Protein AF-A0AAU7U7L0-F1 (afdb_monomer_lite)

Organism: NCBI:txid694439

Structure (mmCIF, N/CA/C/O backbone):
data_AF-A0AAU7U7L0-F1
#
_entry.id   AF-A0AAU7U7L0-F1
#
loop_
_atom_site.group_PDB
_atom_site.id
_atom_site.type_symbol
_atom_site.label_atom_id
_atom_site.label_alt_id
_atom_site.label_comp_id
_atom_site.label_asym_id
_atom_site.label_entity_id
_atom_site.label_seq_id
_atom_site.pdbx_PDB_ins_code
_atom_site.Cartn_x
_atom_site.Cartn_y
_atom_site.Cartn_z
_atom_site.occupancy
_atom_site.B_iso_or_equiv
_atom_site.auth_seq_id
_atom_site.auth_comp_id
_atom_site.auth_asym_id
_atom_site.auth_atom_id
_atom_site.pdbx_PDB_model_num
ATOM 1 N N . MET A 1 1 ? -8.731 19.091 -18.179 1.00 43.97 1 MET A N 1
ATOM 2 C CA . MET A 1 1 ? -8.637 19.913 -16.955 1.00 43.97 1 MET A CA 1
ATOM 3 C C . MET A 1 1 ? -7.923 19.049 -15.935 1.00 43.97 1 MET A C 1
ATOM 5 O O . MET A 1 1 ? -8.407 17.954 -15.693 1.00 43.97 1 MET A O 1
ATOM 9 N N . THR A 1 2 ? -6.741 19.446 -15.465 1.00 57.50 2 THR A N 1
ATOM 10 C CA . THR A 1 2 ? -5.976 18.665 -14.477 1.00 57.50 2 THR A CA 1
ATOM 11 C C . THR A 1 2 ? -6.769 18.611 -13.175 1.00 57.50 2 THR A C 1
ATOM 13 O O . THR A 1 2 ? -7.315 19.636 -12.760 1.00 57.50 2 THR A O 1
ATOM 16 N N . ASN A 1 3 ? -6.881 17.435 -12.558 1.00 81.44 3 ASN A N 1
ATOM 17 C CA . ASN A 1 3 ? -7.587 17.289 -11.290 1.00 81.44 3 ASN A CA 1
ATOM 18 C C . ASN A 1 3 ? -6.895 18.183 -10.226 1.00 81.44 3 ASN A C 1
ATOM 20 O O . ASN A 1 3 ? -5.660 18.167 -10.134 1.00 81.44 3 ASN A O 1
ATOM 24 N N . PRO A 1 4 ? -7.635 18.990 -9.436 1.00 84.12 4 PRO A N 1
ATOM 25 C CA . PRO A 1 4 ? -7.051 19.804 -8.367 1.00 84.12 4 PRO A CA 1
ATOM 26 C C . PRO A 1 4 ? -6.166 18.997 -7.409 1.00 84.12 4 PRO A C 1
ATOM 28 O O . PRO A 1 4 ? -5.106 19.474 -7.006 1.00 84.12 4 PRO A O 1
ATOM 31 N N . LEU A 1 5 ? -6.552 17.754 -7.101 1.00 85.62 5 LEU A N 1
ATOM 32 C CA . LEU A 1 5 ? -5.758 16.846 -6.276 1.00 85.62 5 LEU A CA 1
ATOM 33 C C . LEU A 1 5 ? -4.445 16.451 -6.963 1.00 85.62 5 LEU A C 1
ATOM 35 O O . LEU A 1 5 ? -3.395 16.530 -6.339 1.00 85.62 5 LEU A O 1
ATOM 39 N N . GLU A 1 6 ? -4.467 16.097 -8.250 1.00 83.88 6 GLU A N 1
ATOM 40 C CA . GLU A 1 6 ? -3.245 15.760 -9.001 1.00 83.88 6 GLU A CA 1
ATOM 41 C C . GLU A 1 6 ? -2.253 16.926 -9.017 1.00 83.88 6 GLU A C 1
ATOM 43 O O . GLU A 1 6 ? -1.050 16.727 -8.855 1.00 83.88 6 GLU A O 1
ATOM 48 N N . THR A 1 7 ? -2.761 18.153 -9.154 1.00 85.12 7 THR A N 1
ATOM 49 C CA . THR A 1 7 ? -1.931 19.365 -9.093 1.00 85.12 7 THR A CA 1
ATOM 50 C C . THR A 1 7 ? -1.307 19.537 -7.707 1.00 85.12 7 THR A C 1
ATOM 52 O O . THR A 1 7 ? -0.114 19.826 -7.602 1.00 85.12 7 THR A O 1
ATOM 55 N N . ARG A 1 8 ? -2.086 19.313 -6.638 1.00 87.25 8 ARG A N 1
ATOM 56 C CA . ARG A 1 8 ? -1.587 19.367 -5.256 1.00 87.25 8 ARG A CA 1
ATOM 57 C C . ARG A 1 8 ? -0.533 18.297 -4.985 1.00 87.25 8 ARG A C 1
ATOM 59 O O . ARG A 1 8 ? 0.502 18.624 -4.414 1.00 87.25 8 ARG A O 1
ATOM 66 N N . LEU A 1 9 ? -0.7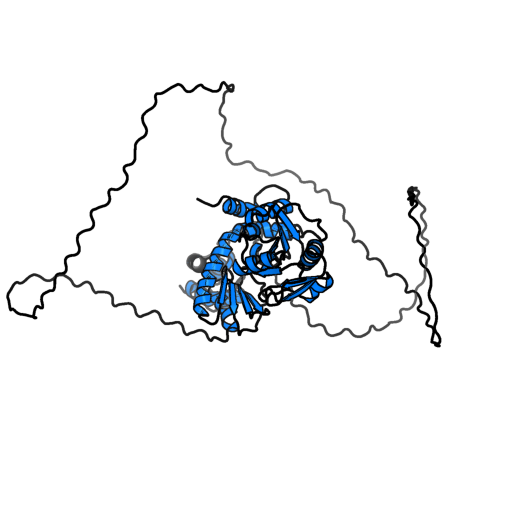64 17.058 -5.425 1.00 86.56 9 LEU A N 1
ATOM 67 C CA . LEU A 1 9 ? 0.193 15.960 -5.281 1.00 86.56 9 LEU A CA 1
ATOM 68 C C . LEU A 1 9 ? 1.495 16.284 -6.023 1.00 86.56 9 LEU A C 1
ATOM 70 O O . LEU A 1 9 ? 2.566 16.193 -5.430 1.00 86.56 9 LEU A O 1
ATOM 74 N N . ALA A 1 10 ? 1.425 16.765 -7.269 1.00 85.00 10 ALA A N 1
ATOM 75 C CA . ALA A 1 10 ? 2.604 17.136 -8.060 1.00 85.00 10 ALA A CA 1
ATOM 76 C C . ALA A 1 10 ? 3.489 18.205 -7.385 1.00 85.00 10 ALA A C 1
ATOM 78 O O . ALA A 1 10 ? 4.700 18.238 -7.603 1.00 85.00 10 ALA A O 1
ATOM 79 N N . GLN A 1 11 ? 2.900 19.058 -6.543 1.00 85.88 11 GLN A N 1
ATOM 80 C CA . GLN A 1 11 ? 3.592 20.113 -5.799 1.00 85.88 11 GLN A CA 1
ATOM 81 C C . GLN A 1 11 ? 3.860 19.756 -4.326 1.00 85.88 11 GLN A C 1
ATOM 83 O O . GLN A 1 11 ? 4.338 20.612 -3.584 1.00 85.88 11 GLN A O 1
ATOM 88 N N . ALA A 1 12 ? 3.595 18.516 -3.895 1.00 83.94 12 ALA A N 1
ATOM 89 C CA . ALA A 1 12 ? 3.642 18.096 -2.489 1.00 83.94 12 ALA A CA 1
ATOM 90 C C . ALA A 1 12 ? 4.954 18.467 -1.775 1.00 83.94 12 ALA A C 1
ATOM 92 O O . ALA A 1 12 ? 4.940 18.989 -0.663 1.00 83.94 12 ALA A O 1
ATOM 93 N N . HIS A 1 13 ? 6.097 18.261 -2.434 1.00 83.12 13 HIS A N 1
ATOM 94 C CA . HIS A 1 13 ? 7.413 18.542 -1.856 1.00 83.12 13 HIS A CA 1
ATOM 95 C C . HIS A 1 13 ? 7.745 20.042 -1.755 1.00 83.12 13 HIS A C 1
ATOM 97 O O . HIS A 1 13 ? 8.575 20.422 -0.932 1.00 83.12 13 HIS A O 1
ATOM 103 N N . ALA A 1 14 ? 7.118 20.890 -2.575 1.00 82.38 14 ALA A N 1
ATOM 104 C CA . ALA A 1 14 ? 7.436 22.315 -2.694 1.00 82.38 14 ALA A CA 1
ATOM 105 C C . ALA A 1 14 ? 6.574 23.220 -1.790 1.00 82.38 14 ALA A C 1
ATOM 107 O O . ALA A 1 14 ? 6.838 24.416 -1.683 1.00 82.38 14 ALA A O 1
ATOM 108 N N . GLN A 1 15 ? 5.535 22.676 -1.152 1.00 80.69 15 GLN A N 1
ATOM 109 C CA . GLN A 1 15 ? 4.639 23.435 -0.272 1.00 80.69 15 GLN A CA 1
ATOM 110 C C . GLN A 1 15 ? 5.330 23.794 1.052 1.00 80.69 15 GLN A C 1
ATOM 112 O O . GLN A 1 15 ? 6.045 22.973 1.611 1.00 80.69 15 GLN A O 1
ATOM 117 N N . ALA A 1 16 ? 5.111 24.992 1.595 1.00 79.88 16 ALA A N 1
ATOM 118 C CA . ALA A 1 16 ? 5.599 25.343 2.933 1.00 79.88 16 ALA A CA 1
ATOM 119 C C . ALA A 1 16 ? 4.739 24.686 4.035 1.00 79.88 16 ALA A C 1
ATOM 121 O O . ALA A 1 16 ? 3.558 24.429 3.813 1.00 79.88 16 ALA A O 1
ATOM 122 N N . GLY A 1 17 ? 5.310 24.443 5.221 1.00 86.44 17 GLY A N 1
ATOM 123 C CA . GLY A 1 17 ? 4.590 23.911 6.388 1.00 86.44 17 GLY A CA 1
ATOM 124 C C . GLY A 1 17 ? 5.272 22.713 7.053 1.00 86.44 17 GLY A C 1
ATOM 125 O O . GLY A 1 17 ? 6.314 22.238 6.600 1.00 86.44 17 GLY A O 1
ATOM 126 N N . GLU A 1 18 ? 4.670 22.225 8.138 1.00 94.00 18 GLU A N 1
ATOM 127 C CA . GLU A 1 18 ? 5.154 21.061 8.889 1.00 94.00 18 GLU A CA 1
ATOM 128 C C . GLU A 1 18 ? 5.020 19.780 8.021 1.00 94.00 18 GLU A C 1
ATOM 130 O O . GLU A 1 18 ? 3.952 19.546 7.445 1.00 94.00 18 GLU A O 1
ATOM 135 N N . PRO A 1 19 ? 6.099 18.999 7.794 1.00 93.88 19 PRO A N 1
ATOM 136 C CA . PRO A 1 19 ? 6.084 17.848 6.887 1.00 93.88 19 PRO A CA 1
ATOM 137 C C . PRO A 1 19 ? 5.055 16.759 7.200 1.00 93.88 19 PRO A C 1
ATOM 139 O O . PRO A 1 19 ? 4.426 16.269 6.260 1.00 93.88 19 PRO A O 1
ATOM 142 N N . HIS A 1 20 ? 4.871 16.381 8.466 1.00 95.94 20 HIS A N 1
ATOM 143 C CA . HIS A 1 20 ? 3.939 15.310 8.836 1.00 95.94 20 HIS A CA 1
ATOM 144 C C . HIS A 1 20 ? 2.502 15.716 8.520 1.00 95.94 20 HIS A C 1
ATOM 146 O O . HIS A 1 20 ? 1.822 15.006 7.782 1.00 95.94 20 HIS A O 1
ATOM 152 N N . ALA A 1 21 ? 2.084 16.901 8.962 1.00 95.38 21 ALA A N 1
ATOM 153 C CA . ALA A 1 21 ? 0.755 17.447 8.716 1.00 95.38 21 ALA A CA 1
ATOM 154 C C . ALA A 1 21 ? 0.455 17.589 7.217 1.00 95.38 21 ALA A C 1
ATOM 156 O O . ALA A 1 21 ? -0.647 17.265 6.777 1.00 95.38 21 ALA A O 1
ATOM 157 N N . ARG A 1 22 ? 1.436 18.020 6.408 1.00 94.81 22 ARG A N 1
ATOM 158 C CA . ARG A 1 22 ? 1.279 18.085 4.942 1.00 94.81 22 ARG A CA 1
ATOM 159 C C . ARG A 1 22 ? 1.037 16.707 4.335 1.00 94.81 22 ARG A C 1
ATOM 161 O O . ARG A 1 22 ? 0.167 16.565 3.477 1.00 94.81 22 ARG A O 1
ATOM 168 N N . LEU A 1 23 ? 1.814 15.702 4.744 1.00 96.00 23 LEU A N 1
ATOM 169 C CA . LEU A 1 23 ? 1.644 14.345 4.233 1.00 96.00 23 LEU A CA 1
ATOM 170 C C . LEU A 1 23 ? 0.287 13.773 4.660 1.00 96.00 23 LEU A C 1
ATOM 172 O O . LEU A 1 23 ? -0.426 13.238 3.817 1.00 96.00 23 LEU A O 1
ATOM 176 N N . GLU A 1 24 ? -0.103 13.945 5.924 1.00 97.00 24 GLU A N 1
ATOM 177 C CA . GLU A 1 24 ? -1.421 13.542 6.428 1.00 97.00 24 GLU A CA 1
ATOM 178 C C . GLU A 1 24 ? -2.554 14.203 5.630 1.00 97.00 24 GLU A C 1
ATOM 180 O O . GLU A 1 24 ? -3.447 13.504 5.154 1.00 97.00 24 GLU A O 1
ATOM 185 N N . GLU A 1 25 ? -2.491 15.516 5.389 1.00 96.06 25 GLU A N 1
ATOM 186 C CA . GLU A 1 25 ? -3.505 16.244 4.616 1.00 96.06 25 GLU A CA 1
ATOM 187 C C . GLU A 1 25 ? -3.619 15.731 3.172 1.00 96.06 25 GLU A C 1
ATOM 189 O O . GLU A 1 25 ? -4.724 15.534 2.658 1.00 96.06 25 GLU A O 1
ATOM 194 N N . LEU A 1 26 ? -2.486 15.490 2.506 1.00 96.25 26 LEU A N 1
ATOM 195 C CA . LEU A 1 26 ? -2.470 14.977 1.136 1.00 96.25 26 LEU A CA 1
ATOM 196 C C . LEU A 1 26 ? -3.037 13.558 1.050 1.00 96.25 26 LEU A C 1
ATOM 198 O O . LEU A 1 26 ? -3.762 13.256 0.103 1.00 96.25 26 LEU A O 1
ATOM 202 N N . LEU A 1 27 ? -2.739 12.701 2.028 1.00 96.69 27 LEU A N 1
ATOM 203 C CA . LEU A 1 27 ? -3.264 11.336 2.078 1.00 96.69 27 LEU A CA 1
ATOM 204 C C . LEU A 1 27 ? -4.756 11.315 2.440 1.00 96.69 27 LEU A C 1
ATOM 206 O O . LEU A 1 27 ? -5.506 10.541 1.846 1.00 96.69 27 LEU A O 1
ATOM 210 N N . CYS A 1 28 ? -5.212 12.214 3.319 1.00 97.19 28 CYS A N 1
ATOM 211 C CA . CYS A 1 28 ? -6.637 12.444 3.553 1.00 97.19 28 CYS A CA 1
ATOM 212 C C . CYS A 1 28 ? -7.355 12.847 2.267 1.00 97.19 28 CYS A C 1
ATOM 214 O O . CYS A 1 28 ? -8.367 12.250 1.913 1.00 97.19 28 CYS A O 1
ATOM 216 N N . ALA A 1 29 ? -6.810 13.823 1.537 1.00 95.56 29 ALA A N 1
ATOM 217 C CA . ALA A 1 29 ? -7.387 14.272 0.276 1.00 95.56 29 ALA A CA 1
ATOM 218 C C . ALA A 1 29 ? -7.379 13.169 -0.798 1.00 95.56 29 ALA A C 1
ATOM 220 O O . ALA A 1 29 ? -8.293 13.119 -1.618 1.00 95.56 29 ALA A O 1
ATOM 221 N N . LEU A 1 30 ? -6.372 12.290 -0.781 1.00 95.25 30 LEU A N 1
ATOM 222 C CA . LEU A 1 30 ? -6.264 11.153 -1.692 1.00 95.25 30 LEU A CA 1
ATOM 223 C C . LEU A 1 30 ? -7.353 10.101 -1.455 1.00 95.25 30 LEU A C 1
ATOM 225 O O . LEU A 1 30 ? -7.921 9.611 -2.422 1.00 95.25 30 LEU A O 1
ATOM 229 N N . GLU A 1 31 ? -7.655 9.767 -0.199 1.00 95.69 31 GLU A N 1
ATOM 230 C CA . GLU A 1 31 ? -8.625 8.710 0.144 1.00 95.69 31 GLU A CA 1
ATOM 231 C C . GLU A 1 31 ? -10.027 9.221 0.505 1.00 95.69 31 GLU A C 1
ATOM 233 O O . GLU A 1 31 ? -10.939 8.424 0.717 1.00 95.69 31 GLU A O 1
ATOM 238 N N . GLY A 1 32 ? -10.223 10.539 0.593 1.00 95.81 32 GLY A N 1
ATOM 239 C CA . GLY A 1 32 ? -11.449 11.120 1.150 1.00 95.81 32 GLY A CA 1
ATOM 240 C C . GLY A 1 32 ? -11.560 10.945 2.671 1.00 95.81 32 GLY A C 1
ATOM 241 O O . GLY A 1 32 ? -12.661 10.909 3.214 1.00 95.81 32 GLY A O 1
ATOM 242 N N . ALA A 1 33 ? -10.432 10.814 3.373 1.00 97.88 33 ALA A N 1
ATOM 243 C CA . ALA A 1 33 ? -10.410 10.613 4.819 1.00 97.88 33 ALA A CA 1
ATOM 244 C C . ALA A 1 33 ? -10.553 11.932 5.595 1.00 97.88 33 ALA A C 1
ATOM 246 O O . ALA A 1 33 ? -10.170 13.003 5.124 1.00 97.88 33 ALA A O 1
ATOM 247 N N . SER A 1 34 ? -11.074 11.850 6.823 1.00 97.75 34 SER A N 1
ATOM 248 C CA . SER A 1 34 ? -11.092 12.987 7.759 1.00 97.75 34 SER A CA 1
ATOM 249 C C . SER A 1 34 ? -9.764 13.129 8.501 1.00 97.75 34 SER A C 1
ATOM 251 O O . SER A 1 34 ? -9.414 14.221 8.944 1.00 97.75 34 SER A O 1
ATOM 253 N N . TRP A 1 35 ? -9.041 12.021 8.654 1.00 97.81 35 TRP A N 1
ATOM 254 C CA . TRP A 1 35 ? -7.751 11.968 9.319 1.00 97.81 35 TRP A CA 1
ATOM 255 C C . TRP A 1 35 ? -6.869 10.870 8.724 1.00 97.81 35 TRP A C 1
ATOM 257 O O . TRP A 1 35 ? -7.354 9.859 8.208 1.00 97.81 35 TRP A O 1
ATOM 267 N N . ALA A 1 36 ? -5.563 11.078 8.846 1.00 98.00 36 ALA A N 1
ATOM 268 C CA . ALA A 1 36 ? -4.523 10.118 8.529 1.00 98.00 36 ALA A CA 1
ATOM 269 C C . ALA A 1 36 ? -3.551 10.077 9.710 1.00 98.00 36 ALA A C 1
ATOM 271 O O . ALA A 1 36 ? -3.270 11.099 10.327 1.00 98.00 36 ALA A O 1
ATOM 272 N N . MET A 1 37 ? -3.066 8.887 10.042 1.00 97.88 37 MET A N 1
ATOM 273 C CA . MET A 1 37 ? -2.095 8.655 11.098 1.00 97.88 37 MET A CA 1
ATOM 274 C C . MET A 1 37 ? -0.873 7.984 10.489 1.00 97.88 37 MET A C 1
ATOM 276 O O . MET A 1 37 ? -0.938 6.826 10.070 1.00 97.88 37 MET A O 1
ATOM 280 N N . LEU A 1 38 ? 0.238 8.718 10.454 1.00 97.81 38 LEU A N 1
ATOM 281 C CA . LEU A 1 38 ? 1.522 8.183 10.007 1.00 97.81 38 LEU A CA 1
ATOM 282 C C . LEU A 1 38 ? 2.163 7.341 11.114 1.00 97.81 38 LEU A C 1
ATOM 284 O O . LEU A 1 38 ? 2.185 7.760 12.275 1.00 97.81 38 LEU A O 1
ATOM 288 N N . LEU A 1 39 ? 2.695 6.179 10.755 1.00 97.38 39 LEU A N 1
ATOM 289 C CA . LEU A 1 39 ? 3.265 5.179 11.654 1.00 97.38 39 LEU A CA 1
ATOM 290 C C . LEU A 1 39 ? 4.626 4.736 11.106 1.00 97.38 39 LEU A C 1
ATOM 292 O O . LEU A 1 39 ? 4.800 4.627 9.894 1.00 97.38 39 LEU A O 1
ATOM 296 N N . ASP A 1 40 ? 5.594 4.496 11.982 1.00 95.62 40 ASP A N 1
ATOM 297 C CA . ASP A 1 40 ? 6.981 4.218 11.581 1.00 95.62 40 ASP A CA 1
ATOM 298 C C . ASP A 1 40 ? 7.215 2.816 10.989 1.00 95.62 40 ASP A C 1
ATOM 300 O O . ASP A 1 40 ? 8.215 2.594 10.311 1.00 95.62 40 ASP A O 1
ATOM 304 N N . SER A 1 41 ? 6.316 1.864 11.240 1.00 94.00 41 SER A N 1
ATOM 305 C CA . SER A 1 41 ? 6.558 0.440 10.994 1.00 94.00 41 SER A CA 1
ATOM 306 C C . SER A 1 41 ? 5.263 -0.379 10.931 1.00 94.00 41 SER A C 1
ATOM 308 O O . SER A 1 41 ? 4.170 0.118 11.232 1.00 94.00 41 SER A O 1
ATOM 310 N N . GLU A 1 42 ? 5.371 -1.650 10.533 1.00 93.94 42 GLU A N 1
ATOM 311 C CA . GLU A 1 42 ? 4.257 -2.605 10.614 1.00 93.94 42 GLU A CA 1
ATOM 312 C C . GLU A 1 42 ? 3.953 -2.991 12.077 1.00 93.94 42 GLU A C 1
ATOM 314 O O . GLU A 1 42 ? 2.792 -3.194 12.434 1.00 93.94 42 GLU A O 1
ATOM 319 N N . GLU A 1 43 ? 4.950 -2.987 12.964 1.00 96.06 43 GLU A N 1
ATOM 320 C CA . GLU A 1 43 ? 4.779 -3.152 14.411 1.00 96.06 43 GLU A CA 1
ATOM 321 C C . GLU A 1 43 ? 3.939 -2.018 15.017 1.00 96.06 43 GLU A C 1
ATOM 323 O O . GLU A 1 43 ? 2.993 -2.273 15.768 1.00 96.06 43 GLU A O 1
ATOM 328 N N . ALA A 1 44 ? 4.228 -0.764 14.652 1.00 97.12 44 ALA A N 1
ATOM 329 C CA . ALA A 1 44 ? 3.428 0.390 15.059 1.00 97.12 44 ALA A CA 1
ATOM 330 C C . ALA A 1 44 ? 1.989 0.312 14.537 1.00 97.12 44 ALA A C 1
ATOM 332 O O . ALA A 1 44 ? 1.047 0.645 15.263 1.00 97.12 44 ALA A O 1
ATOM 333 N N . LEU A 1 45 ? 1.804 -0.174 13.308 1.00 97.31 45 LEU A N 1
ATOM 334 C CA . LEU A 1 45 ? 0.482 -0.447 12.752 1.00 97.31 45 LEU A CA 1
ATOM 335 C C . LEU A 1 45 ? -0.259 -1.528 13.538 1.00 97.31 45 LEU A C 1
ATOM 337 O O . LEU A 1 45 ? -1.421 -1.322 13.884 1.00 97.31 45 LEU A O 1
ATOM 341 N N . ALA A 1 46 ? 0.390 -2.637 13.884 1.00 97.31 46 ALA A N 1
ATOM 342 C CA . ALA A 1 46 ? -0.226 -3.691 14.684 1.00 97.31 46 ALA A CA 1
ATOM 343 C C . ALA A 1 46 ? -0.636 -3.198 16.082 1.00 97.31 46 ALA A C 1
ATOM 345 O O . ALA A 1 46 ? -1.758 -3.468 16.525 1.00 97.31 46 ALA A O 1
ATOM 346 N N . ALA A 1 47 ? 0.221 -2.416 16.746 1.00 97.62 47 ALA A N 1
ATOM 347 C CA . ALA A 1 47 ? -0.093 -1.784 18.025 1.00 97.62 47 ALA A CA 1
ATOM 348 C C . ALA A 1 47 ? -1.296 -0.832 17.914 1.00 97.62 47 ALA A C 1
ATOM 350 O O . ALA A 1 47 ? -2.221 -0.889 18.730 1.00 97.62 47 ALA A O 1
ATOM 351 N N . GLN A 1 48 ? -1.312 0.017 16.882 1.00 98.00 48 GLN A N 1
ATOM 352 C CA . GLN A 1 48 ? -2.380 0.989 16.666 1.00 98.00 48 GLN A CA 1
ATOM 353 C C . GLN A 1 48 ? -3.710 0.321 16.291 1.00 98.00 48 GLN A C 1
ATOM 355 O O . GLN A 1 48 ? -4.757 0.727 16.796 1.00 98.00 48 GLN A O 1
ATOM 360 N N . LEU A 1 49 ? -3.683 -0.726 15.462 1.00 97.75 49 LEU A N 1
ATOM 361 C CA . LEU A 1 49 ? -4.868 -1.515 15.125 1.00 97.75 49 LEU A CA 1
ATOM 362 C C . LEU A 1 49 ? -5.416 -2.249 16.348 1.00 97.75 49 LEU A C 1
ATOM 364 O O . LEU A 1 49 ? -6.625 -2.242 16.555 1.00 97.75 49 LEU A O 1
ATOM 368 N N . SER A 1 50 ? -4.553 -2.804 17.202 1.00 97.69 50 SER A N 1
ATOM 369 C CA . SER A 1 50 ? -4.988 -3.438 18.451 1.00 97.69 50 SER A CA 1
ATOM 370 C C . SER A 1 50 ? -5.669 -2.444 19.392 1.00 97.69 50 SER A C 1
ATOM 372 O O . SER A 1 50 ? -6.711 -2.753 19.972 1.00 97.69 50 SER A O 1
ATOM 374 N N . ALA A 1 51 ? -5.156 -1.213 19.485 1.00 97.38 51 ALA A N 1
ATOM 375 C CA . ALA A 1 51 ? -5.810 -0.147 20.242 1.00 97.38 51 ALA A CA 1
ATOM 376 C C . ALA A 1 51 ? -7.147 0.304 19.627 1.00 97.38 51 ALA A C 1
ATOM 378 O O . ALA A 1 51 ? -8.048 0.693 20.369 1.00 97.38 51 ALA A O 1
ATOM 379 N N . LEU A 1 52 ? -7.285 0.243 18.297 1.00 96.06 52 LEU A N 1
ATOM 380 C CA . LEU A 1 52 ? -8.504 0.630 17.584 1.00 96.06 52 LEU A CA 1
ATOM 381 C C . LEU A 1 52 ? -9.604 -0.438 17.683 1.00 96.06 52 LEU A C 1
ATOM 383 O O . LEU A 1 52 ? -10.744 -0.123 18.012 1.00 96.06 52 LEU A O 1
ATOM 387 N N . THR A 1 53 ? -9.278 -1.700 17.400 1.00 96.56 53 THR A N 1
ATOM 388 C CA . THR A 1 53 ? -10.261 -2.794 17.316 1.00 96.56 53 THR A CA 1
ATOM 389 C C . THR A 1 53 ? -10.443 -3.546 18.634 1.00 96.56 53 THR A C 1
ATOM 391 O O . THR A 1 53 ? -11.391 -4.320 18.795 1.00 96.56 53 THR A O 1
ATOM 394 N N . GLY A 1 54 ? -9.505 -3.368 19.566 1.00 96.69 54 GLY A N 1
ATOM 395 C CA . GLY A 1 54 ? -9.298 -4.260 20.700 1.00 96.69 54 GLY A CA 1
ATOM 396 C C . GLY A 1 54 ? -8.661 -5.595 20.283 1.00 96.69 54 GLY A C 1
ATOM 397 O O . GLY A 1 54 ? -8.698 -5.971 19.104 1.00 96.69 54 GLY A O 1
ATOM 398 N N . PRO A 1 55 ? -8.117 -6.359 21.249 1.00 96.81 55 PRO A N 1
ATOM 399 C CA . PRO A 1 55 ? -7.591 -7.689 20.984 1.00 96.81 55 PRO A CA 1
ATOM 400 C C . PRO A 1 55 ? -8.713 -8.649 20.562 1.00 96.81 55 PRO A C 1
ATOM 402 O O . PRO A 1 55 ? -9.871 -8.558 21.007 1.00 96.81 55 PRO A O 1
ATOM 405 N N . GLY A 1 56 ? -8.366 -9.607 19.708 1.00 97.19 56 GLY A N 1
ATOM 406 C CA . GLY A 1 56 ? -9.295 -10.607 19.202 1.00 97.19 56 GLY A CA 1
ATOM 407 C C . GLY A 1 56 ? -8.980 -11.068 17.786 1.00 97.19 56 GLY A C 1
ATOM 408 O O . GLY A 1 56 ? -7.871 -10.918 17.283 1.00 97.19 56 GLY A O 1
ATOM 409 N N . LEU A 1 57 ? -9.981 -11.677 17.157 1.00 97.44 57 LEU A N 1
ATOM 410 C CA . LEU A 1 57 ? -9.874 -12.257 15.825 1.00 97.44 57 LEU A CA 1
ATOM 411 C C . LEU A 1 57 ? -10.088 -11.197 14.736 1.00 97.44 57 LEU A C 1
ATOM 413 O O . LEU A 1 57 ? -11.133 -10.549 14.718 1.00 97.44 57 LEU A O 1
ATOM 417 N N . ILE A 1 58 ? -9.160 -11.091 13.787 1.00 97.94 58 ILE A N 1
ATOM 418 C CA . ILE A 1 58 ? -9.297 -10.304 12.556 1.00 97.94 58 ILE A CA 1
ATOM 419 C C . ILE A 1 58 ? -9.418 -11.255 11.365 1.00 97.94 58 ILE A C 1
ATOM 421 O O . ILE A 1 58 ? -8.625 -12.189 11.205 1.00 97.94 58 ILE A O 1
ATOM 425 N N . ARG A 1 59 ? -10.428 -11.024 10.521 1.00 97.44 59 ARG A N 1
ATOM 426 C CA . ARG A 1 59 ? -10.658 -11.791 9.292 1.00 97.44 59 ARG A CA 1
ATOM 427 C C . ARG A 1 59 ? -9.851 -11.198 8.148 1.00 97.44 59 ARG A C 1
ATOM 429 O O . ARG A 1 59 ? -10.210 -10.148 7.643 1.00 97.44 59 ARG A O 1
ATOM 436 N N . THR A 1 60 ? -8.783 -11.858 7.734 1.00 97.44 60 THR A N 1
ATOM 437 C CA . THR A 1 60 ? -7.839 -11.334 6.746 1.00 97.44 60 THR A CA 1
ATOM 438 C C . THR A 1 60 ? -8.068 -11.941 5.372 1.00 97.44 60 THR A C 1
ATOM 440 O O . THR A 1 60 ? -8.267 -13.151 5.249 1.00 97.44 60 THR A O 1
ATOM 443 N N . ASP A 1 61 ? -7.987 -11.123 4.332 1.00 96.31 61 ASP A N 1
ATOM 444 C CA . ASP A 1 61 ? -7.981 -11.595 2.952 1.00 96.31 61 ASP A CA 1
ATOM 445 C C . ASP A 1 61 ? -6.772 -12.511 2.685 1.00 96.31 61 ASP A C 1
ATOM 447 O O . ASP A 1 61 ? -5.650 -12.173 3.074 1.00 96.31 61 ASP A O 1
ATOM 451 N N . PRO A 1 62 ? -6.965 -13.678 2.044 1.00 94.44 62 PRO A N 1
ATOM 452 C CA . PRO A 1 62 ? -5.885 -14.633 1.796 1.00 94.44 62 PRO A CA 1
ATOM 453 C C . PRO A 1 62 ? -4.805 -14.112 0.835 1.00 94.44 62 PRO A C 1
ATOM 455 O O . PRO A 1 62 ? -3.730 -14.713 0.754 1.00 94.44 62 PRO A O 1
ATOM 458 N N . ARG A 1 63 ? -5.064 -13.008 0.121 1.00 94.06 63 ARG A N 1
ATOM 459 C CA . ARG A 1 63 ? -4.095 -12.325 -0.746 1.00 94.06 63 ARG A CA 1
ATOM 460 C C . ARG A 1 63 ? -3.144 -11.408 0.024 1.00 94.06 63 ARG A C 1
ATOM 462 O O . ARG A 1 63 ? -2.161 -10.961 -0.553 1.00 94.06 63 ARG A O 1
ATOM 469 N N . LEU A 1 64 ? -3.406 -11.109 1.298 1.00 94.25 64 LEU A N 1
ATOM 470 C CA . LEU A 1 64 ? -2.558 -10.214 2.083 1.00 94.25 64 LEU A CA 1
ATOM 471 C C . LEU A 1 64 ? -1.357 -10.963 2.690 1.00 94.25 64 LEU A C 1
ATOM 473 O O . LEU A 1 64 ? -1.553 -11.896 3.474 1.00 94.25 64 LEU A O 1
ATOM 477 N N . PRO A 1 65 ? -0.106 -10.544 2.405 1.00 91.75 65 PRO A N 1
ATOM 478 C CA . PRO A 1 65 ? 1.080 -11.082 3.069 1.00 91.75 65 PRO A CA 1
ATOM 479 C C . PRO A 1 65 ? 1.232 -10.452 4.463 1.00 91.75 65 PRO A C 1
ATOM 481 O O . PRO A 1 65 ? 2.008 -9.517 4.641 1.00 91.75 65 PRO A O 1
ATOM 484 N N . LEU A 1 66 ? 0.433 -10.898 5.436 1.00 93.69 66 LEU A N 1
ATOM 485 C CA . LEU A 1 66 ? 0.466 -10.389 6.815 1.00 93.69 66 LEU A CA 1
ATOM 486 C C . LEU A 1 66 ? 1.325 -11.297 7.719 1.00 93.69 66 LEU A C 1
ATOM 488 O O . LEU A 1 66 ? 1.027 -12.495 7.816 1.00 93.69 66 LEU A O 1
ATOM 492 N N . PRO A 1 67 ? 2.349 -10.766 8.419 1.00 93.12 67 PRO A N 1
ATOM 493 C CA . PRO A 1 67 ? 3.153 -11.527 9.377 1.00 93.12 67 PRO A CA 1
ATOM 494 C C . PRO A 1 67 ? 2.340 -11.872 10.636 1.00 93.12 67 PRO A C 1
ATOM 496 O O . PRO A 1 67 ? 2.285 -11.108 11.596 1.00 93.12 67 PRO A O 1
ATOM 499 N N . ARG A 1 68 ? 1.689 -13.043 10.652 1.00 95.44 68 ARG A N 1
ATOM 500 C CA . ARG A 1 68 ? 0.763 -13.449 11.734 1.00 95.44 68 ARG A CA 1
ATOM 501 C C . ARG A 1 68 ? 1.385 -13.387 13.131 1.00 95.44 68 ARG A C 1
ATOM 503 O O . ARG A 1 68 ? 0.708 -12.965 14.064 1.00 95.44 68 ARG A O 1
ATOM 510 N N . ASP A 1 69 ? 2.655 -13.765 13.255 1.00 97.12 69 ASP A N 1
ATOM 511 C CA . ASP A 1 69 ? 3.370 -13.780 14.534 1.00 97.12 69 ASP A CA 1
ATOM 512 C C . ASP A 1 69 ? 3.578 -12.372 15.104 1.00 97.12 69 ASP A C 1
ATOM 514 O O . ASP A 1 69 ? 3.534 -12.196 16.318 1.00 97.12 69 ASP A O 1
ATOM 518 N N . LEU A 1 70 ? 3.744 -11.362 14.244 1.00 96.94 70 LEU A N 1
ATOM 519 C CA . LEU A 1 70 ? 3.860 -9.961 14.650 1.00 96.94 70 LEU A CA 1
ATOM 520 C C . LEU A 1 70 ? 2.532 -9.471 15.235 1.00 96.94 70 LEU A C 1
ATOM 522 O O . LEU A 1 70 ? 2.490 -8.996 16.365 1.00 96.94 70 LEU A O 1
ATOM 526 N N . TYR A 1 71 ? 1.418 -9.656 14.521 1.00 97.69 71 TYR A N 1
ATOM 527 C CA . TYR A 1 71 ? 0.101 -9.211 15.000 1.00 97.69 71 TYR A CA 1
ATOM 528 C C . TYR A 1 71 ? -0.355 -9.959 16.264 1.00 97.69 71 TYR A C 1
ATOM 530 O O . TYR A 1 71 ? -0.987 -9.368 17.145 1.00 97.69 71 TYR A O 1
ATOM 538 N N . ALA A 1 72 ? 0.024 -11.233 16.408 1.00 97.88 72 ALA A N 1
ATOM 539 C CA . ALA A 1 72 ? -0.273 -12.021 17.600 1.00 97.88 72 ALA A CA 1
ATOM 540 C C . ALA A 1 72 ? 0.355 -11.432 18.878 1.00 97.88 72 ALA A C 1
ATOM 542 O O . ALA A 1 72 ? -0.274 -11.492 19.936 1.00 97.88 72 ALA A O 1
ATOM 543 N N . GLN A 1 73 ? 1.535 -10.802 18.787 1.00 97.88 73 GLN A N 1
ATOM 544 C CA . GLN A 1 73 ? 2.187 -10.128 19.924 1.00 97.88 73 GLN A CA 1
ATOM 545 C C . GLN A 1 73 ? 1.350 -8.966 20.476 1.00 97.88 73 GLN A C 1
ATOM 547 O O . GLN A 1 73 ? 1.410 -8.671 21.667 1.00 97.88 73 GLN A O 1
ATOM 552 N N . PHE A 1 74 ? 0.507 -8.361 19.636 1.00 97.69 74 PHE A N 1
ATOM 553 C CA . PHE A 1 74 ? -0.416 -7.288 20.011 1.00 97.69 74 PHE A CA 1
ATOM 554 C C . PHE A 1 74 ? -1.838 -7.796 20.301 1.00 97.69 74 PHE A C 1
ATOM 556 O O . PHE A 1 74 ? -2.776 -7.006 20.395 1.00 97.69 74 PHE A O 1
ATOM 563 N N . GLY A 1 75 ? -2.026 -9.111 20.455 1.00 97.81 75 GLY A N 1
ATOM 564 C CA . GLY A 1 75 ? -3.322 -9.715 20.772 1.00 97.81 75 GLY A CA 1
ATOM 565 C C . GLY A 1 75 ? -4.291 -9.796 19.588 1.00 97.81 75 GLY A C 1
ATOM 566 O O . GLY A 1 75 ? -5.492 -9.984 19.798 1.00 97.81 75 GLY A O 1
ATOM 567 N N . LEU A 1 76 ? -3.792 -9.663 18.355 1.00 98.25 76 LEU A N 1
ATOM 568 C CA . LEU A 1 76 ? -4.578 -9.771 17.129 1.00 98.25 76 LEU A CA 1
ATOM 569 C C . LEU A 1 76 ? -4.350 -11.136 16.471 1.00 98.25 76 LEU A C 1
ATOM 571 O O . LEU A 1 76 ? -3.310 -11.404 15.874 1.00 98.25 76 LEU A O 1
ATOM 575 N N . ALA A 1 77 ? -5.346 -12.014 16.563 1.00 97.56 77 ALA A N 1
ATOM 576 C CA . ALA A 1 77 ? -5.327 -13.310 15.899 1.00 97.56 77 ALA A CA 1
ATOM 577 C C . ALA A 1 77 ? -5.815 -13.161 14.453 1.00 97.56 77 ALA A C 1
ATOM 579 O O . ALA A 1 77 ? -6.965 -12.792 14.225 1.00 97.56 77 ALA A O 1
ATOM 580 N N . LEU A 1 78 ? -4.967 -13.471 13.472 1.00 97.06 78 LEU A N 1
ATOM 581 C CA . LEU A 1 78 ? -5.316 -13.362 12.053 1.00 97.06 78 LEU A CA 1
ATOM 582 C C . LEU A 1 78 ? -5.809 -14.703 11.495 1.00 97.06 78 LEU A C 1
ATOM 584 O O . LEU A 1 78 ? -5.157 -15.738 11.655 1.00 97.06 78 LEU A O 1
ATOM 588 N N . SER A 1 79 ? -6.951 -14.698 10.807 1.00 95.62 79 SER A N 1
ATOM 589 C CA . SER A 1 79 ? -7.518 -15.890 10.162 1.00 95.62 79 SER A CA 1
ATOM 590 C C . SER A 1 79 ? -8.216 -15.534 8.855 1.00 95.62 79 SER A C 1
ATOM 592 O O . SER A 1 79 ? -8.768 -14.447 8.740 1.00 95.62 79 SER A O 1
ATOM 594 N N . SER A 1 80 ? -8.257 -16.465 7.898 1.00 95.19 80 SER A N 1
ATOM 595 C CA . SER A 1 80 ? -8.858 -16.237 6.576 1.00 95.19 80 SER A CA 1
ATOM 596 C C . SER A 1 80 ? -10.290 -15.683 6.656 1.00 95.19 80 SER A C 1
ATOM 598 O O . SER A 1 80 ? -11.107 -16.114 7.487 1.00 95.19 80 SER A O 1
ATOM 600 N N . SER A 1 81 ? -10.593 -14.741 5.761 1.00 93.38 81 SER A N 1
ATOM 601 C CA . SER A 1 81 ? -11.913 -14.146 5.543 1.00 93.38 81 SER A CA 1
ATOM 602 C C . SER A 1 81 ? -12.908 -15.098 4.866 1.00 93.38 81 SER A C 1
ATOM 604 O O . SER A 1 81 ? -14.108 -14.829 4.860 1.00 93.38 81 SER A O 1
ATOM 606 N N . GLU A 1 82 ? -12.472 -16.253 4.366 1.00 89.75 82 GLU A N 1
ATOM 607 C CA . GLU A 1 82 ? -13.371 -17.262 3.785 1.00 89.75 82 GLU A CA 1
ATOM 608 C C . GLU A 1 82 ? -14.249 -17.954 4.843 1.00 89.75 82 GLU A C 1
ATOM 610 O O . GLU A 1 82 ? -15.340 -18.435 4.535 1.00 89.75 82 GLU A O 1
ATOM 615 N N . GLY A 1 83 ? -13.816 -17.949 6.109 1.00 85.38 83 GLY A N 1
ATOM 616 C CA . GLY A 1 83 ? -14.538 -18.552 7.232 1.00 85.38 83 GLY A CA 1
ATOM 617 C C . GLY A 1 83 ? -15.786 -17.780 7.691 1.00 85.38 83 GLY A C 1
ATOM 618 O O . GLY A 1 83 ? -16.289 -16.873 7.029 1.00 85.38 83 GLY A O 1
ATOM 619 N N . GLN A 1 84 ? -16.303 -18.132 8.872 1.00 88.12 84 GLN A N 1
ATOM 620 C CA . GLN A 1 84 ? -17.441 -17.442 9.500 1.00 88.12 84 GLN A CA 1
ATOM 621 C C . GLN A 1 84 ? -17.012 -16.122 10.153 1.00 88.12 84 GLN A C 1
ATOM 623 O O . GLN A 1 84 ? -15.995 -16.063 10.838 1.00 88.12 84 GLN A O 1
ATOM 628 N N . TRP A 1 85 ? -17.792 -15.056 9.974 1.00 91.44 85 TRP A N 1
ATOM 629 C CA . TRP A 1 85 ? -17.401 -13.701 10.405 1.00 91.44 85 TRP A CA 1
ATOM 630 C C . TRP A 1 85 ? -17.858 -13.349 11.826 1.00 91.44 85 TRP A C 1
ATOM 632 O O . TRP A 1 85 ? -17.403 -12.363 12.390 1.00 91.44 85 TRP A O 1
ATOM 642 N N . HIS A 1 86 ? -18.717 -14.175 12.426 1.00 86.81 86 HIS A N 1
ATOM 643 C CA . HIS A 1 86 ? -19.188 -13.977 13.795 1.00 86.81 86 HIS A CA 1
ATOM 644 C C . HIS A 1 86 ? -18.036 -14.006 14.809 1.00 86.81 86 HIS A C 1
ATOM 646 O O . HIS A 1 86 ? -17.164 -14.873 14.744 1.00 86.81 86 HIS A O 1
ATOM 652 N N . GLY A 1 87 ? -18.060 -13.068 15.759 1.00 88.50 87 GLY A N 1
ATOM 653 C CA . GLY A 1 87 ? -17.069 -12.968 16.836 1.00 88.50 87 GLY A CA 1
ATOM 654 C C . GLY A 1 87 ? -15.709 -12.394 16.421 1.00 88.50 87 GLY A C 1
ATOM 655 O O . GLY A 1 87 ? -14.829 -12.274 17.272 1.00 88.50 87 GLY A O 1
ATOM 656 N N . ALA A 1 88 ? -15.521 -12.031 15.148 1.00 96.12 88 ALA A N 1
ATOM 657 C CA . ALA A 1 88 ? -14.370 -11.242 14.724 1.00 96.12 88 ALA A CA 1
ATOM 658 C C . ALA A 1 88 ? -14.527 -9.772 15.155 1.00 96.12 88 ALA A C 1
ATOM 660 O O . ALA A 1 88 ? -15.641 -9.287 15.340 1.00 96.12 88 ALA A O 1
ATOM 661 N N . ARG A 1 89 ? -13.404 -9.069 15.322 1.00 97.38 89 ARG A N 1
ATOM 662 C CA . ARG A 1 89 ? -13.356 -7.633 15.634 1.00 97.38 89 ARG A CA 1
ATOM 663 C C . ARG A 1 89 ? -13.418 -6.765 14.382 1.00 97.38 89 ARG A C 1
ATOM 665 O O . ARG A 1 89 ? -14.019 -5.702 14.420 1.00 97.38 89 ARG A O 1
ATOM 672 N N . ALA A 1 90 ? -12.806 -7.227 13.295 1.00 97.81 90 ALA A N 1
ATOM 673 C CA . ALA A 1 90 ? -12.848 -6.578 11.991 1.00 97.81 90 ALA A CA 1
ATOM 674 C C . ALA A 1 90 ? -12.547 -7.586 10.870 1.00 97.81 90 ALA A C 1
ATOM 676 O O . ALA A 1 90 ? -12.047 -8.692 11.122 1.00 97.81 90 ALA A O 1
ATOM 677 N N . ALA A 1 91 ? -12.820 -7.189 9.629 1.00 97.94 91 ALA A N 1
ATOM 678 C CA . ALA A 1 91 ? -12.291 -7.822 8.428 1.00 97.94 91 ALA A CA 1
ATOM 679 C C . ALA A 1 91 ? -11.247 -6.911 7.775 1.00 97.94 91 ALA A C 1
ATOM 681 O O . ALA A 1 91 ? -11.548 -5.767 7.461 1.00 97.94 91 ALA A O 1
ATOM 682 N N . TRP A 1 92 ? -10.041 -7.424 7.551 1.00 98.19 92 TRP A N 1
ATOM 683 C CA . TRP A 1 92 ? -8.970 -6.741 6.838 1.00 98.19 92 TRP A CA 1
ATOM 684 C C . TRP A 1 92 ? -8.856 -7.290 5.420 1.00 98.19 92 TRP A C 1
ATOM 686 O O . TRP A 1 92 ? -8.467 -8.444 5.221 1.00 98.19 92 TRP A O 1
ATOM 696 N N . LEU A 1 93 ? -9.237 -6.480 4.438 1.00 97.19 93 LEU A N 1
ATOM 697 C CA . LEU A 1 93 ? -9.465 -6.923 3.071 1.00 97.19 93 LEU A CA 1
ATOM 698 C C . LEU A 1 93 ? -8.595 -6.173 2.067 1.00 97.19 93 LEU A C 1
ATOM 700 O O . LEU A 1 93 ? -8.429 -4.966 2.189 1.00 97.19 93 LEU A O 1
ATOM 704 N N . LEU A 1 94 ? -8.077 -6.881 1.064 1.00 95.06 94 LEU A N 1
ATOM 705 C CA . LEU A 1 94 ? -7.395 -6.261 -0.071 1.00 95.06 94 LEU A CA 1
ATOM 706 C C . LEU A 1 94 ? -8.448 -5.879 -1.109 1.00 95.06 94 LEU A C 1
ATOM 708 O O . LEU A 1 94 ? -9.035 -6.776 -1.710 1.00 95.06 94 LEU A O 1
ATOM 712 N N . GLU A 1 95 ? -8.692 -4.587 -1.312 1.00 91.00 95 GLU A N 1
ATOM 713 C CA . GLU A 1 95 ? -9.546 -4.072 -2.400 1.00 91.00 95 GLU A CA 1
ATOM 714 C C . GLU A 1 95 ? -10.855 -4.876 -2.601 1.00 91.00 95 GLU A C 1
ATOM 716 O O . GLU A 1 95 ? -11.036 -5.552 -3.621 1.00 91.00 95 GLU A O 1
ATOM 721 N N . PRO A 1 96 ? -11.737 -4.920 -1.584 1.00 93.12 96 PRO A N 1
ATOM 722 C CA . PRO A 1 96 ? -12.922 -5.768 -1.611 1.00 93.12 96 PRO A CA 1
ATOM 723 C C . PRO A 1 96 ? -13.948 -5.287 -2.639 1.00 93.12 96 PRO A C 1
ATOM 725 O O . PRO A 1 96 ? -14.186 -4.092 -2.788 1.00 93.12 96 PRO A O 1
ATOM 728 N N . ASP A 1 97 ? -14.632 -6.230 -3.287 1.00 90.81 97 ASP A N 1
ATOM 729 C CA . ASP A 1 97 ? -15.790 -5.895 -4.111 1.00 90.81 97 ASP A CA 1
ATOM 730 C C . ASP A 1 97 ? -17.022 -5.539 -3.254 1.00 90.81 97 ASP A C 1
ATOM 732 O O . ASP A 1 97 ? -17.090 -5.769 -2.037 1.00 90.81 97 ASP A O 1
ATOM 736 N N . GLU A 1 98 ? -18.055 -5.016 -3.914 1.00 90.81 98 GLU A N 1
ATOM 737 C CA . GLU A 1 98 ? -19.304 -4.626 -3.259 1.00 90.81 98 GLU A CA 1
ATOM 738 C C . GLU A 1 98 ? -19.979 -5.801 -2.524 1.00 90.81 98 GLU A C 1
ATOM 740 O O . GLU A 1 98 ? -20.631 -5.623 -1.492 1.00 90.81 98 GLU A O 1
ATOM 745 N N . ARG A 1 99 ? -19.820 -7.037 -3.016 1.00 92.25 99 ARG A N 1
ATOM 746 C CA . ARG A 1 99 ? -20.437 -8.225 -2.405 1.00 92.25 99 ARG A CA 1
ATOM 747 C C . ARG A 1 99 ? -19.805 -8.525 -1.054 1.00 92.25 99 ARG A C 1
ATOM 749 O O . ARG A 1 99 ? -20.533 -8.851 -0.108 1.00 92.25 99 ARG A O 1
ATOM 756 N N . VAL A 1 100 ? -18.482 -8.415 -0.956 1.00 93.38 100 VAL A N 1
ATOM 757 C CA . VAL A 1 100 ? -17.741 -8.620 0.290 1.00 93.38 100 VAL A CA 1
ATOM 758 C C . VAL A 1 100 ? -18.047 -7.498 1.287 1.00 93.38 100 VAL A C 1
ATOM 760 O O . VAL A 1 100 ? -18.344 -7.800 2.445 1.00 93.38 100 VAL A O 1
ATOM 763 N N . LEU A 1 101 ? -18.111 -6.237 0.848 1.00 93.00 101 LEU A N 1
ATOM 764 C CA . LEU A 1 101 ? -18.539 -5.117 1.703 1.00 93.00 101 LEU A CA 1
ATOM 765 C C . LEU A 1 101 ? -19.980 -5.303 2.217 1.00 93.00 101 LEU A C 1
ATOM 767 O O . LEU A 1 101 ? -20.259 -5.166 3.410 1.00 93.00 101 LEU A O 1
ATOM 771 N N . ASN A 1 102 ? -20.902 -5.732 1.351 1.00 92.81 102 ASN A N 1
ATOM 772 C CA . ASN A 1 102 ? -22.287 -6.031 1.726 1.00 92.81 102 ASN A CA 1
ATOM 773 C C . ASN A 1 102 ? -22.402 -7.242 2.671 1.00 92.81 102 ASN A C 1
ATOM 775 O O . ASN A 1 102 ? -23.359 -7.344 3.446 1.00 92.81 102 ASN A O 1
ATOM 779 N N . ARG A 1 103 ? -21.468 -8.199 2.614 1.00 93.56 103 ARG A N 1
ATOM 780 C CA . ARG A 1 103 ? -21.369 -9.298 3.590 1.00 93.56 103 ARG A CA 1
ATOM 781 C C . ARG A 1 103 ? -20.916 -8.776 4.953 1.00 93.56 103 ARG A C 1
ATOM 783 O O . ARG A 1 103 ? -21.524 -9.162 5.948 1.00 93.56 103 ARG A O 1
ATOM 790 N N . ALA A 1 104 ? -19.915 -7.897 4.986 1.00 93.94 104 ALA A N 1
ATOM 791 C CA . ALA A 1 104 ? -19.424 -7.266 6.209 1.00 93.94 104 ALA A CA 1
ATOM 792 C C . ALA A 1 104 ? -20.531 -6.516 6.948 1.00 93.94 104 ALA A C 1
ATOM 794 O O . ALA A 1 104 ? -20.789 -6.784 8.119 1.00 93.94 104 ALA A O 1
ATOM 795 N N . ARG A 1 105 ? -21.270 -5.674 6.213 1.00 93.06 105 ARG A N 1
ATOM 796 C CA . ARG A 1 105 ? -22.378 -4.879 6.752 1.00 93.06 105 ARG A CA 1
ATOM 797 C C . ARG A 1 105 ? -23.488 -5.747 7.345 1.00 93.06 105 ARG A C 1
ATOM 799 O O . ARG A 1 105 ? -24.018 -5.437 8.402 1.00 93.06 105 ARG A O 1
ATOM 806 N N . ARG A 1 106 ? -23.820 -6.872 6.700 1.00 93.00 106 ARG A N 1
ATOM 807 C CA . ARG A 1 106 ? -24.803 -7.841 7.225 1.00 93.00 106 ARG A CA 1
ATOM 808 C C . ARG A 1 106 ? -24.321 -8.575 8.476 1.00 93.00 106 ARG A C 1
ATOM 810 O O . ARG A 1 106 ? -25.150 -9.052 9.243 1.00 93.00 106 ARG A O 1
ATOM 817 N N . ALA A 1 107 ? -23.009 -8.710 8.642 1.00 92.75 107 ALA A N 1
ATOM 818 C CA . ALA A 1 107 ? -22.393 -9.321 9.811 1.00 92.75 107 ALA A CA 1
ATOM 819 C C . ALA A 1 107 ? -22.086 -8.307 10.927 1.00 92.75 107 ALA A C 1
ATOM 821 O O . ALA A 1 107 ? -21.543 -8.730 11.943 1.00 92.75 107 ALA A O 1
ATOM 822 N N . ASP A 1 108 ? -22.413 -7.021 10.730 1.00 93.94 108 ASP A N 1
ATOM 823 C CA . ASP A 1 108 ? -22.047 -5.911 11.620 1.00 93.94 108 ASP A CA 1
ATOM 824 C C . ASP A 1 108 ? -20.543 -5.896 11.952 1.00 93.94 108 ASP A C 1
ATOM 826 O O . ASP A 1 108 ? -20.124 -5.707 13.092 1.00 93.94 108 ASP A O 1
ATOM 830 N N . LEU A 1 109 ? -19.715 -6.194 10.942 1.00 96.19 109 LEU A N 1
ATOM 831 C CA . LEU A 1 109 ? -18.269 -6.306 11.094 1.00 96.19 109 LEU A CA 1
ATOM 832 C C . LEU A 1 109 ? -17.570 -5.114 10.423 1.00 96.19 109 LEU A C 1
ATOM 834 O O . LEU A 1 109 ? -17.692 -4.977 9.200 1.00 96.19 109 LEU A O 1
ATOM 838 N N . PRO A 1 110 ? -16.797 -4.302 11.170 1.00 96.94 110 PRO A N 1
ATOM 839 C CA . PRO A 1 110 ? -15.993 -3.226 10.600 1.00 96.94 110 PRO A CA 1
ATOM 840 C C . PRO A 1 110 ? -15.012 -3.748 9.548 1.00 96.94 110 PRO A C 1
ATOM 842 O O . PRO A 1 110 ? -14.390 -4.801 9.733 1.00 96.94 110 PRO A O 1
ATOM 845 N N . VAL A 1 111 ? -14.856 -3.007 8.451 1.00 98.12 111 VAL A N 1
ATOM 846 C CA . VAL A 1 111 ? -13.923 -3.351 7.371 1.00 98.12 111 VAL A CA 1
ATOM 847 C C . VAL A 1 111 ? -12.738 -2.400 7.382 1.00 98.12 111 VAL A C 1
ATOM 849 O O . VAL A 1 111 ? -12.905 -1.189 7.283 1.00 98.12 111 VAL A O 1
ATOM 852 N N . ILE A 1 112 ? -11.543 -2.974 7.442 1.00 98.44 112 ILE A N 1
ATOM 853 C CA . ILE A 1 112 ? -10.274 -2.300 7.194 1.00 98.44 112 ILE A CA 1
ATOM 854 C C . ILE A 1 112 ? -9.853 -2.675 5.773 1.00 98.44 112 ILE A C 1
ATOM 856 O O . ILE A 1 112 ? -9.676 -3.858 5.474 1.00 98.44 112 ILE A O 1
ATOM 860 N N . VAL A 1 113 ? -9.707 -1.698 4.884 1.00 98.00 113 VAL A N 1
ATOM 861 C CA . VAL A 1 113 ? -9.231 -1.951 3.520 1.00 98.00 113 VAL A CA 1
ATOM 862 C C . VAL A 1 113 ? -7.731 -1.707 3.448 1.00 98.00 113 VAL A C 1
ATOM 864 O O . VAL A 1 113 ? -7.255 -0.614 3.736 1.00 98.00 113 VAL A O 1
ATOM 867 N N . ASP A 1 114 ? -6.980 -2.728 3.047 1.00 96.81 114 ASP A N 1
ATOM 868 C CA . ASP A 1 114 ? -5.606 -2.558 2.596 1.00 96.81 114 ASP A CA 1
ATOM 869 C C . ASP A 1 114 ? -5.642 -1.959 1.185 1.00 96.81 114 ASP A C 1
ATOM 871 O O . ASP A 1 114 ? -6.025 -2.629 0.223 1.00 96.81 114 ASP A O 1
ATOM 875 N N . ALA A 1 115 ? -5.279 -0.685 1.078 1.00 94.88 115 ALA A N 1
ATOM 876 C CA . ALA A 1 115 ? -5.178 0.034 -0.186 1.00 94.88 115 ALA A CA 1
ATOM 877 C C . ALA A 1 115 ? -3.713 0.219 -0.602 1.00 94.88 115 ALA A C 1
ATOM 879 O O . ALA A 1 115 ? -3.412 1.027 -1.479 1.00 94.88 115 ALA A O 1
ATOM 880 N N . THR A 1 116 ? -2.780 -0.532 0.006 1.00 93.44 116 THR A N 1
ATOM 881 C CA . THR A 1 116 ? -1.339 -0.394 -0.251 1.00 93.44 116 THR A CA 1
ATOM 882 C C . THR A 1 116 ? -1.030 -0.468 -1.736 1.00 93.44 116 THR A C 1
ATOM 884 O O . THR A 1 116 ? -0.180 0.276 -2.204 1.00 93.44 116 THR A O 1
ATOM 887 N N . LEU A 1 117 ? -1.707 -1.334 -2.494 1.00 92.81 117 LEU A N 1
ATOM 888 C CA . LEU A 1 117 ? -1.448 -1.524 -3.926 1.00 92.81 117 LEU A CA 1
ATOM 889 C C . LEU A 1 117 ? -2.312 -0.644 -4.844 1.00 92.81 117 LEU A C 1
ATOM 891 O O . LEU A 1 117 ? -1.943 -0.445 -6.003 1.00 92.81 117 LEU A O 1
ATOM 895 N N . ALA A 1 118 ? -3.393 -0.066 -4.322 1.00 91.00 118 ALA A N 1
ATOM 896 C CA . ALA A 1 118 ? -4.330 0.777 -5.062 1.00 91.00 118 ALA A CA 1
ATOM 897 C C . ALA A 1 118 ? -4.749 2.012 -4.238 1.00 91.00 118 ALA A C 1
ATOM 899 O O . ALA A 1 118 ? -5.905 2.119 -3.816 1.00 91.00 118 ALA A O 1
ATOM 900 N N . PRO A 1 119 ? -3.810 2.944 -3.988 1.00 93.19 119 PRO A N 1
ATOM 901 C CA . PRO A 1 119 ? -4.097 4.170 -3.256 1.00 93.19 119 PRO A CA 1
ATOM 902 C C . PRO A 1 119 ? -5.033 5.091 -4.046 1.00 93.19 119 PRO A C 1
ATOM 904 O O . PRO A 1 119 ? -4.918 5.207 -5.270 1.00 93.19 119 PRO A O 1
ATOM 907 N N . GLY A 1 120 ? -5.920 5.784 -3.334 1.00 91.75 120 GLY A N 1
ATOM 908 C CA . GLY A 1 120 ? -6.949 6.655 -3.908 1.00 91.75 120 GLY A CA 1
ATOM 909 C C . GLY A 1 120 ? -8.193 5.904 -4.385 1.00 91.75 120 GLY A C 1
ATOM 910 O O . GLY A 1 120 ? -8.870 6.350 -5.309 1.00 91.75 120 GLY A O 1
ATOM 911 N N . GLY A 1 121 ? -8.479 4.743 -3.791 1.00 90.56 121 GLY A N 1
ATOM 912 C CA . GLY A 1 121 ? -9.655 3.934 -4.128 1.00 90.56 121 GLY A CA 1
ATOM 913 C C . GLY A 1 121 ? -10.967 4.458 -3.534 1.00 90.56 121 GLY A C 1
ATOM 914 O O . GLY A 1 121 ? -12.031 3.934 -3.871 1.00 90.56 121 GLY A O 1
ATOM 915 N N . HIS A 1 122 ? -10.909 5.475 -2.663 1.00 92.31 122 HIS A N 1
ATOM 916 C CA . HIS A 1 122 ? -12.071 6.065 -1.987 1.00 92.31 122 HIS A CA 1
ATOM 917 C C . HIS A 1 122 ? -12.900 5.008 -1.241 1.00 92.31 122 HIS A C 1
ATOM 919 O O . HIS A 1 122 ? -14.131 4.977 -1.283 1.00 92.31 122 HIS A O 1
ATOM 925 N N . TRP A 1 123 ? -12.213 4.085 -0.568 1.00 95.19 123 TRP A N 1
ATOM 926 C CA . TRP A 1 123 ? -12.848 2.949 0.102 1.00 95.19 123 TRP A CA 1
ATOM 927 C C . TRP A 1 123 ? -13.710 3.369 1.297 1.00 95.19 123 TRP A C 1
ATOM 929 O O . TRP A 1 123 ? -14.683 2.687 1.626 1.00 95.19 123 TRP A O 1
ATOM 939 N N . LEU A 1 124 ? -13.390 4.507 1.917 1.00 95.75 124 LEU A N 1
ATOM 940 C CA . LEU A 1 124 ? -14.171 5.088 3.010 1.00 95.75 124 LEU A CA 1
ATOM 941 C C . LEU A 1 124 ? -15.587 5.467 2.544 1.00 95.75 124 LEU A C 1
ATOM 943 O O . LEU A 1 124 ? -16.561 5.129 3.215 1.00 95.75 124 LEU A O 1
ATOM 947 N N . ASP A 1 125 ? -15.725 6.041 1.343 1.00 94.00 125 ASP A N 1
ATOM 948 C CA . ASP A 1 125 ? -17.029 6.386 0.750 1.00 94.00 125 ASP A CA 1
ATOM 949 C C . ASP A 1 125 ? -17.883 5.143 0.442 1.00 94.00 125 ASP A C 1
ATOM 951 O O . ASP A 1 125 ? -19.114 5.197 0.416 1.00 94.00 125 ASP A O 1
ATOM 955 N N . GLN A 1 126 ? -17.233 3.994 0.241 1.00 92.88 126 GLN A N 1
ATOM 956 C CA . GLN A 1 126 ? -17.879 2.703 -0.017 1.00 92.88 126 GLN A CA 1
ATOM 957 C C . GLN A 1 126 ? -18.273 1.961 1.276 1.00 92.88 126 GLN A C 1
ATOM 959 O O . GLN A 1 126 ? -18.896 0.892 1.230 1.00 92.88 126 GLN A O 1
ATOM 964 N N . GLY A 1 127 ? -17.961 2.540 2.439 1.00 92.12 127 GLY A N 1
ATOM 965 C CA . GLY A 1 127 ? -18.310 2.012 3.754 1.00 92.12 127 GLY A CA 1
ATOM 966 C C . GLY A 1 127 ? -17.212 1.188 4.425 1.00 92.12 127 GLY A C 1
ATOM 967 O O . GLY A 1 127 ? -17.534 0.370 5.287 1.00 92.12 127 GLY A O 1
ATOM 968 N N . ALA A 1 128 ? -15.945 1.365 4.038 1.00 96.25 128 ALA A N 1
ATOM 969 C CA . ALA A 1 128 ? -14.827 0.929 4.871 1.00 96.25 128 ALA A CA 1
ATOM 970 C C . ALA A 1 128 ? -14.740 1.796 6.139 1.00 96.25 128 ALA A C 1
ATOM 972 O O . ALA A 1 128 ? -14.911 3.010 6.078 1.00 96.25 128 ALA A O 1
ATOM 973 N N . GLU A 1 129 ? -14.440 1.172 7.277 1.00 96.56 129 GLU A N 1
ATOM 974 C CA . GLU A 1 129 ? -14.221 1.869 8.553 1.00 96.56 129 GLU A CA 1
ATOM 975 C C . GLU A 1 129 ? -12.845 2.546 8.574 1.00 96.56 129 GLU A C 1
ATOM 977 O O . GLU A 1 129 ? -12.671 3.638 9.112 1.00 96.56 129 GLU A O 1
ATOM 982 N N . ALA A 1 130 ? -11.856 1.883 7.972 1.00 97.69 130 ALA A N 1
ATOM 983 C CA . ALA A 1 130 ? -10.497 2.382 7.880 1.00 97.69 130 ALA A CA 1
ATOM 984 C C . ALA A 1 130 ? -9.820 1.936 6.583 1.00 97.69 130 ALA A C 1
ATOM 986 O O . ALA A 1 130 ? -10.142 0.886 6.019 1.00 97.69 130 ALA A O 1
ATOM 987 N N . VAL A 1 131 ? -8.835 2.718 6.153 1.00 98.25 131 VAL A N 1
ATOM 988 C CA . VAL A 1 131 ? -7.930 2.390 5.049 1.00 98.25 131 VAL A CA 1
ATOM 989 C C . VAL A 1 131 ? -6.510 2.304 5.583 1.00 98.25 131 VAL A C 1
ATOM 991 O O . VAL A 1 131 ? -6.110 3.091 6.439 1.00 98.25 131 VAL A O 1
ATOM 994 N N . VAL A 1 132 ? -5.749 1.334 5.090 1.00 97.69 132 VAL A N 1
ATOM 995 C CA . VAL A 1 132 ? -4.362 1.109 5.481 1.00 97.69 132 VAL A CA 1
ATOM 996 C C . VAL A 1 132 ? -3.451 1.111 4.262 1.00 97.69 132 VAL A C 1
ATOM 998 O O . VAL A 1 132 ? -3.732 0.451 3.260 1.00 97.69 132 VAL A O 1
ATOM 1001 N N . TYR A 1 133 ? -2.315 1.791 4.402 1.00 95.81 133 TYR A N 1
ATOM 1002 C CA . TYR A 1 133 ? -1.129 1.583 3.580 1.00 95.81 133 TYR A CA 1
ATOM 1003 C C . TYR A 1 133 ? -0.042 0.934 4.435 1.00 95.81 133 TYR A C 1
ATOM 1005 O O . TYR A 1 133 ? 0.383 1.512 5.434 1.00 95.81 133 TYR A O 1
ATOM 1013 N N . ARG A 1 134 ? 0.414 -0.256 4.048 1.00 92.81 134 ARG A N 1
ATOM 1014 C CA . ARG A 1 134 ? 1.490 -1.000 4.712 1.00 92.81 134 ARG A CA 1
ATOM 1015 C C . ARG A 1 134 ? 2.811 -0.753 4.012 1.00 92.81 134 ARG A C 1
ATOM 1017 O O . ARG A 1 134 ? 2.878 -0.823 2.785 1.00 92.81 134 ARG A O 1
ATOM 1024 N N . ASP A 1 135 ? 3.840 -0.430 4.788 1.00 87.56 135 ASP A N 1
ATOM 1025 C CA . ASP A 1 135 ? 5.186 -0.078 4.311 1.00 87.56 135 ASP A CA 1
ATOM 1026 C C . ASP A 1 135 ? 5.238 1.048 3.252 1.00 87.56 135 ASP A C 1
ATOM 1028 O O . ASP A 1 135 ? 6.305 1.340 2.716 1.00 87.56 135 ASP A O 1
ATOM 1032 N N . ALA A 1 136 ? 4.091 1.663 2.919 1.00 82.25 136 ALA A N 1
ATOM 1033 C CA . ALA A 1 136 ? 3.870 2.746 1.964 1.00 82.25 136 ALA A CA 1
ATOM 1034 C C . ALA A 1 136 ? 4.675 2.625 0.660 1.00 82.25 136 ALA A C 1
ATOM 1036 O O . ALA A 1 136 ? 4.950 3.629 -0.001 1.00 82.25 136 ALA A O 1
ATOM 1037 N N . VAL A 1 137 ? 5.018 1.400 0.246 1.00 88.88 137 VAL A N 1
ATOM 1038 C CA . VAL A 1 137 ? 5.934 1.144 -0.875 1.00 88.88 137 VAL A CA 1
ATOM 1039 C C . VAL A 1 137 ? 5.361 1.705 -2.168 1.00 88.88 137 VAL A C 1
ATOM 1041 O O . VAL A 1 137 ? 6.092 2.226 -2.999 1.00 88.88 137 VAL A O 1
ATOM 1044 N N . THR A 1 138 ? 4.041 1.683 -2.329 1.00 91.56 138 THR A N 1
ATOM 1045 C CA . THR A 1 138 ? 3.374 2.290 -3.485 1.00 91.56 138 THR A CA 1
ATOM 1046 C C . THR A 1 138 ? 3.427 3.808 -3.462 1.00 91.56 138 THR A C 1
ATOM 1048 O O . THR A 1 138 ? 3.576 4.414 -4.530 1.00 91.56 138 THR A O 1
ATOM 1051 N N . LEU A 1 139 ? 3.383 4.423 -2.277 1.00 90.94 139 LEU A N 1
ATOM 1052 C CA . LEU A 1 139 ? 3.502 5.870 -2.118 1.00 90.94 139 LEU A CA 1
ATOM 1053 C C . LEU A 1 139 ? 4.930 6.334 -2.415 1.00 90.94 139 LEU A C 1
ATOM 1055 O O . LEU A 1 139 ? 5.096 7.278 -3.183 1.00 90.94 139 LEU A O 1
ATOM 1059 N N . THR A 1 140 ? 5.946 5.635 -1.906 1.00 89.00 140 THR A N 1
ATOM 1060 C CA . THR A 1 140 ? 7.368 5.994 -2.082 1.00 89.00 140 THR A CA 1
ATOM 1061 C C . THR A 1 140 ? 7.961 5.482 -3.401 1.00 89.00 140 THR A C 1
ATOM 1063 O O . THR A 1 140 ? 8.792 6.115 -4.036 1.00 89.00 140 THR A O 1
ATOM 1066 N N . GLY A 1 141 ? 7.517 4.325 -3.875 1.00 87.12 141 GLY A N 1
ATOM 1067 C CA . GLY A 1 141 ? 8.037 3.635 -5.055 1.00 87.12 141 GLY A CA 1
ATOM 1068 C C . GLY A 1 141 ? 9.326 2.842 -4.816 1.00 87.12 141 GLY A C 1
ATOM 1069 O O . GLY A 1 141 ? 9.605 1.922 -5.579 1.00 87.12 141 GLY A O 1
ATOM 1070 N N . PHE A 1 142 ? 10.108 3.134 -3.779 1.00 82.12 142 PHE A N 1
ATOM 1071 C CA . PHE A 1 142 ? 11.400 2.471 -3.555 1.00 82.12 142 PHE A CA 1
ATOM 1072 C C . PHE A 1 142 ? 11.352 1.428 -2.440 1.00 82.12 142 PHE A C 1
ATOM 1074 O O . PHE A 1 142 ? 12.101 0.453 -2.488 1.00 82.12 142 PHE A O 1
ATOM 1081 N N . GLY A 1 143 ? 10.434 1.587 -1.481 1.00 79.25 143 GLY A N 1
ATOM 1082 C CA . GLY A 1 143 ? 10.323 0.684 -0.336 1.00 79.25 143 GLY A CA 1
ATOM 1083 C C . GLY A 1 143 ? 11.602 0.629 0.497 1.00 79.25 143 GLY A C 1
ATOM 1084 O O . GLY A 1 143 ? 11.897 -0.410 1.069 1.00 79.25 143 GLY A O 1
ATOM 1085 N N . ASP A 1 144 ? 12.383 1.702 0.509 1.00 80.88 144 ASP A N 1
ATOM 1086 C CA . ASP A 1 144 ? 13.618 1.890 1.273 1.00 80.88 144 ASP A CA 1
ATOM 1087 C C . ASP A 1 144 ? 13.365 2.494 2.662 1.00 80.88 144 ASP A C 1
ATOM 1089 O O . ASP A 1 144 ? 14.209 2.386 3.548 1.00 80.88 144 ASP A O 1
ATOM 1093 N N . VAL A 1 145 ? 12.183 3.072 2.868 1.00 83.75 145 VAL A N 1
ATOM 1094 C CA . VAL A 1 145 ? 11.716 3.581 4.157 1.00 83.75 145 VAL A CA 1
ATOM 1095 C C . VAL A 1 145 ? 10.505 2.807 4.652 1.00 83.75 145 VAL A C 1
ATOM 1097 O O . VAL A 1 145 ? 9.610 2.470 3.876 1.00 83.75 145 VAL A O 1
ATOM 1100 N N . SER A 1 146 ? 10.471 2.563 5.959 1.00 87.00 146 SER A N 1
ATOM 1101 C CA . SER A 1 146 ? 9.283 2.058 6.639 1.00 87.00 146 SER A CA 1
ATOM 1102 C C . SER A 1 146 ? 8.342 3.224 6.924 1.00 87.00 146 SER A C 1
ATOM 1104 O O . SER A 1 146 ? 8.715 4.211 7.561 1.00 87.00 146 SER A O 1
ATOM 1106 N N . LEU A 1 147 ? 7.128 3.128 6.398 1.00 94.06 147 LEU A N 1
ATOM 1107 C CA . LEU A 1 147 ? 6.050 4.068 6.659 1.00 94.06 147 LEU A CA 1
ATOM 1108 C C . LEU A 1 147 ? 4.739 3.306 6.516 1.00 94.06 147 LEU A C 1
ATOM 1110 O O . LEU A 1 147 ? 4.409 2.842 5.433 1.00 94.06 147 LEU A O 1
ATOM 1114 N N . SER A 1 148 ? 3.977 3.195 7.591 1.00 96.12 148 SER A N 1
ATOM 1115 C CA . SER A 1 148 ? 2.598 2.724 7.526 1.00 96.12 148 SER A CA 1
ATOM 1116 C C . SER A 1 148 ? 1.651 3.899 7.718 1.00 96.12 148 SER A C 1
ATOM 1118 O O . SER A 1 148 ? 1.981 4.892 8.367 1.00 96.12 148 SER A O 1
ATOM 1120 N N . VAL A 1 149 ? 0.463 3.807 7.137 1.00 97.56 149 VAL A N 1
ATOM 1121 C CA . VAL A 1 149 ? -0.558 4.845 7.258 1.00 97.56 149 VAL A CA 1
ATOM 1122 C C . VAL A 1 149 ? -1.879 4.185 7.588 1.00 97.56 149 VAL A C 1
ATOM 1124 O O . VAL A 1 149 ? -2.274 3.223 6.933 1.00 97.56 149 VAL A O 1
ATOM 1127 N N . LEU A 1 150 ? -2.563 4.728 8.585 1.00 98.12 150 LEU A N 1
ATOM 1128 C CA . LEU A 1 150 ? -3.939 4.392 8.911 1.00 98.12 150 LEU A CA 1
ATOM 1129 C C . LEU A 1 150 ? -4.807 5.625 8.663 1.00 98.12 150 LEU A C 1
ATOM 1131 O O . LEU A 1 150 ? -4.483 6.705 9.150 1.00 98.12 150 LEU A O 1
ATOM 1135 N N . LEU A 1 151 ? -5.893 5.476 7.916 1.00 98.31 151 LEU A N 1
ATOM 1136 C CA . LEU A 1 151 ? -6.822 6.553 7.590 1.00 98.31 151 LEU A CA 1
ATOM 1137 C C . LEU A 1 151 ? -8.241 6.169 7.984 1.00 98.31 151 LEU A C 1
ATOM 1139 O O . LEU A 1 151 ? -8.603 4.991 7.947 1.00 98.31 151 LEU A O 1
ATOM 1143 N N . GLY A 1 152 ? -9.060 7.168 8.292 1.00 97.94 152 GLY A N 1
ATOM 1144 C CA . GLY A 1 152 ? -10.467 6.947 8.595 1.00 97.94 152 GLY A CA 1
ATOM 1145 C C . GLY A 1 152 ? -11.294 8.223 8.608 1.00 97.94 152 GLY A C 1
ATOM 1146 O O . GLY A 1 152 ? -10.826 9.328 8.307 1.00 97.94 152 GLY A O 1
ATOM 1147 N N . LEU A 1 153 ? -12.566 8.048 8.946 1.00 97.06 153 LEU A N 1
ATOM 1148 C CA . LEU A 1 153 ? -13.530 9.133 9.086 1.00 97.06 153 LEU A CA 1
ATOM 1149 C C . LEU A 1 153 ? -13.753 9.481 10.563 1.00 97.06 153 LEU A C 1
ATOM 1151 O O . LEU A 1 153 ? -13.443 8.703 11.465 1.00 97.06 153 LEU A O 1
ATOM 1155 N N . GLY A 1 154 ? -14.299 10.671 10.813 1.00 95.62 154 GLY A N 1
ATOM 1156 C CA . GLY A 1 154 ? -14.703 11.088 12.156 1.00 95.62 154 GLY A CA 1
ATOM 1157 C C . GLY A 1 154 ? -13.536 11.531 13.055 1.00 95.62 154 GLY A C 1
ATOM 1158 O O . GLY A 1 154 ? -12.600 12.165 12.565 1.00 95.62 154 GLY A O 1
ATOM 1159 N N . PRO A 1 155 ? -13.608 11.299 14.381 1.00 95.31 155 PRO A N 1
ATOM 1160 C CA . PRO A 1 155 ? -12.590 11.768 15.315 1.00 95.31 155 PRO A CA 1
ATOM 1161 C C . PRO A 1 155 ? -11.291 10.967 15.193 1.00 95.31 155 PRO A C 1
ATOM 1163 O O . PRO A 1 155 ? -11.312 9.744 15.065 1.00 95.31 155 PRO A O 1
ATOM 1166 N N . VAL A 1 156 ? -10.158 11.662 15.313 1.00 95.62 156 VAL A N 1
ATOM 1167 C CA . VAL A 1 156 ? -8.828 11.039 15.299 1.00 95.62 156 VAL A CA 1
ATOM 1168 C C . VAL A 1 156 ? -8.692 10.084 16.495 1.00 95.62 156 VAL A C 1
ATOM 1170 O O . VAL A 1 156 ? -8.854 10.524 17.640 1.00 95.62 156 VAL A O 1
ATOM 1173 N N . PRO A 1 157 ? -8.373 8.795 16.278 1.00 96.06 157 PRO A N 1
ATOM 1174 C CA . PRO A 1 157 ? -8.125 7.859 17.366 1.00 96.06 157 PRO A CA 1
ATOM 1175 C C . PRO A 1 157 ? -6.927 8.283 18.217 1.00 96.06 157 PRO A C 1
ATOM 1177 O O . PRO A 1 157 ? -5.981 8.912 17.739 1.00 96.06 157 PRO A O 1
ATOM 1180 N N . ARG A 1 158 ? -6.914 7.872 19.489 1.00 96.38 158 ARG A N 1
ATOM 1181 C CA . ARG A 1 158 ? -5.733 8.064 20.336 1.00 96.38 158 ARG A CA 1
ATOM 1182 C C . ARG A 1 158 ? -4.544 7.305 19.735 1.00 96.38 158 ARG A C 1
ATOM 1184 O O . ARG A 1 158 ? -4.593 6.083 19.587 1.00 96.38 158 ARG A O 1
ATOM 1191 N N . ARG A 1 159 ? -3.460 8.031 19.462 1.00 97.06 159 ARG A N 1
ATOM 1192 C CA . ARG A 1 159 ? -2.176 7.459 19.046 1.00 97.06 159 ARG A CA 1
ATOM 1193 C C . ARG A 1 159 ? -1.539 6.687 20.205 1.00 97.06 159 ARG A C 1
ATOM 1195 O O . ARG A 1 159 ? -1.416 7.216 21.313 1.00 97.06 159 ARG A O 1
ATOM 1202 N N . VAL A 1 160 ? -1.133 5.450 19.940 1.00 97.38 160 VAL A N 1
ATOM 1203 C CA . VAL A 1 160 ? -0.383 4.595 20.882 1.00 97.38 160 VAL A CA 1
ATOM 1204 C C . VAL A 1 160 ? 0.974 4.153 20.336 1.00 97.38 160 VAL A C 1
ATOM 1206 O O . VAL A 1 160 ? 1.758 3.568 21.075 1.00 97.38 160 VAL A O 1
ATOM 1209 N N . ALA A 1 161 ? 1.251 4.441 19.063 1.00 93.50 161 ALA A N 1
ATOM 1210 C CA . ALA A 1 161 ? 2.464 4.038 18.368 1.00 93.50 161 ALA A CA 1
ATOM 1211 C C . ALA A 1 161 ? 3.276 5.243 17.866 1.00 93.50 161 ALA A C 1
ATOM 1213 O O . ALA A 1 161 ? 2.745 6.351 17.702 1.00 93.50 161 ALA A O 1
ATOM 1214 N N . ALA A 1 162 ? 4.572 5.019 17.643 1.00 90.00 162 ALA A N 1
ATOM 1215 C CA . ALA A 1 162 ? 5.515 6.065 17.273 1.00 90.00 162 ALA A CA 1
ATOM 1216 C C . ALA A 1 162 ? 5.212 6.653 15.878 1.00 90.00 162 ALA A C 1
ATOM 1218 O O . ALA A 1 162 ? 4.789 5.928 14.970 1.00 90.00 162 ALA A O 1
ATOM 1219 N N . PRO A 1 163 ? 5.383 7.977 15.698 1.00 94.25 163 PRO A N 1
ATOM 1220 C CA . PRO A 1 163 ? 5.374 8.583 14.373 1.00 94.25 163 PRO A CA 1
ATOM 1221 C C . PRO A 1 163 ? 6.642 8.187 13.592 1.00 94.25 163 PRO A C 1
ATOM 1223 O O . PRO A 1 163 ? 7.660 7.864 14.207 1.00 94.25 163 PRO A O 1
ATOM 1226 N N . PRO A 1 164 ? 6.612 8.234 12.249 1.00 95.56 164 PRO A N 1
ATOM 1227 C CA . PRO A 1 164 ? 7.782 7.950 11.420 1.00 95.56 164 PRO A CA 1
ATOM 1228 C C . PRO A 1 164 ? 8.890 8.994 11.597 1.00 95.56 164 PRO A C 1
ATOM 1230 O O . PRO A 1 164 ? 8.661 10.107 12.061 1.00 95.56 164 PRO A O 1
ATOM 1233 N N . ALA A 1 165 ? 10.101 8.655 11.157 1.00 94.00 165 ALA A N 1
ATOM 1234 C CA . ALA A 1 165 ? 11.198 9.614 11.083 1.00 94.00 165 ALA A CA 1
ATOM 1235 C C . ALA A 1 165 ? 10.937 10.698 10.018 1.00 94.00 165 ALA A C 1
ATOM 1237 O O . ALA A 1 165 ? 10.394 10.411 8.948 1.00 94.00 165 ALA A O 1
ATOM 1238 N N . ASP A 1 166 ? 11.427 11.919 10.253 1.00 94.06 166 ASP A N 1
ATOM 1239 C CA . ASP A 1 166 ? 11.267 13.055 9.328 1.00 94.06 166 ASP A CA 1
ATOM 1240 C C . ASP A 1 166 ? 11.801 12.762 7.920 1.00 94.06 166 ASP A C 1
ATOM 1242 O O . ASP A 1 166 ? 11.221 13.195 6.924 1.00 94.06 166 ASP A O 1
ATOM 1246 N N . LEU A 1 167 ? 12.878 11.974 7.820 1.00 91.19 167 LEU A N 1
ATOM 1247 C CA . LEU A 1 167 ? 13.423 11.534 6.537 1.00 91.19 167 LEU A CA 1
ATOM 1248 C C . LEU A 1 167 ? 12.421 10.674 5.750 1.00 91.19 167 LEU A C 1
ATOM 1250 O O . LEU A 1 167 ? 12.268 10.875 4.546 1.00 91.19 167 LEU A O 1
ATOM 1254 N N . ALA A 1 168 ? 11.715 9.753 6.413 1.00 93.19 168 ALA A N 1
ATOM 1255 C CA . ALA A 1 168 ? 10.709 8.911 5.765 1.00 93.19 168 ALA A CA 1
ATOM 1256 C C . ALA A 1 168 ? 9.537 9.755 5.245 1.00 93.19 168 ALA A C 1
ATOM 1258 O O . ALA A 1 168 ? 9.087 9.563 4.115 1.00 93.19 168 ALA A O 1
ATOM 1259 N N . VAL A 1 169 ? 9.105 10.752 6.024 1.00 95.00 169 VAL A N 1
ATOM 1260 C CA . VAL A 1 169 ? 8.060 11.707 5.621 1.00 95.00 169 VAL A CA 1
ATOM 1261 C C . VAL A 1 169 ? 8.511 12.568 4.442 1.00 95.00 169 VAL A C 1
ATOM 1263 O O . VAL A 1 169 ? 7.763 12.739 3.479 1.00 95.00 169 VAL A O 1
ATOM 1266 N N . ALA A 1 170 ? 9.743 13.079 4.468 1.00 91.62 170 ALA A N 1
ATOM 1267 C CA . ALA A 1 170 ? 10.294 13.881 3.381 1.00 91.62 170 ALA A CA 1
ATOM 1268 C C . ALA A 1 170 ? 10.402 13.086 2.067 1.00 91.62 170 ALA A C 1
ATOM 1270 O O . ALA A 1 170 ? 10.036 13.598 1.005 1.00 91.62 170 ALA A O 1
ATOM 1271 N N . LEU A 1 171 ? 10.856 11.829 2.133 1.00 91.19 171 LEU A N 1
ATOM 1272 C CA . LEU A 1 171 ? 10.922 10.934 0.974 1.00 91.19 171 LEU A CA 1
ATOM 1273 C C . LEU A 1 171 ? 9.523 10.594 0.448 1.00 91.19 171 LEU A C 1
ATOM 1275 O O . LEU A 1 171 ? 9.285 10.706 -0.755 1.00 91.19 171 LEU A O 1
ATOM 1279 N N . ALA A 1 172 ? 8.567 10.301 1.332 1.00 93.38 172 ALA A N 1
ATOM 1280 C CA . ALA A 1 172 ? 7.179 10.086 0.939 1.00 93.38 172 ALA A CA 1
ATOM 1281 C C . ALA A 1 172 ? 6.577 11.316 0.239 1.00 93.38 172 ALA A C 1
ATOM 1283 O O . ALA A 1 172 ? 5.991 11.169 -0.829 1.00 93.38 172 ALA A O 1
ATOM 1284 N N . LEU A 1 173 ? 6.779 12.533 0.760 1.00 93.38 173 LEU A N 1
ATOM 1285 C CA . LEU A 1 173 ? 6.319 13.776 0.119 1.00 93.38 173 LEU A CA 1
ATOM 1286 C C . LEU A 1 173 ? 6.947 14.001 -1.263 1.00 93.38 173 LEU A C 1
ATOM 1288 O O . LEU A 1 173 ? 6.254 14.413 -2.199 1.00 93.38 173 LEU A O 1
ATOM 1292 N N . ARG A 1 174 ? 8.250 13.727 -1.409 1.00 91.50 174 ARG A N 1
ATOM 1293 C CA . ARG A 1 174 ? 8.948 13.780 -2.703 1.00 91.50 174 ARG A CA 1
ATOM 1294 C C . ARG A 1 174 ? 8.298 12.828 -3.699 1.00 91.50 174 ARG A C 1
ATOM 1296 O O . ARG A 1 174 ? 7.953 13.235 -4.809 1.00 91.50 174 ARG A O 1
ATOM 1303 N N . ASP A 1 175 ? 8.107 11.579 -3.302 1.00 92.62 175 ASP A N 1
ATOM 1304 C CA . ASP A 1 175 ? 7.727 10.504 -4.215 1.00 92.62 175 ASP A CA 1
ATOM 1305 C C . ASP A 1 175 ? 6.224 10.467 -4.518 1.00 92.62 175 ASP A C 1
ATOM 1307 O O . ASP A 1 175 ? 5.821 10.062 -5.620 1.00 92.62 175 ASP A O 1
ATOM 1311 N N . LEU A 1 176 ? 5.398 10.989 -3.606 1.00 92.31 176 LEU A N 1
ATOM 1312 C CA . LEU A 1 176 ? 3.960 11.170 -3.796 1.00 92.31 176 LEU A CA 1
ATOM 1313 C C . LEU A 1 176 ? 3.655 12.067 -5.007 1.00 92.31 176 LEU A C 1
ATOM 1315 O O . LEU A 1 176 ? 2.665 11.846 -5.704 1.00 92.31 176 LEU A O 1
ATOM 1319 N N . SER A 1 177 ? 4.555 13.001 -5.339 1.00 90.62 177 SER A N 1
ATOM 1320 C CA . SER A 1 177 ? 4.415 13.880 -6.511 1.00 90.62 177 SER A CA 1
ATOM 1321 C C . SER A 1 177 ? 4.367 13.156 -7.854 1.00 90.62 177 SER A C 1
ATOM 1323 O O . SER A 1 177 ? 3.832 13.681 -8.830 1.00 90.62 177 SER A O 1
ATOM 1325 N N . THR A 1 178 ? 4.874 11.925 -7.902 1.00 92.25 178 THR A N 1
ATOM 1326 C CA . THR A 1 178 ? 4.875 11.090 -9.109 1.00 92.25 178 THR A CA 1
ATOM 1327 C C . THR A 1 178 ? 3.896 9.922 -9.026 1.00 92.25 178 THR A C 1
ATOM 1329 O O . THR A 1 178 ? 3.826 9.134 -9.971 1.00 92.25 178 THR A O 1
ATOM 1332 N N . LEU A 1 179 ? 3.122 9.802 -7.937 1.00 93.50 179 LEU A N 1
ATOM 1333 C CA . LEU A 1 179 ? 2.260 8.647 -7.673 1.00 93.50 179 LEU A CA 1
ATOM 1334 C C . LEU A 1 179 ? 1.313 8.351 -8.841 1.00 93.50 179 LEU A C 1
ATOM 1336 O O . LEU A 1 179 ? 1.309 7.231 -9.346 1.00 93.50 179 LEU A O 1
ATOM 1340 N N . ALA A 1 180 ? 0.570 9.352 -9.323 1.00 91.25 180 ALA A N 1
ATOM 1341 C CA . ALA A 1 180 ? -0.396 9.176 -10.412 1.00 91.25 180 ALA A CA 1
ATOM 1342 C C . ALA A 1 180 ? 0.265 8.673 -11.712 1.00 91.25 180 ALA A C 1
ATOM 1344 O O . ALA A 1 180 ? -0.229 7.744 -12.356 1.00 91.25 180 ALA A O 1
ATOM 1345 N N . LEU A 1 181 ? 1.431 9.229 -12.068 1.00 92.19 181 LEU A N 1
ATOM 1346 C CA . LEU A 1 181 ? 2.199 8.801 -13.242 1.00 92.19 181 LEU A CA 1
ATOM 1347 C C . LEU A 1 181 ? 2.700 7.362 -13.087 1.00 92.19 181 LEU A C 1
ATOM 1349 O O . LEU A 1 181 ? 2.612 6.570 -14.030 1.00 92.19 181 LEU A O 1
ATOM 1353 N N . ARG A 1 182 ? 3.192 7.011 -11.893 1.00 94.00 182 ARG A N 1
ATOM 1354 C CA . ARG A 1 182 ? 3.643 5.653 -11.577 1.00 94.00 182 ARG A CA 1
ATOM 1355 C C . ARG A 1 182 ? 2.487 4.657 -11.597 1.00 94.00 182 ARG A C 1
ATOM 1357 O O . ARG A 1 182 ? 2.646 3.601 -12.201 1.00 94.00 182 ARG A O 1
ATOM 1364 N N . MET A 1 183 ? 1.318 4.979 -11.033 1.00 92.75 183 MET A N 1
ATOM 1365 C CA . MET A 1 183 ? 0.142 4.098 -11.110 1.00 92.75 183 MET A CA 1
ATOM 1366 C C . MET A 1 183 ? -0.301 3.871 -12.554 1.00 92.75 183 MET A C 1
ATOM 1368 O O . MET A 1 183 ? -0.502 2.732 -12.965 1.00 92.75 183 MET A O 1
ATOM 1372 N N . ASN A 1 184 ? -0.393 4.935 -13.357 1.00 92.69 184 ASN A N 1
ATOM 1373 C CA . ASN A 1 184 ? -0.810 4.813 -14.750 1.00 92.69 184 ASN A CA 1
ATOM 1374 C C . ASN A 1 184 ? 0.165 3.955 -15.574 1.00 92.69 184 ASN A C 1
ATOM 1376 O O . ASN A 1 184 ? -0.256 3.148 -16.406 1.00 92.69 184 ASN A O 1
ATOM 1380 N N . ARG A 1 185 ? 1.475 4.116 -15.351 1.00 94.38 185 ARG A N 1
ATOM 1381 C CA . ARG A 1 185 ? 2.491 3.293 -16.016 1.00 94.38 185 ARG A CA 1
ATOM 1382 C C . ARG A 1 185 ? 2.421 1.833 -15.567 1.00 94.38 185 ARG A C 1
ATOM 1384 O O . ARG A 1 185 ? 2.469 0.957 -16.424 1.00 94.38 185 ARG A O 1
ATOM 1391 N N . ARG A 1 186 ? 2.241 1.577 -14.268 1.00 93.44 186 ARG A N 1
ATOM 1392 C CA . ARG A 1 186 ? 2.071 0.221 -13.725 1.00 93.44 186 ARG A CA 1
ATOM 1393 C C . ARG A 1 186 ? 0.841 -0.483 -14.263 1.00 93.44 186 ARG A C 1
ATOM 1395 O O . ARG A 1 186 ? 0.967 -1.619 -14.692 1.00 93.44 186 ARG A O 1
ATOM 1402 N N . SER A 1 187 ? -0.303 0.197 -14.332 1.00 93.00 187 SER A N 1
ATOM 1403 C CA . SER A 1 187 ? -1.520 -0.379 -14.916 1.00 93.00 187 SER A CA 1
ATOM 1404 C C . SER A 1 187 ? -1.281 -0.826 -16.361 1.00 93.00 187 SER A C 1
ATOM 1406 O O . SER A 1 187 ? -1.548 -1.974 -16.701 1.00 93.00 187 SER A O 1
ATOM 1408 N N . ARG A 1 188 ? -0.673 0.038 -17.190 1.00 93.50 188 ARG A N 1
ATOM 1409 C CA . ARG A 1 188 ? -0.349 -0.283 -18.593 1.00 93.50 188 ARG A CA 1
ATOM 1410 C C . ARG A 1 188 ? 0.668 -1.416 -18.734 1.00 93.50 188 ARG A C 1
ATOM 1412 O O . ARG A 1 188 ? 0.527 -2.259 -19.616 1.00 93.50 188 ARG A O 1
ATOM 1419 N N . ASN A 1 189 ? 1.710 -1.428 -17.904 1.00 94.31 189 ASN A N 1
ATOM 1420 C CA . ASN A 1 189 ? 2.681 -2.521 -17.895 1.00 94.31 189 ASN A CA 1
ATOM 1421 C C . ASN A 1 189 ? 2.016 -3.832 -17.444 1.00 94.31 189 ASN A C 1
ATOM 1423 O O . ASN A 1 189 ? 2.244 -4.876 -18.046 1.00 94.31 189 ASN A O 1
ATOM 1427 N N . GLY A 1 190 ? 1.164 -3.759 -16.422 1.00 92.94 190 GLY A N 1
ATOM 1428 C CA . GLY A 1 190 ? 0.398 -4.873 -15.883 1.00 92.94 190 GLY A CA 1
ATOM 1429 C C . GLY A 1 190 ? -0.513 -5.522 -16.912 1.00 92.94 190 GLY A C 1
ATOM 1430 O O . GLY A 1 190 ? -0.481 -6.738 -17.036 1.00 92.94 190 GLY A O 1
ATOM 1431 N N . GLU A 1 191 ? -1.245 -4.734 -17.703 1.00 92.19 191 GLU A N 1
ATOM 1432 C CA . GLU A 1 191 ? -2.068 -5.240 -18.814 1.00 92.19 191 GLU A CA 1
ATOM 1433 C C . GLU A 1 191 ? -1.232 -6.047 -19.820 1.00 92.19 191 GLU A C 1
ATOM 1435 O O . GLU A 1 191 ? -1.577 -7.179 -20.149 1.00 92.19 191 GLU A O 1
ATOM 1440 N N . ARG A 1 192 ? -0.072 -5.520 -20.232 1.00 92.56 192 ARG A N 1
ATOM 1441 C CA . ARG A 1 192 ? 0.826 -6.198 -21.185 1.00 92.56 192 ARG A CA 1
ATOM 1442 C C . ARG A 1 192 ? 1.438 -7.482 -20.629 1.00 92.56 192 ARG A C 1
ATOM 1444 O O . ARG A 1 192 ? 1.643 -8.440 -21.365 1.00 92.56 192 ARG A O 1
ATOM 1451 N N . ILE A 1 193 ? 1.779 -7.501 -19.343 1.00 91.75 193 ILE A N 1
ATOM 1452 C CA . ILE A 1 193 ? 2.334 -8.698 -18.697 1.00 91.75 193 ILE A CA 1
ATOM 1453 C C . ILE A 1 193 ? 1.238 -9.735 -18.450 1.00 91.75 193 ILE A C 1
ATOM 1455 O O . ILE A 1 193 ? 1.478 -10.927 -18.633 1.00 91.75 193 ILE A O 1
ATOM 1459 N N . LEU A 1 194 ? 0.028 -9.296 -18.100 1.00 90.56 194 LEU A N 1
ATOM 1460 C CA . LEU A 1 194 ? -1.134 -10.166 -17.959 1.00 90.56 194 LEU A CA 1
ATOM 1461 C C . LEU A 1 194 ? -1.442 -10.891 -19.277 1.00 90.56 194 LEU A C 1
ATOM 1463 O O . LEU A 1 194 ? -1.675 -12.096 -19.260 1.00 90.56 194 LEU A O 1
ATOM 1467 N N . GLU A 1 195 ? -1.360 -10.198 -20.419 1.00 89.25 195 GLU A N 1
ATOM 1468 C CA . GLU A 1 195 ? -1.479 -10.818 -21.749 1.00 89.25 195 GLU A CA 1
ATOM 1469 C C . GLU A 1 195 ? -0.442 -11.934 -21.965 1.00 89.25 195 GLU A C 1
ATOM 1471 O O . GLU A 1 195 ? -0.792 -12.996 -22.480 1.00 89.25 195 GLU A O 1
ATOM 1476 N N . ARG A 1 196 ? 0.809 -11.736 -21.517 1.00 91.00 196 ARG A N 1
ATOM 1477 C CA . ARG A 1 196 ? 1.877 -12.749 -21.620 1.00 91.00 196 ARG A CA 1
ATOM 1478 C C . ARG A 1 196 ? 1.637 -13.963 -20.716 1.00 91.00 196 ARG A C 1
ATOM 1480 O O . ARG A 1 196 ? 1.908 -15.088 -21.130 1.00 91.00 196 ARG A O 1
ATOM 1487 N N . PHE A 1 197 ? 1.115 -13.765 -19.503 1.00 86.56 197 PHE A N 1
ATOM 1488 C CA . PHE A 1 197 ? 0.730 -14.874 -18.618 1.00 86.56 197 PHE A CA 1
ATOM 1489 C C . PHE A 1 197 ? -0.548 -15.594 -19.074 1.00 86.56 197 PHE A C 1
ATOM 1491 O O . PHE A 1 197 ? -0.760 -16.766 -18.744 1.00 86.56 197 PHE A O 1
ATOM 1498 N N . GLY A 1 198 ? -1.417 -14.915 -19.825 1.00 86.19 198 GLY A N 1
ATOM 1499 C CA . GLY A 1 198 ? -2.684 -15.458 -20.294 1.00 86.19 198 GLY A CA 1
ATOM 1500 C C . GLY A 1 198 ? -3.555 -15.944 -19.134 1.00 86.19 198 GLY A C 1
ATOM 1501 O O . GLY A 1 198 ? -3.811 -15.224 -18.175 1.00 86.19 198 GLY A O 1
ATOM 1502 N N . ARG A 1 199 ? -4.018 -17.198 -19.203 1.00 86.00 199 ARG A N 1
ATOM 1503 C CA . ARG A 1 199 ? -4.922 -17.779 -18.191 1.00 86.00 199 ARG A CA 1
ATOM 1504 C C . ARG A 1 199 ? -4.236 -18.166 -16.878 1.00 86.00 199 ARG A C 1
ATOM 1506 O O . ARG A 1 199 ? -4.940 -18.528 -15.942 1.00 86.00 199 ARG A O 1
ATOM 1513 N N . ALA A 1 200 ? -2.905 -18.133 -16.816 1.00 84.06 200 ALA A N 1
ATOM 1514 C CA . ALA A 1 200 ? -2.159 -18.475 -15.604 1.00 84.06 200 ALA A CA 1
ATOM 1515 C C . ALA A 1 200 ? -2.228 -17.374 -14.529 1.00 84.06 200 ALA A C 1
ATOM 1517 O O . ALA A 1 200 ? -1.858 -17.618 -13.381 1.00 84.06 200 ALA A O 1
ATOM 1518 N N . ALA A 1 201 ? -2.695 -16.179 -14.902 1.00 89.06 201 ALA A N 1
ATOM 1519 C CA . ALA A 1 201 ? -2.799 -15.023 -14.032 1.00 89.06 201 ALA A CA 1
ATOM 1520 C C . ALA A 1 201 ? -4.242 -14.520 -13.947 1.00 89.06 201 ALA A C 1
ATOM 1522 O O . ALA A 1 201 ? -4.919 -14.323 -14.957 1.00 89.06 201 ALA A O 1
ATOM 1523 N N . LEU A 1 202 ? -4.700 -14.274 -12.723 1.00 90.62 202 LEU A N 1
ATOM 1524 C CA . LEU A 1 202 ? -5.974 -13.624 -12.446 1.00 90.62 202 LEU A CA 1
ATOM 1525 C C . LEU A 1 202 ? -5.726 -12.136 -12.167 1.00 90.62 202 LEU A C 1
ATOM 1527 O O . LEU A 1 202 ? -4.928 -11.820 -11.280 1.00 90.62 202 LEU A O 1
ATOM 1531 N N . PRO A 1 203 ? -6.384 -11.209 -12.882 1.00 91.44 203 PRO A N 1
ATOM 1532 C CA . PRO A 1 203 ? -6.254 -9.789 -12.585 1.00 91.44 203 PRO A CA 1
ATOM 1533 C C . PRO A 1 203 ? -6.881 -9.463 -11.226 1.00 91.44 203 PRO A C 1
ATOM 1535 O O . PRO A 1 203 ? -7.947 -9.979 -10.888 1.00 91.44 203 PRO A O 1
ATOM 1538 N N . VAL A 1 204 ? -6.232 -8.577 -10.469 1.00 89.25 204 VAL A N 1
ATOM 1539 C CA . VAL A 1 204 ? -6.799 -7.970 -9.257 1.00 89.25 204 VAL A CA 1
ATOM 1540 C C . VAL A 1 204 ? -7.207 -6.530 -9.575 1.00 89.25 204 VAL A C 1
ATOM 1542 O O . VAL A 1 204 ? -8.385 -6.261 -9.795 1.00 89.25 204 VAL A O 1
ATOM 1545 N N . SER A 1 205 ? -6.238 -5.621 -9.677 1.00 83.38 205 SER A N 1
ATOM 1546 C CA . SER A 1 205 ? -6.429 -4.197 -9.988 1.00 83.38 205 SER A CA 1
ATOM 1547 C C . SER A 1 205 ? -5.070 -3.544 -10.277 1.00 83.38 205 SER A C 1
ATOM 1549 O O . SER A 1 205 ? -4.040 -4.094 -9.911 1.00 83.38 205 SER A O 1
ATOM 1551 N N . GLY A 1 206 ? -5.023 -2.385 -10.942 1.00 77.62 206 GLY A N 1
ATOM 1552 C CA . GLY A 1 206 ? -3.833 -1.511 -10.931 1.00 77.62 206 GLY A CA 1
ATOM 1553 C C . GLY A 1 206 ? -2.501 -2.112 -11.421 1.00 77.62 206 GLY A C 1
ATOM 1554 O O . GLY A 1 206 ? -1.439 -1.589 -11.085 1.00 77.62 206 GLY A O 1
ATOM 1555 N N . GLY A 1 207 ? -2.532 -3.195 -12.206 1.00 83.50 207 GLY A N 1
ATOM 1556 C CA . GLY A 1 207 ? -1.340 -3.951 -12.619 1.00 83.50 207 GLY A CA 1
ATOM 1557 C C . GLY A 1 207 ? -0.869 -5.018 -11.618 1.00 83.50 207 GLY A C 1
ATOM 1558 O O . GLY A 1 207 ? 0.260 -5.502 -11.706 1.00 83.50 207 GLY A O 1
ATOM 1559 N N . VAL A 1 208 ? -1.735 -5.381 -10.675 1.00 92.00 208 VAL A N 1
ATOM 1560 C CA . VAL A 1 208 ? -1.598 -6.489 -9.730 1.00 92.00 208 VAL A CA 1
ATOM 1561 C C . VAL A 1 208 ? -2.320 -7.717 -10.273 1.00 92.00 208 VAL A C 1
ATOM 1563 O O . VAL A 1 208 ? -3.435 -7.629 -10.799 1.00 92.00 208 VAL A O 1
ATOM 1566 N N . MET A 1 209 ? -1.698 -8.879 -10.115 1.00 93.38 209 MET A N 1
ATOM 1567 C CA . MET A 1 209 ? -2.252 -10.160 -10.541 1.00 93.38 209 MET A CA 1
ATOM 1568 C C . MET A 1 209 ? -1.947 -11.266 -9.531 1.00 93.38 209 MET A C 1
ATOM 1570 O O . MET A 1 209 ? -1.014 -11.160 -8.735 1.00 93.38 209 MET A O 1
ATOM 1574 N N . LEU A 1 210 ? -2.743 -12.329 -9.561 1.00 93.38 210 LEU A N 1
ATOM 1575 C CA . LEU A 1 210 ? -2.590 -13.507 -8.717 1.00 93.38 210 LEU A CA 1
ATOM 1576 C C . LEU A 1 210 ? -2.275 -14.728 -9.587 1.00 93.38 210 LEU A C 1
ATOM 1578 O O . LEU A 1 210 ? -2.999 -15.011 -10.541 1.00 93.38 210 LEU A O 1
ATOM 1582 N N . LEU A 1 211 ? -1.209 -15.448 -9.242 1.00 91.56 211 LEU A N 1
ATOM 1583 C CA . LEU A 1 211 ? -0.799 -16.697 -9.885 1.00 91.56 211 LEU A CA 1
ATOM 1584 C C . LEU A 1 211 ? -1.104 -17.875 -8.949 1.00 91.56 211 LEU A C 1
ATOM 1586 O O . LEU A 1 211 ? -0.608 -17.906 -7.825 1.00 91.56 211 LEU A O 1
ATOM 1590 N N . GLU A 1 212 ? -1.885 -18.86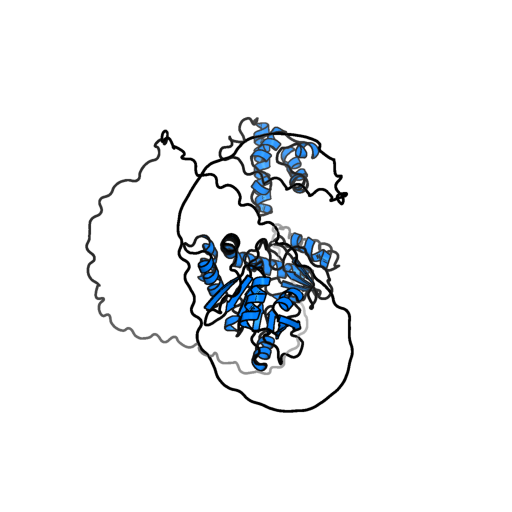2 -9.387 1.00 82.81 212 GLU A N 1
ATOM 1591 C CA . GLU A 1 212 ? -2.348 -19.952 -8.503 1.00 82.81 212 GLU A CA 1
ATOM 1592 C C . GLU A 1 212 ? -1.290 -21.038 -8.230 1.00 82.81 212 GLU A C 1
ATOM 1594 O O . GLU A 1 212 ? -1.334 -21.704 -7.197 1.00 82.81 212 GLU A O 1
ATOM 1599 N N . HIS A 1 213 ? -0.338 -21.246 -9.145 1.00 78.44 213 HIS A N 1
ATOM 1600 C CA . HIS A 1 213 ? 0.581 -22.400 -9.115 1.00 78.44 213 HIS A CA 1
ATOM 1601 C C . HIS A 1 213 ? 2.059 -22.026 -8.994 1.00 78.44 213 HIS A C 1
ATOM 1603 O O . HIS A 1 213 ? 2.942 -22.851 -9.219 1.00 78.44 213 HIS A O 1
ATOM 1609 N N . VAL A 1 214 ? 2.327 -20.777 -8.635 1.00 79.25 214 VAL A N 1
ATOM 1610 C CA . VAL A 1 214 ? 3.676 -20.265 -8.421 1.00 79.25 214 VAL A CA 1
ATOM 1611 C C . VAL A 1 214 ? 3.926 -20.186 -6.924 1.00 79.25 214 VAL A C 1
ATOM 1613 O O . VAL A 1 214 ? 3.075 -19.695 -6.186 1.00 79.25 214 VAL A O 1
ATOM 1616 N N . SER A 1 215 ? 5.100 -20.640 -6.489 1.00 77.75 215 SER A N 1
ATOM 1617 C CA . SER A 1 215 ? 5.505 -20.660 -5.075 1.00 77.75 215 SER A CA 1
ATOM 1618 C C . SER A 1 215 ? 6.869 -19.999 -4.879 1.00 77.75 215 SER A C 1
ATOM 1620 O O . SER A 1 215 ? 7.726 -20.518 -4.167 1.00 77.75 215 SER A O 1
ATOM 1622 N N . ALA A 1 216 ? 7.090 -18.866 -5.545 1.00 82.12 216 ALA A N 1
ATOM 1623 C CA . ALA A 1 216 ? 8.343 -18.129 -5.490 1.00 82.12 216 ALA A CA 1
ATOM 1624 C C . ALA A 1 216 ? 8.091 -16.654 -5.155 1.00 82.12 216 ALA A C 1
ATOM 1626 O O . ALA A 1 216 ? 7.190 -16.016 -5.698 1.00 82.12 216 ALA A O 1
ATOM 1627 N N . SER A 1 217 ? 8.906 -16.125 -4.241 1.00 89.38 217 SER A N 1
ATOM 1628 C CA . SER A 1 217 ? 8.888 -14.719 -3.838 1.00 89.38 217 SER A CA 1
ATOM 1629 C C . SER A 1 217 ? 10.149 -14.023 -4.329 1.00 89.38 217 SER A C 1
ATOM 1631 O O . SER A 1 217 ? 11.232 -14.605 -4.321 1.00 89.38 217 SER A O 1
ATOM 1633 N N . THR A 1 218 ? 10.022 -12.754 -4.698 1.00 89.62 218 THR A N 1
ATOM 1634 C CA . THR A 1 218 ? 11.178 -11.893 -4.969 1.00 89.62 218 THR A CA 1
ATOM 1635 C C . THR A 1 218 ? 11.687 -11.241 -3.681 1.00 89.62 218 THR A C 1
ATOM 1637 O O . THR A 1 218 ? 11.004 -11.224 -2.659 1.00 89.62 218 THR A O 1
ATOM 1640 N N . VAL A 1 219 ? 12.884 -10.654 -3.718 1.00 86.38 219 VAL A N 1
ATOM 1641 C CA . VAL A 1 219 ? 13.390 -9.822 -2.608 1.00 86.38 219 VAL A CA 1
ATOM 1642 C C . VAL A 1 219 ? 12.723 -8.441 -2.582 1.00 86.38 219 VAL A C 1
ATOM 1644 O O . VAL A 1 219 ? 12.382 -7.927 -1.521 1.00 86.38 219 VAL A O 1
ATOM 1647 N N . THR A 1 220 ? 12.432 -7.874 -3.754 1.00 89.88 220 THR A N 1
ATOM 1648 C CA . THR A 1 220 ? 11.766 -6.574 -3.938 1.00 89.88 220 THR A CA 1
ATOM 1649 C C . THR A 1 220 ? 10.382 -6.554 -3.305 1.00 89.88 220 THR A C 1
ATOM 1651 O O . THR A 1 220 ? 9.623 -7.490 -3.537 1.00 89.88 220 THR A O 1
ATOM 1654 N N . ARG A 1 221 ? 10.028 -5.516 -2.539 1.00 89.88 221 ARG A N 1
ATOM 1655 C CA . ARG A 1 221 ? 8.689 -5.363 -1.935 1.00 89.88 221 ARG A CA 1
ATOM 1656 C C . ARG A 1 221 ? 7.598 -5.135 -2.993 1.00 89.88 221 ARG A C 1
ATOM 1658 O O . ARG A 1 221 ? 7.859 -4.574 -4.055 1.00 89.88 221 ARG A O 1
ATOM 1665 N N . LEU A 1 222 ? 6.370 -5.560 -2.686 1.00 92.31 222 LEU A N 1
ATOM 1666 C CA . LEU A 1 222 ? 5.213 -5.354 -3.565 1.00 92.31 222 LEU A CA 1
ATOM 1667 C C . LEU A 1 222 ? 4.870 -3.870 -3.700 1.00 92.31 222 LEU A C 1
ATOM 1669 O O . LEU A 1 222 ? 5.014 -3.103 -2.753 1.00 92.31 222 LEU A O 1
ATOM 1673 N N . GLY A 1 223 ? 4.364 -3.488 -4.871 1.00 90.31 223 GLY A N 1
ATOM 1674 C CA . GLY A 1 223 ? 3.873 -2.132 -5.109 1.00 90.31 223 GLY A CA 1
ATOM 1675 C C . GLY A 1 223 ? 4.992 -1.109 -5.283 1.00 90.31 223 GLY A C 1
ATOM 1676 O O . GLY A 1 223 ? 4.737 0.085 -5.207 1.00 90.31 223 GLY A O 1
ATOM 1677 N N . GLY A 1 224 ? 6.231 -1.533 -5.536 1.00 92.00 224 GLY A N 1
ATOM 1678 C CA . GLY A 1 224 ? 7.346 -0.634 -5.824 1.00 92.00 224 GLY A CA 1
ATOM 1679 C C . GLY A 1 224 ? 7.434 -0.190 -7.286 1.00 92.00 224 GLY A C 1
ATOM 1680 O O . GLY A 1 224 ? 6.545 -0.420 -8.112 1.00 92.00 224 GLY A O 1
ATOM 1681 N N . ASN A 1 225 ? 8.554 0.457 -7.595 1.00 93.69 225 ASN A N 1
ATOM 1682 C CA . ASN A 1 225 ? 8.995 0.821 -8.937 1.00 93.69 225 ASN A CA 1
ATOM 1683 C C . ASN A 1 225 ? 9.541 -0.377 -9.712 1.00 93.69 225 ASN A C 1
ATOM 1685 O O . ASN A 1 225 ? 9.692 -0.263 -10.920 1.00 93.69 225 ASN A O 1
ATOM 1689 N N . LEU A 1 226 ? 9.846 -1.471 -9.017 1.00 93.56 226 LEU A N 1
ATOM 1690 C CA . LEU A 1 226 ? 10.308 -2.731 -9.578 1.00 93.56 226 LEU A CA 1
ATOM 1691 C C . LEU A 1 226 ? 9.236 -3.798 -9.377 1.00 93.56 226 LEU A C 1
ATOM 1693 O O . LEU A 1 226 ? 8.535 -3.798 -8.361 1.00 93.56 226 LEU A O 1
ATOM 1697 N N . SER A 1 227 ? 9.140 -4.716 -10.331 1.00 94.25 227 SER A N 1
ATOM 1698 C CA . SER A 1 227 ? 8.230 -5.848 -10.249 1.00 94.25 227 SER A CA 1
ATOM 1699 C C . SER A 1 227 ? 8.596 -6.764 -9.091 1.00 94.25 227 SER A C 1
ATOM 1701 O O . SER A 1 227 ? 9.766 -6.966 -8.746 1.00 94.25 227 SER A O 1
ATOM 1703 N N . ALA A 1 228 ? 7.567 -7.321 -8.472 1.00 93.50 228 ALA A N 1
ATOM 1704 C CA . ALA A 1 228 ? 7.712 -8.126 -7.280 1.00 93.50 228 ALA A CA 1
ATOM 1705 C C . ALA A 1 228 ? 6.642 -9.205 -7.211 1.00 93.50 228 ALA A C 1
ATOM 1707 O O . ALA A 1 228 ? 5.535 -9.032 -7.714 1.00 93.50 228 ALA A O 1
ATOM 1708 N N . ALA A 1 229 ? 6.983 -10.300 -6.540 1.00 93.94 229 ALA A N 1
ATOM 1709 C CA . ALA A 1 229 ? 6.083 -11.410 -6.289 1.00 93.94 229 ALA A CA 1
ATOM 1710 C C . ALA A 1 229 ? 6.171 -11.837 -4.825 1.00 93.94 229 ALA A C 1
ATOM 1712 O O . ALA A 1 229 ? 7.260 -11.845 -4.238 1.00 93.94 229 ALA A O 1
ATOM 1713 N N . ARG A 1 230 ? 5.038 -12.184 -4.221 1.00 93.69 230 ARG A N 1
ATOM 1714 C CA . ARG A 1 230 ? 4.968 -12.726 -2.862 1.00 93.69 230 ARG A CA 1
ATOM 1715 C C . ARG A 1 230 ? 4.016 -13.898 -2.808 1.00 93.69 230 ARG A C 1
ATOM 1717 O O . ARG A 1 230 ? 2.854 -13.774 -3.188 1.00 93.69 230 ARG A O 1
ATOM 1724 N N . VAL A 1 231 ? 4.504 -14.999 -2.255 1.00 92.88 231 VAL A N 1
ATOM 1725 C CA . VAL A 1 231 ? 3.659 -16.132 -1.886 1.00 92.88 231 VAL A CA 1
ATOM 1726 C C . VAL A 1 231 ? 2.734 -15.707 -0.744 1.00 92.88 231 VAL A C 1
ATOM 1728 O O . VAL A 1 231 ? 3.174 -15.184 0.280 1.00 92.88 231 VAL A O 1
ATOM 1731 N N . VAL A 1 232 ? 1.444 -15.930 -0.943 1.00 93.06 232 VAL A N 1
ATOM 1732 C CA . VAL A 1 232 ? 0.336 -15.631 -0.034 1.00 93.06 232 VAL A CA 1
ATOM 1733 C C . VAL A 1 232 ? -0.576 -16.855 0.056 1.00 93.06 232 VAL A C 1
ATOM 1735 O O . VAL A 1 232 ? -0.389 -17.844 -0.648 1.00 93.06 232 VAL A O 1
ATOM 1738 N N . SER A 1 233 ? -1.579 -16.833 0.936 1.00 90.88 233 SER A N 1
ATOM 1739 C CA . SER A 1 233 ? -2.460 -18.003 1.097 1.00 90.88 233 SER A CA 1
ATOM 1740 C C . SER A 1 233 ? -3.292 -18.296 -0.160 1.00 90.88 233 SER A C 1
ATOM 1742 O O . SER A 1 233 ? -3.644 -19.445 -0.391 1.00 90.88 233 SER A O 1
ATOM 1744 N N . ALA A 1 234 ? -3.582 -17.273 -0.969 1.00 90.81 234 ALA A N 1
ATOM 1745 C CA . ALA A 1 234 ? -4.336 -17.399 -2.218 1.00 90.81 234 ALA A CA 1
ATOM 1746 C C . ALA A 1 234 ? -3.495 -17.821 -3.446 1.00 90.81 234 ALA A C 1
ATOM 1748 O O . ALA A 1 234 ? -4.060 -17.984 -4.523 1.00 90.81 234 ALA A O 1
ATOM 1749 N N . GLY A 1 235 ? -2.168 -17.949 -3.329 1.00 92.06 235 GLY A N 1
ATOM 1750 C CA . GLY A 1 235 ? -1.260 -18.176 -4.462 1.00 92.06 235 GLY A CA 1
ATOM 1751 C C . GLY A 1 235 ? -0.037 -17.262 -4.388 1.00 92.06 235 GLY A C 1
ATOM 1752 O O . GLY A 1 235 ? 0.458 -16.980 -3.304 1.00 92.06 235 GLY A O 1
ATOM 1753 N N . THR A 1 236 ? 0.439 -16.752 -5.519 1.00 93.81 236 THR A N 1
ATOM 1754 C CA . THR A 1 236 ? 1.495 -15.732 -5.572 1.00 93.81 236 THR A CA 1
ATOM 1755 C C . THR A 1 236 ? 0.935 -14.421 -6.095 1.00 93.81 236 THR A C 1
ATOM 1757 O O . THR A 1 236 ? 0.500 -14.330 -7.242 1.00 93.81 236 THR A O 1
ATOM 1760 N N . LEU A 1 237 ? 0.950 -13.397 -5.244 1.00 94.44 237 LEU A N 1
ATOM 1761 C CA . LEU A 1 237 ? 0.564 -12.041 -5.604 1.00 94.44 237 LEU A CA 1
ATOM 1762 C C . LEU A 1 237 ? 1.734 -11.362 -6.315 1.00 94.44 237 LEU A C 1
ATOM 1764 O O . LEU A 1 237 ? 2.842 -11.316 -5.780 1.00 94.44 237 LEU A O 1
ATOM 1768 N N . VAL A 1 238 ? 1.484 -10.830 -7.504 1.00 94.31 238 VAL A N 1
ATOM 1769 C CA . VAL A 1 238 ? 2.483 -10.193 -8.359 1.00 94.31 238 VAL A CA 1
ATOM 1770 C C . VAL A 1 238 ? 2.094 -8.745 -8.597 1.00 94.31 238 VAL A C 1
ATOM 1772 O O . VAL A 1 238 ? 0.969 -8.455 -8.998 1.00 94.31 238 VAL A O 1
ATOM 1775 N N . THR A 1 239 ? 3.040 -7.836 -8.385 1.00 94.38 239 THR A N 1
ATOM 1776 C CA . THR A 1 239 ? 2.916 -6.426 -8.758 1.00 94.38 239 THR A CA 1
ATOM 1777 C C . THR A 1 239 ? 3.910 -6.107 -9.853 1.00 94.38 239 THR A C 1
ATOM 1779 O O . THR A 1 239 ? 5.091 -6.426 -9.715 1.00 94.38 239 THR A O 1
ATOM 1782 N N . VAL A 1 240 ? 3.451 -5.431 -10.900 1.00 94.00 240 VAL A N 1
ATOM 1783 C CA . VAL A 1 240 ? 4.324 -4.938 -11.966 1.00 94.00 240 VAL A CA 1
ATOM 1784 C C . VAL A 1 240 ? 4.831 -3.541 -11.619 1.00 94.00 240 VAL A C 1
ATOM 1786 O O . VAL A 1 240 ? 4.056 -2.688 -11.183 1.00 94.00 240 VAL A O 1
ATOM 1789 N N . GLY A 1 241 ? 6.132 -3.313 -11.792 1.00 93.12 241 GLY A N 1
ATOM 1790 C CA . GLY A 1 241 ? 6.762 -2.015 -11.571 1.00 93.12 241 GLY A CA 1
ATOM 1791 C C . GLY A 1 241 ? 6.689 -1.078 -12.785 1.00 93.12 241 GLY A C 1
ATOM 1792 O O . GLY A 1 241 ? 5.878 -1.240 -13.706 1.00 93.12 241 GLY A O 1
ATOM 1793 N N . ILE A 1 242 ? 7.520 -0.035 -12.770 1.00 93.75 242 ILE A N 1
ATOM 1794 C CA . ILE A 1 242 ? 7.590 0.991 -13.825 1.00 93.75 242 ILE A CA 1
ATOM 1795 C C . ILE A 1 242 ? 8.749 0.770 -14.803 1.00 93.75 242 ILE A C 1
ATOM 1797 O O . ILE A 1 242 ? 8.935 1.582 -15.714 1.00 93.75 242 ILE A O 1
ATOM 1801 N N . GLU A 1 243 ? 9.530 -0.292 -14.630 1.00 94.06 243 GLU A N 1
ATOM 1802 C CA . GLU A 1 243 ? 10.573 -0.712 -15.562 1.00 94.06 243 GLU A CA 1
ATOM 1803 C C . GLU A 1 243 ? 10.004 -1.062 -16.953 1.00 94.06 243 GLU A C 1
ATOM 1805 O O . GLU A 1 243 ? 8.813 -0.875 -17.247 1.00 94.06 243 GLU A O 1
ATOM 1810 N N . SER A 1 244 ? 10.875 -1.487 -17.872 1.00 94.12 244 SER A N 1
ATOM 1811 C CA . SER A 1 244 ? 10.409 -1.969 -19.171 1.00 94.12 244 SER A CA 1
ATOM 1812 C C . SER A 1 244 ? 9.633 -3.281 -19.003 1.00 94.12 244 SER A C 1
ATOM 1814 O O . SER A 1 244 ? 9.867 -4.042 -18.068 1.00 94.12 244 SER A O 1
ATOM 1816 N N . VAL A 1 245 ? 8.697 -3.555 -19.915 1.00 92.75 245 VAL A N 1
ATOM 1817 C CA . VAL A 1 245 ? 7.914 -4.803 -19.884 1.00 92.75 245 VAL A CA 1
ATOM 1818 C C . VAL A 1 245 ? 8.826 -6.027 -19.989 1.00 92.75 245 VAL A C 1
ATOM 1820 O O . VAL A 1 245 ? 8.539 -7.044 -19.370 1.00 92.75 245 VAL A O 1
ATOM 1823 N N . ASP A 1 246 ? 9.935 -5.922 -20.722 1.00 92.06 246 ASP A N 1
ATOM 1824 C CA . ASP A 1 246 ? 10.883 -7.023 -20.887 1.00 92.06 246 ASP A CA 1
ATOM 1825 C C . ASP A 1 246 ? 11.751 -7.233 -19.643 1.00 92.06 246 ASP A C 1
ATOM 1827 O O . ASP A 1 246 ? 11.953 -8.378 -19.251 1.00 92.06 246 ASP A O 1
ATOM 1831 N N . ASP A 1 247 ? 12.179 -6.164 -18.959 1.00 92.06 247 ASP A N 1
ATOM 1832 C CA . ASP A 1 247 ? 12.873 -6.283 -17.666 1.00 92.06 247 ASP A CA 1
ATOM 1833 C C . ASP A 1 247 ? 11.947 -6.892 -16.602 1.00 92.06 247 ASP A C 1
ATOM 1835 O O . ASP A 1 247 ? 12.338 -7.802 -15.871 1.00 92.06 247 ASP A O 1
ATOM 1839 N N . ALA A 1 248 ? 10.694 -6.431 -16.547 1.00 91.06 248 ALA A N 1
ATOM 1840 C CA . ALA A 1 248 ? 9.688 -6.999 -15.659 1.00 91.06 248 ALA A CA 1
ATOM 1841 C C . ALA A 1 248 ? 9.424 -8.477 -15.992 1.00 91.06 248 ALA A C 1
ATOM 1843 O O . ALA A 1 248 ? 9.348 -9.311 -15.092 1.00 91.06 248 ALA A O 1
ATOM 1844 N N . TRP A 1 249 ? 9.331 -8.829 -17.279 1.00 91.00 249 TRP A N 1
ATOM 1845 C CA . TRP A 1 249 ? 9.150 -10.212 -17.718 1.00 91.00 249 TRP A CA 1
ATOM 1846 C C . TRP A 1 249 ? 10.364 -11.093 -17.421 1.00 91.00 249 TRP A C 1
ATOM 1848 O O . TRP A 1 249 ? 10.181 -12.249 -17.067 1.00 91.00 249 TRP A O 1
ATOM 1858 N N . ALA A 1 250 ? 11.588 -10.572 -17.494 1.00 88.50 250 ALA A N 1
ATOM 1859 C CA . ALA A 1 250 ? 12.781 -11.328 -17.119 1.00 88.50 250 ALA A CA 1
ATOM 1860 C C . ALA A 1 250 ? 12.762 -11.736 -15.636 1.00 88.50 250 ALA A C 1
ATOM 1862 O O . ALA A 1 250 ? 13.240 -12.807 -15.285 1.00 88.50 250 ALA A O 1
ATOM 1863 N N . VAL A 1 251 ? 12.176 -10.907 -14.766 1.00 85.62 251 VAL A N 1
ATOM 1864 C CA . VAL A 1 251 ? 12.015 -11.226 -13.338 1.00 85.62 251 VAL A CA 1
ATOM 1865 C C . VAL A 1 251 ? 10.804 -12.130 -13.092 1.00 85.62 251 VAL A C 1
ATOM 1867 O O . VAL A 1 251 ? 10.865 -13.037 -12.265 1.00 85.62 251 VAL A O 1
ATOM 1870 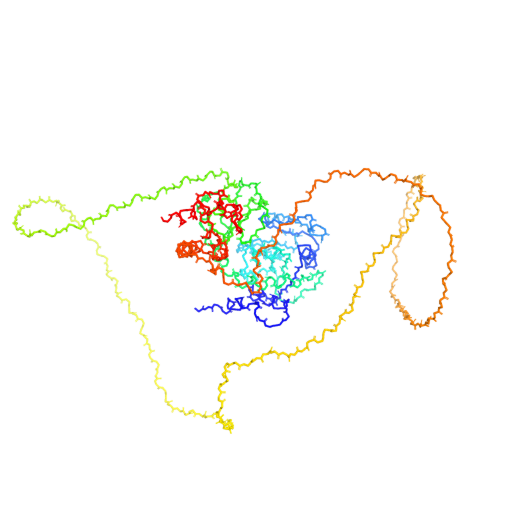N N . LEU A 1 252 ? 9.684 -11.864 -13.768 1.00 85.75 252 LEU A N 1
ATOM 1871 C CA . LEU A 1 252 ? 8.401 -12.510 -13.481 1.00 85.75 252 LEU A CA 1
ATOM 1872 C C . LEU A 1 252 ? 8.160 -13.799 -14.279 1.00 85.75 252 LEU A C 1
ATOM 1874 O O . LEU A 1 252 ? 7.498 -14.705 -13.778 1.00 85.75 252 LEU A O 1
ATOM 1878 N N . GLY A 1 253 ? 8.672 -13.893 -15.503 1.00 75.69 253 GLY A N 1
ATOM 1879 C CA . GLY A 1 253 ? 8.491 -15.038 -16.400 1.00 75.69 253 GLY A CA 1
ATOM 1880 C C . GLY A 1 253 ? 9.103 -16.317 -15.832 1.00 75.69 253 GLY A C 1
ATOM 1881 O O . GLY A 1 253 ? 8.462 -17.369 -15.859 1.00 75.69 253 GLY A O 1
ATOM 1882 N N . ASP A 1 254 ? 10.270 -16.196 -15.194 1.00 71.44 254 ASP A N 1
ATOM 1883 C CA . ASP A 1 254 ? 10.945 -17.302 -14.504 1.00 71.44 254 ASP A CA 1
ATOM 1884 C C . ASP A 1 254 ? 10.112 -17.866 -13.341 1.00 71.44 254 ASP A C 1
ATOM 1886 O O . ASP A 1 254 ? 10.189 -19.057 -13.037 1.00 71.44 254 ASP A O 1
ATOM 1890 N N . LEU A 1 255 ? 9.254 -17.046 -12.718 1.00 69.50 255 LEU A N 1
ATOM 1891 C CA . LEU A 1 255 ? 8.362 -17.495 -11.645 1.00 69.50 255 LEU A CA 1
ATOM 1892 C C . LEU A 1 255 ? 7.247 -18.411 -12.169 1.00 69.50 255 LEU A C 1
ATOM 1894 O O . LEU A 1 255 ? 6.774 -19.279 -11.440 1.00 69.50 255 LEU A O 1
ATOM 1898 N N . GLY A 1 256 ? 6.817 -18.228 -13.420 1.00 57.03 256 GLY A N 1
ATOM 1899 C CA . GLY A 1 256 ? 5.679 -18.937 -14.007 1.00 57.03 256 GLY A CA 1
ATOM 1900 C C . GLY A 1 256 ? 5.980 -20.345 -14.524 1.00 57.03 256 GLY A C 1
ATOM 1901 O O . GLY A 1 256 ? 5.058 -21.010 -14.992 1.00 57.03 256 GLY A O 1
ATOM 1902 N N . GLY A 1 257 ? 7.245 -20.791 -14.525 1.00 53.75 257 GLY A N 1
ATOM 1903 C CA . GLY A 1 257 ? 7.653 -22.041 -15.189 1.00 53.75 257 GLY A CA 1
ATOM 1904 C C . GLY A 1 257 ? 7.352 -22.072 -16.699 1.00 53.75 257 GLY A C 1
ATOM 1905 O O . GLY A 1 257 ? 7.472 -23.114 -17.342 1.00 53.75 257 GLY A O 1
ATOM 1906 N N . MET A 1 258 ? 6.948 -20.934 -17.265 1.00 46.84 258 MET A N 1
ATOM 1907 C CA . MET A 1 258 ? 6.654 -20.740 -18.674 1.00 46.84 258 MET A CA 1
ATOM 1908 C C . MET A 1 258 ? 7.951 -20.301 -19.338 1.00 46.84 258 MET A C 1
ATOM 1910 O O . MET A 1 258 ? 8.398 -19.172 -19.149 1.00 46.84 258 MET A O 1
ATOM 1914 N N . ALA A 1 259 ? 8.560 -21.196 -20.120 1.00 38.00 259 ALA A N 1
ATOM 1915 C CA . ALA A 1 259 ? 9.591 -20.783 -21.062 1.00 38.00 259 ALA A CA 1
ATOM 1916 C C . ALA A 1 259 ? 9.033 -19.628 -21.916 1.00 38.00 259 ALA A C 1
ATOM 1918 O O . ALA A 1 259 ? 7.848 -19.673 -22.271 1.00 38.00 259 ALA A O 1
ATOM 1919 N N . PRO A 1 260 ? 9.838 -18.601 -22.239 1.00 39.97 260 PRO A N 1
ATOM 1920 C CA . PRO A 1 260 ? 9.385 -17.528 -23.109 1.00 39.97 260 PRO A CA 1
ATOM 1921 C C . PRO A 1 260 ? 8.813 -18.153 -24.383 1.00 39.97 260 PRO A C 1
ATOM 1923 O O . PRO A 1 260 ? 9.484 -18.952 -25.041 1.00 39.97 260 PRO A O 1
ATOM 1926 N N . LEU A 1 261 ? 7.555 -17.833 -24.705 1.00 43.91 261 LEU A N 1
ATOM 1927 C CA . LEU A 1 261 ? 7.022 -18.133 -26.030 1.00 43.91 261 LEU A CA 1
ATOM 1928 C C . LEU A 1 261 ? 7.996 -17.495 -27.030 1.00 43.91 261 LEU A C 1
ATOM 1930 O O . LEU A 1 261 ? 8.349 -16.328 -26.835 1.00 43.91 261 LEU A O 1
ATOM 1934 N N . PRO A 1 262 ? 8.504 -18.247 -28.024 1.00 38.03 262 PRO A N 1
ATOM 1935 C CA . PRO A 1 262 ? 9.418 -17.677 -28.999 1.00 38.03 262 PRO A CA 1
ATOM 1936 C C . PRO A 1 262 ? 8.745 -16.458 -29.618 1.00 38.03 262 PRO A C 1
ATOM 1938 O O . PRO A 1 262 ? 7.566 -16.538 -29.965 1.00 38.03 262 PRO A O 1
ATOM 1941 N N . ASP A 1 263 ? 9.497 -15.357 -29.697 1.00 39.19 263 ASP A N 1
ATOM 1942 C CA . ASP A 1 263 ? 9.092 -14.119 -30.361 1.00 39.19 263 ASP A CA 1
ATOM 1943 C C . ASP A 1 263 ? 8.348 -14.493 -31.642 1.00 39.19 263 ASP A C 1
ATOM 1945 O O . ASP A 1 263 ? 8.923 -15.101 -32.554 1.00 39.19 263 ASP A O 1
ATOM 1949 N N . GLU A 1 264 ? 7.047 -14.212 -31.685 1.00 41.12 264 GLU A N 1
ATOM 1950 C CA . GLU A 1 264 ? 6.279 -14.409 -32.898 1.00 41.12 264 GLU A CA 1
ATOM 1951 C C . GLU A 1 264 ? 6.855 -13.402 -33.892 1.00 41.12 264 GLU A C 1
ATOM 1953 O O . GLU A 1 264 ? 6.667 -12.189 -33.763 1.00 41.12 264 GLU A O 1
ATOM 1958 N N . ALA A 1 265 ? 7.684 -13.913 -34.807 1.00 35.97 265 ALA A N 1
ATOM 1959 C CA . ALA A 1 265 ? 8.366 -13.117 -35.808 1.00 35.97 265 ALA A CA 1
ATOM 1960 C C . ALA A 1 265 ? 7.352 -12.159 -36.449 1.00 35.97 265 ALA A C 1
ATOM 1962 O O . ALA A 1 265 ? 6.230 -12.583 -36.750 1.00 35.97 265 ALA A O 1
ATOM 1963 N N . PRO A 1 266 ? 7.714 -10.880 -36.659 1.00 38.66 266 PRO A N 1
ATOM 1964 C CA . PRO A 1 266 ? 6.786 -9.908 -37.208 1.00 38.66 266 PRO A CA 1
ATOM 1965 C C . PRO A 1 266 ? 6.189 -10.471 -38.496 1.00 38.66 266 PRO A C 1
ATOM 1967 O O . PRO A 1 266 ? 6.926 -10.914 -39.383 1.00 38.66 266 PRO A O 1
ATOM 1970 N N . ALA A 1 267 ? 4.854 -10.490 -38.562 1.00 40.12 267 ALA A N 1
ATOM 1971 C CA . ALA A 1 267 ? 4.121 -10.964 -39.726 1.00 40.12 267 ALA A CA 1
ATOM 1972 C C . ALA A 1 267 ? 4.742 -10.360 -40.997 1.00 40.12 267 ALA A C 1
ATOM 1974 O O . ALA A 1 267 ? 5.022 -9.153 -41.014 1.00 40.12 267 ALA A O 1
ATOM 1975 N N . PRO A 1 268 ? 5.002 -11.165 -42.045 1.00 34.56 268 PRO A N 1
ATOM 1976 C CA . PRO A 1 268 ? 5.672 -10.673 -43.235 1.00 34.56 268 PRO A CA 1
ATOM 1977 C C . PRO A 1 268 ? 4.887 -9.488 -43.793 1.00 34.56 268 PRO A C 1
ATOM 1979 O O . PRO A 1 268 ? 3.674 -9.569 -43.999 1.00 34.56 268 PRO A O 1
ATOM 1982 N N . ALA A 1 269 ? 5.596 -8.376 -43.990 1.00 38.81 269 ALA A N 1
ATOM 1983 C CA . ALA A 1 269 ? 5.035 -7.154 -44.536 1.00 38.81 269 ALA A CA 1
ATOM 1984 C C . ALA A 1 269 ? 4.257 -7.472 -45.819 1.00 38.81 269 ALA A C 1
ATOM 1986 O O . ALA A 1 269 ? 4.778 -8.122 -46.730 1.00 38.81 269 ALA A O 1
ATOM 1987 N N . ALA A 1 270 ? 3.005 -7.014 -45.879 1.00 38.03 270 ALA A N 1
ATOM 1988 C CA . ALA A 1 270 ? 2.202 -7.085 -47.089 1.00 38.03 270 ALA A CA 1
ATOM 1989 C C . ALA A 1 270 ? 2.999 -6.475 -48.259 1.00 38.03 270 ALA A C 1
ATOM 1991 O O . ALA A 1 270 ? 3.611 -5.416 -48.080 1.00 38.03 270 ALA A O 1
ATOM 1992 N N . PRO A 1 271 ? 3.025 -7.116 -49.441 1.00 32.81 271 PRO A N 1
ATOM 1993 C CA . PRO A 1 271 ? 3.838 -6.643 -50.545 1.00 32.81 271 PRO A CA 1
ATOM 1994 C C . PRO A 1 271 ? 3.374 -5.250 -50.970 1.00 32.81 271 PRO A C 1
ATOM 1996 O O . PRO A 1 271 ? 2.216 -5.032 -51.332 1.00 32.81 271 PRO A O 1
ATOM 1999 N N . SER A 1 272 ? 4.313 -4.309 -50.899 1.00 32.62 272 SER A N 1
ATOM 2000 C CA . SER A 1 272 ? 4.193 -2.940 -51.379 1.00 32.62 272 SER A CA 1
ATOM 2001 C C . SER A 1 272 ? 3.660 -2.939 -52.809 1.00 32.62 272 SER A C 1
ATOM 2003 O O . SER A 1 272 ? 4.306 -3.468 -53.712 1.00 32.62 272 SER A O 1
ATOM 2005 N N . GLN A 1 273 ? 2.483 -2.346 -53.020 1.00 37.94 273 GLN A N 1
ATOM 2006 C CA . GLN A 1 273 ? 1.939 -2.141 -54.357 1.00 37.94 273 GLN A CA 1
ATOM 2007 C C . GLN A 1 273 ? 2.872 -1.218 -55.141 1.00 37.94 273 GLN A C 1
ATOM 2009 O O . GLN A 1 273 ? 2.956 -0.009 -54.907 1.00 37.94 273 GLN A O 1
ATOM 2014 N N . GLU A 1 274 ? 3.598 -1.831 -56.065 1.00 34.34 274 GLU A N 1
ATOM 2015 C CA . GLU A 1 274 ? 4.437 -1.175 -57.046 1.00 34.34 274 GLU A CA 1
ATOM 2016 C C . GLU A 1 274 ? 3.561 -0.270 -57.920 1.00 34.34 274 GLU A C 1
ATOM 2018 O O . GLU A 1 274 ? 2.615 -0.710 -58.577 1.00 34.34 274 GLU A O 1
ATOM 2023 N N . ARG A 1 275 ? 3.847 1.035 -57.878 1.00 38.53 275 ARG A N 1
ATOM 2024 C CA . ARG A 1 275 ? 3.187 2.047 -58.707 1.00 38.53 275 ARG A CA 1
ATOM 2025 C C . ARG A 1 275 ? 3.469 1.756 -60.181 1.00 38.53 275 ARG A C 1
ATOM 2027 O O . ARG A 1 275 ? 4.498 2.171 -60.714 1.00 38.53 275 ARG A O 1
ATOM 2034 N N . ALA A 1 276 ? 2.529 1.097 -60.849 1.00 33.78 276 ALA A N 1
ATOM 2035 C CA . ALA A 1 276 ? 2.518 0.980 -62.298 1.00 33.78 276 ALA A CA 1
ATOM 2036 C C . ALA A 1 276 ? 2.101 2.317 -62.940 1.00 33.78 276 ALA A C 1
ATOM 2038 O O . ALA A 1 276 ? 1.103 2.936 -62.569 1.00 33.78 276 ALA A O 1
ATOM 2039 N N . ARG A 1 277 ? 2.912 2.767 -63.903 1.00 34.66 277 ARG A N 1
ATOM 2040 C CA . ARG A 1 277 ? 2.679 3.932 -64.773 1.00 34.66 277 ARG A CA 1
ATOM 2041 C C . ARG A 1 277 ? 1.444 3.719 -65.669 1.00 34.66 277 ARG A C 1
ATOM 2043 O O . ARG A 1 277 ? 1.139 2.572 -65.992 1.00 34.66 277 ARG A O 1
ATOM 2050 N N . PRO A 1 278 ? 0.767 4.791 -66.122 1.00 34.94 278 PRO A N 1
ATOM 2051 C CA . PRO A 1 278 ? -0.462 4.666 -66.894 1.00 34.94 278 PRO A CA 1
ATOM 2052 C C . PRO A 1 278 ? -0.157 4.266 -68.344 1.00 34.94 278 PRO A C 1
ATOM 2054 O O . PRO A 1 278 ? 0.789 4.774 -68.951 1.00 34.94 278 PRO A O 1
ATOM 2057 N N . GLN A 1 279 ? -0.980 3.384 -68.907 1.00 32.19 279 GLN A N 1
ATOM 2058 C CA . GLN A 1 279 ? -1.051 3.126 -70.346 1.00 32.19 279 GLN A CA 1
ATOM 2059 C C . GLN A 1 279 ? -2.497 3.252 -70.847 1.00 32.19 279 GLN A C 1
ATOM 2061 O O . GLN A 1 279 ? -3.426 3.125 -70.049 1.00 32.19 279 GLN A O 1
ATOM 2066 N N . PRO A 1 280 ? -2.676 3.596 -72.137 1.00 35.97 280 PRO A N 1
ATOM 2067 C CA . PRO A 1 280 ? -3.819 4.360 -72.611 1.00 35.97 280 PRO A CA 1
ATOM 2068 C C . PRO A 1 280 ? -5.012 3.495 -73.025 1.00 35.97 280 PRO A C 1
ATOM 2070 O O . PRO A 1 280 ? -4.884 2.315 -73.350 1.00 35.97 280 PRO A O 1
ATOM 2073 N N . GLU A 1 281 ? -6.167 4.153 -73.043 1.00 35.53 281 GLU A N 1
ATOM 2074 C CA . GLU A 1 281 ? -7.476 3.665 -73.469 1.00 35.53 281 GLU A CA 1
ATOM 2075 C C . GLU A 1 281 ? -7.454 2.981 -74.842 1.00 35.53 281 GLU A C 1
ATOM 2077 O O . GLU A 1 281 ? -6.928 3.528 -75.816 1.00 35.53 281 GLU A O 1
ATOM 2082 N N . ARG A 1 282 ? -8.126 1.825 -74.938 1.00 31.03 282 ARG A N 1
ATOM 2083 C CA . ARG A 1 282 ? -8.776 1.362 -76.170 1.00 31.03 282 ARG A CA 1
ATOM 2084 C C . ARG A 1 282 ? -10.083 0.639 -75.861 1.00 31.03 282 ARG A C 1
ATOM 2086 O O . ARG A 1 282 ? -10.136 -0.289 -75.061 1.00 31.03 282 ARG A O 1
ATOM 2093 N N . GLU A 1 283 ? -11.115 1.098 -76.552 1.00 31.31 283 GLU A N 1
ATOM 2094 C CA . GLU A 1 283 ? -12.465 0.558 -76.628 1.00 31.31 283 GLU A CA 1
ATOM 2095 C C . GLU A 1 283 ? -12.495 -0.835 -77.286 1.00 31.31 283 GLU A C 1
ATOM 2097 O O . GLU A 1 283 ? -11.805 -1.077 -78.277 1.00 31.31 283 GLU A O 1
ATOM 2102 N N . SER A 1 284 ? -13.357 -1.734 -76.797 1.00 30.95 284 SER A N 1
ATOM 2103 C CA . SER A 1 284 ? -14.537 -2.239 -77.535 1.00 30.95 284 SER A CA 1
ATOM 2104 C C . SER A 1 284 ? -15.039 -3.626 -77.076 1.00 30.95 284 SER A C 1
ATOM 2106 O O . SER A 1 284 ? -14.290 -4.587 -76.956 1.00 30.95 284 SER A O 1
ATOM 2108 N N . ALA A 1 285 ? -16.368 -3.671 -76.907 1.00 30.62 285 ALA A N 1
ATOM 2109 C CA . ALA A 1 285 ? -17.330 -4.729 -77.250 1.00 30.62 285 ALA A CA 1
ATOM 2110 C C . ALA A 1 285 ? -17.407 -6.078 -76.480 1.00 30.62 285 ALA A C 1
ATOM 2112 O O . ALA A 1 285 ? -16.666 -7.017 -76.724 1.00 30.62 285 ALA A O 1
ATOM 2113 N N . SER A 1 286 ? -18.513 -6.183 -75.720 1.00 29.70 286 SER A N 1
ATOM 2114 C CA . SER A 1 286 ? -19.625 -7.152 -75.885 1.00 29.70 286 SER A CA 1
ATOM 2115 C C . SER A 1 286 ? -19.404 -8.661 -75.659 1.00 29.70 286 SER A C 1
ATOM 2117 O O . SER A 1 286 ? -18.827 -9.332 -76.506 1.00 29.70 286 SER A O 1
ATOM 2119 N N . ALA A 1 287 ? -20.054 -9.219 -74.619 1.00 32.72 287 ALA A N 1
ATOM 2120 C CA . ALA A 1 287 ? -21.085 -10.270 -74.760 1.00 32.72 287 ALA A CA 1
ATOM 2121 C C . ALA A 1 287 ? -21.796 -10.617 -73.422 1.00 32.72 287 ALA A C 1
ATOM 2123 O O . ALA A 1 287 ? -21.167 -10.894 -72.406 1.00 32.72 287 ALA A O 1
ATOM 2124 N N . ALA A 1 288 ? -23.133 -10.602 -73.491 1.00 30.27 288 ALA A N 1
ATOM 2125 C CA . ALA A 1 288 ? -24.186 -11.134 -72.603 1.00 30.27 288 ALA A CA 1
ATOM 2126 C C . ALA A 1 288 ? -24.035 -12.654 -72.303 1.00 30.27 288 ALA A C 1
ATOM 2128 O O . ALA A 1 288 ? -23.376 -13.332 -73.080 1.00 30.27 288 ALA A O 1
ATOM 2129 N N . ALA A 1 289 ? -24.638 -13.346 -71.318 1.00 36.31 289 ALA A N 1
ATOM 2130 C CA . ALA A 1 289 ? -25.619 -13.167 -70.222 1.00 36.31 289 ALA A CA 1
ATOM 2131 C C . ALA A 1 289 ? -25.665 -14.536 -69.440 1.00 36.31 289 ALA A C 1
ATOM 2133 O O . ALA A 1 289 ? -24.823 -15.389 -69.719 1.00 36.31 289 ALA A O 1
ATOM 2134 N N . PRO A 1 290 ? -26.688 -14.896 -68.627 1.00 45.75 290 PRO A N 1
ATOM 2135 C CA . PRO A 1 290 ? -27.124 -14.338 -67.338 1.00 45.75 290 PRO A CA 1
ATOM 2136 C C . PRO A 1 290 ? -27.191 -15.393 -66.192 1.00 45.75 290 PRO A C 1
ATOM 2138 O O . PRO A 1 290 ? -27.167 -16.599 -66.425 1.00 45.75 290 PRO A O 1
ATOM 2141 N N . ALA A 1 291 ? -27.374 -14.932 -64.947 1.00 31.44 291 ALA A N 1
ATOM 2142 C CA . ALA A 1 291 ? -27.769 -15.750 -63.787 1.00 31.44 291 ALA A CA 1
ATOM 2143 C C . ALA A 1 291 ? -29.253 -15.502 -63.418 1.00 31.44 291 ALA A C 1
ATOM 2145 O O . ALA A 1 291 ? -29.752 -14.402 -63.672 1.00 31.44 291 ALA A O 1
ATOM 2146 N N . PRO A 1 292 ? -29.983 -16.485 -62.846 1.00 41.81 292 PRO A N 1
ATOM 2147 C CA . PRO A 1 292 ? -31.433 -16.407 -62.711 1.00 41.81 292 PRO A CA 1
ATOM 2148 C C . PRO A 1 292 ? -31.903 -15.659 -61.458 1.00 41.81 292 PRO A C 1
ATOM 2150 O O . PRO A 1 292 ? -31.321 -15.738 -60.377 1.00 41.81 292 PRO A O 1
ATOM 2153 N N . VAL A 1 293 ? -33.033 -14.985 -61.651 1.00 33.00 293 VAL A N 1
ATOM 2154 C CA . VAL A 1 293 ? -33.867 -14.274 -60.680 1.00 33.00 293 VAL A CA 1
ATOM 2155 C C . VAL A 1 293 ? -34.730 -15.261 -59.886 1.00 33.00 293 VAL A C 1
ATOM 2157 O O . VAL A 1 293 ? -35.278 -16.211 -60.447 1.00 33.00 293 VAL A O 1
ATOM 2160 N N . ARG A 1 294 ? -34.935 -14.982 -58.593 1.00 33.97 294 ARG A N 1
ATOM 2161 C CA . ARG A 1 294 ? -36.113 -15.446 -57.849 1.00 33.97 294 ARG A CA 1
ATOM 2162 C C . ARG A 1 294 ? -36.677 -14.301 -56.999 1.00 33.97 294 ARG A C 1
ATOM 2164 O O . ARG A 1 294 ? -36.101 -13.929 -55.982 1.00 33.97 294 ARG A O 1
ATOM 2171 N N . GLU A 1 295 ? -37.793 -13.756 -57.475 1.00 32.66 295 GLU A N 1
ATOM 2172 C CA . GLU A 1 295 ? -38.721 -12.836 -56.800 1.00 32.66 295 GLU A CA 1
ATOM 2173 C C . GLU A 1 295 ? -39.403 -13.555 -55.617 1.00 32.66 295 GLU A C 1
ATOM 2175 O O . GLU A 1 295 ? -39.743 -14.734 -55.706 1.00 32.66 295 GLU A O 1
ATOM 2180 N N . ALA A 1 296 ? -39.355 -12.983 -54.414 1.00 34.78 296 ALA A N 1
ATOM 2181 C CA . ALA A 1 296 ? -40.274 -11.994 -53.834 1.00 34.78 296 ALA A CA 1
ATOM 2182 C C . ALA A 1 296 ? -41.495 -12.625 -53.141 1.00 34.78 296 ALA A C 1
ATOM 2184 O O . ALA A 1 296 ? -42.338 -13.275 -53.756 1.00 34.78 296 ALA A O 1
ATOM 2185 N N . ARG A 1 297 ? -41.623 -12.348 -51.840 1.00 31.59 297 ARG A N 1
ATOM 2186 C CA . ARG A 1 297 ? -42.918 -12.290 -51.162 1.00 31.59 297 ARG A CA 1
ATOM 2187 C C . ARG A 1 297 ? -42.918 -11.076 -50.239 1.00 31.59 297 ARG A C 1
ATOM 2189 O O . ARG A 1 297 ? -42.214 -11.049 -49.235 1.00 31.59 297 ARG A O 1
ATOM 2196 N N . GLU A 1 298 ? -43.667 -10.064 -50.665 1.00 34.44 298 GLU A N 1
ATOM 2197 C CA . GLU A 1 298 ? -44.032 -8.869 -49.909 1.00 34.44 298 GLU A CA 1
ATOM 2198 C C . GLU A 1 298 ? -44.865 -9.242 -48.675 1.00 34.44 298 GLU A C 1
ATOM 2200 O O . GLU A 1 298 ? -45.929 -9.843 -48.802 1.00 34.44 298 GLU A O 1
ATOM 2205 N N . GLU A 1 299 ? -44.438 -8.779 -47.502 1.00 36.12 299 GLU A N 1
ATOM 2206 C CA . GLU A 1 299 ? -45.336 -8.412 -46.405 1.00 36.12 299 GLU A CA 1
ATOM 2207 C C . GLU A 1 299 ? -44.952 -6.998 -45.953 1.00 36.12 299 GLU A C 1
ATOM 2209 O O . GLU A 1 299 ? -43.917 -6.765 -45.329 1.00 36.12 299 GLU A O 1
ATOM 2214 N N . ARG A 1 300 ? -45.780 -6.028 -46.355 1.00 35.75 300 ARG A N 1
ATOM 2215 C CA . ARG A 1 300 ? -45.645 -4.607 -46.023 1.00 35.75 300 ARG A CA 1
ATOM 2216 C C . ARG A 1 300 ? -45.941 -4.398 -44.539 1.00 35.75 300 ARG A C 1
ATOM 2218 O O . ARG A 1 300 ? -47.088 -4.506 -44.113 1.00 35.75 300 ARG A O 1
ATOM 2225 N N . ARG A 1 301 ? -44.911 -4.054 -43.764 1.00 41.22 301 ARG A N 1
ATOM 2226 C CA . ARG A 1 301 ? -45.062 -3.371 -42.473 1.00 41.22 301 ARG A CA 1
ATOM 2227 C C . ARG A 1 301 ? -45.135 -1.856 -42.718 1.00 41.22 301 ARG A C 1
ATOM 2229 O O . ARG A 1 301 ? -44.408 -1.373 -43.582 1.00 41.22 301 ARG A O 1
ATOM 2236 N N . PRO A 1 302 ? -46.005 -1.120 -42.008 1.00 43.69 302 PRO A N 1
ATOM 2237 C CA . PRO A 1 302 ? -46.157 0.321 -42.183 1.00 43.69 302 PRO A CA 1
ATOM 2238 C C . PRO A 1 302 ? -44.939 1.085 -41.642 1.00 43.69 302 PRO A C 1
ATOM 2240 O O . PRO A 1 302 ? -44.389 0.719 -40.601 1.00 43.69 302 PRO A O 1
ATOM 2243 N N . ASP A 1 303 ? -44.543 2.142 -42.354 1.00 42.31 303 ASP A N 1
ATOM 2244 C CA . ASP A 1 303 ? -43.454 3.052 -41.989 1.00 42.31 303 ASP A CA 1
ATOM 2245 C C . ASP A 1 303 ? -43.654 3.663 -40.587 1.00 42.31 303 ASP A C 1
ATOM 2247 O O . ASP A 1 303 ? -44.753 4.136 -40.273 1.00 42.31 303 ASP A O 1
ATOM 2251 N N . PRO A 1 304 ? -42.609 3.730 -39.740 1.00 46.88 304 PRO A N 1
ATOM 2252 C CA . PRO A 1 304 ? -42.635 4.587 -38.568 1.00 46.88 304 PRO A CA 1
ATOM 2253 C C . PRO A 1 304 ? -42.530 6.054 -39.003 1.00 46.88 304 PRO A C 1
ATOM 2255 O O . PRO A 1 304 ? -41.566 6.472 -39.645 1.00 46.88 304 PRO A O 1
ATOM 2258 N N . GLN A 1 305 ? -43.536 6.844 -38.631 1.00 45.69 305 GLN A N 1
ATOM 2259 C CA . GLN A 1 305 ? -43.509 8.299 -38.752 1.00 45.69 305 GLN A CA 1
ATOM 2260 C C . GLN A 1 305 ? -42.301 8.897 -38.003 1.00 45.69 305 GLN A C 1
ATOM 2262 O O . GLN A 1 305 ? -41.953 8.405 -36.926 1.00 45.69 305 GLN A O 1
ATOM 2267 N N . PRO A 1 306 ? -41.678 9.971 -38.518 1.00 47.12 306 PRO A N 1
ATOM 2268 C CA . PRO A 1 306 ? -40.588 10.645 -37.828 1.00 47.12 306 PRO A CA 1
ATOM 2269 C C . PRO A 1 306 ? -41.109 11.371 -36.581 1.00 47.12 306 PRO A C 1
ATOM 2271 O O . PRO A 1 306 ? -41.940 12.274 -36.666 1.00 47.12 306 PRO A O 1
ATOM 2274 N N . THR A 1 307 ? -40.599 10.994 -35.409 1.00 42.62 307 THR A N 1
ATOM 2275 C CA . THR A 1 307 ? -40.799 11.735 -34.158 1.00 42.62 307 THR A CA 1
ATOM 2276 C C . THR A 1 307 ? -40.163 13.130 -34.280 1.00 42.62 307 THR A C 1
ATOM 2278 O O . THR A 1 307 ? -38.986 13.214 -34.640 1.00 42.62 307 THR A O 1
ATOM 2281 N N . PRO A 1 308 ? -40.873 14.233 -33.974 1.00 46.84 308 PRO A N 1
ATOM 2282 C CA . PRO A 1 308 ? -40.271 15.558 -33.985 1.00 46.84 308 PRO A CA 1
ATOM 2283 C C . PRO A 1 308 ? -39.308 15.726 -32.801 1.00 46.84 308 PRO A C 1
ATOM 2285 O O . PRO A 1 308 ? -39.631 15.383 -31.664 1.00 46.84 308 PRO A O 1
ATOM 2288 N N . LEU A 1 309 ? -38.122 16.274 -33.077 1.00 52.31 309 LEU A N 1
ATOM 2289 C CA . LEU A 1 309 ? -37.174 16.739 -32.061 1.00 52.31 309 LEU A CA 1
ATOM 2290 C C . LEU A 1 309 ? -37.821 17.857 -31.216 1.00 52.31 309 LEU A C 1
ATOM 2292 O O . LEU A 1 309 ? -38.502 18.715 -31.785 1.00 52.31 309 LEU A O 1
ATOM 2296 N N . PRO A 1 310 ? -37.603 17.904 -29.888 1.00 46.72 310 PRO A N 1
ATOM 2297 C CA . PRO A 1 310 ? -38.131 18.978 -29.055 1.00 46.72 310 PRO A CA 1
ATOM 2298 C C . PRO A 1 310 ? -37.483 20.319 -29.428 1.00 46.72 310 PRO A C 1
ATOM 2300 O O . PRO A 1 310 ? -36.259 20.452 -29.485 1.00 46.72 310 PRO A O 1
ATOM 2303 N N . GLN A 1 311 ? -38.330 21.314 -29.694 1.00 43.81 311 GLN A N 1
ATOM 2304 C CA . GLN A 1 311 ? -37.932 22.692 -29.957 1.00 43.81 311 GLN A CA 1
ATOM 2305 C C . GLN A 1 311 ? -37.355 23.312 -28.677 1.00 43.81 311 GLN A C 1
ATOM 2307 O O . GLN A 1 311 ? -37.946 23.212 -27.605 1.00 43.81 311 GLN A O 1
ATOM 2312 N N . ARG A 1 312 ? -36.187 23.955 -28.788 1.00 41.03 312 ARG A N 1
ATOM 2313 C CA . ARG A 1 312 ? -35.659 24.839 -27.743 1.00 41.03 312 ARG A CA 1
ATOM 2314 C C . ARG A 1 312 ? -36.545 26.080 -27.677 1.00 41.03 312 ARG A C 1
ATOM 2316 O O . ARG A 1 312 ? -36.516 26.891 -28.598 1.00 41.03 312 ARG A O 1
ATOM 2323 N N . GLU A 1 313 ? -37.302 26.222 -26.597 1.00 39.28 313 GLU A N 1
ATOM 2324 C CA . GLU A 1 313 ? -37.974 27.473 -26.262 1.00 39.28 313 GLU A CA 1
ATOM 2325 C C . GLU A 1 313 ? -36.936 28.507 -25.808 1.00 39.28 313 GLU A C 1
ATOM 2327 O O . GLU A 1 313 ? -36.154 28.285 -24.882 1.00 39.28 313 GLU A O 1
ATOM 2332 N N . THR A 1 314 ? -36.910 29.638 -26.505 1.00 45.81 314 THR A N 1
ATOM 2333 C CA . THR A 1 314 ? -36.152 30.836 -26.143 1.00 45.81 314 THR A CA 1
ATOM 2334 C C . THR A 1 314 ? -36.902 31.571 -25.023 1.00 45.81 314 THR A C 1
ATOM 2336 O O . THR A 1 314 ? -38.062 31.927 -25.238 1.00 45.81 314 THR A O 1
ATOM 2339 N N . PRO A 1 315 ? -36.300 31.853 -23.852 1.00 45.81 315 PRO A N 1
ATOM 2340 C CA . PRO A 1 315 ? -36.920 32.737 -22.866 1.00 45.81 315 PRO A CA 1
ATOM 2341 C C . PRO A 1 315 ? -36.854 34.208 -23.323 1.00 45.81 315 PRO A C 1
ATOM 2343 O O . PRO A 1 315 ? -35.936 34.575 -24.064 1.00 45.81 315 PRO A O 1
ATOM 2346 N N . PRO A 1 316 ? -37.806 35.061 -22.901 1.00 44.38 316 PRO A N 1
ATOM 2347 C CA . PRO A 1 316 ? -37.966 36.414 -23.423 1.00 44.38 316 PRO A CA 1
ATOM 2348 C C . PRO A 1 316 ? -36.907 37.385 -22.887 1.00 44.38 316 PRO A C 1
ATOM 2350 O O . PRO A 1 316 ? -36.429 37.262 -21.760 1.00 44.38 316 PRO A O 1
ATOM 2353 N N . MET A 1 317 ? -36.583 38.386 -23.712 1.00 43.12 317 MET A N 1
ATOM 2354 C CA . MET A 1 317 ? -35.809 39.564 -23.323 1.00 43.12 317 MET A CA 1
ATOM 2355 C C . MET A 1 317 ? -36.479 40.285 -22.147 1.00 43.12 317 MET A C 1
ATOM 2357 O O . MET A 1 317 ? -37.640 40.676 -22.249 1.00 43.12 317 MET A O 1
ATOM 2361 N N . ALA A 1 318 ? -35.718 40.504 -21.075 1.00 40.12 318 ALA A N 1
ATOM 2362 C CA . ALA A 1 318 ? -36.046 41.437 -20.005 1.00 40.12 318 ALA A CA 1
ATOM 2363 C C . ALA A 1 318 ? -35.013 42.571 -19.983 1.00 40.12 318 ALA A C 1
ATOM 2365 O O . ALA A 1 318 ? -33.831 42.370 -20.266 1.00 40.12 318 ALA A O 1
ATOM 2366 N N . GLU A 1 319 ? -35.529 43.764 -19.723 1.00 37.09 319 GLU A N 1
ATOM 2367 C CA . GLU A 1 319 ? -34.935 45.080 -19.918 1.00 37.09 319 GLU A CA 1
ATOM 2368 C C . GLU A 1 319 ? -33.756 45.384 -18.980 1.00 37.09 319 GLU A C 1
ATOM 2370 O O . GLU A 1 319 ? -33.599 44.805 -17.907 1.00 37.09 319 GLU A O 1
ATOM 2375 N N . ALA A 1 320 ? -32.910 46.307 -19.437 1.00 46.84 320 ALA A N 1
ATOM 2376 C CA . ALA A 1 320 ? -31.711 46.773 -18.763 1.00 46.84 320 ALA A CA 1
ATOM 2377 C C . ALA A 1 320 ? -32.031 47.723 -17.597 1.00 46.84 320 ALA A C 1
ATOM 2379 O O . ALA A 1 320 ? -32.734 48.709 -17.790 1.00 46.84 320 ALA A O 1
ATOM 2380 N N . GLU A 1 321 ? -31.405 47.482 -16.443 1.00 35.97 321 GLU A N 1
ATOM 2381 C CA . GLU A 1 321 ? -31.293 48.416 -15.313 1.00 35.97 321 GLU A CA 1
ATOM 2382 C C . GLU A 1 321 ? -29.855 48.387 -14.736 1.00 35.97 321 GLU A C 1
ATOM 2384 O O . GLU A 1 321 ? -29.116 47.422 -14.959 1.00 35.97 321 GLU A O 1
ATOM 2389 N N . PRO A 1 322 ? -29.398 49.479 -14.090 1.00 40.97 322 PRO A N 1
ATOM 2390 C CA . PRO A 1 322 ? -28.019 49.947 -14.190 1.00 40.97 322 PRO A CA 1
ATOM 2391 C C . PRO A 1 322 ? -27.074 49.362 -13.134 1.00 40.97 322 PRO A C 1
ATOM 2393 O O . PRO A 1 322 ? -27.417 49.161 -11.971 1.00 40.97 322 PRO A O 1
ATOM 2396 N N . VAL A 1 323 ? -25.822 49.166 -13.546 1.00 37.91 323 VAL A N 1
ATOM 2397 C CA . VAL A 1 323 ? -24.715 48.738 -12.685 1.00 37.91 323 VAL A CA 1
ATOM 2398 C C . VAL A 1 323 ? -24.277 49.898 -11.784 1.00 37.91 323 VAL A C 1
ATOM 2400 O O . VAL A 1 323 ? -23.794 50.922 -12.265 1.00 37.91 323 VAL A O 1
ATOM 2403 N N . VAL A 1 324 ? -24.421 49.718 -10.468 1.00 35.75 324 VAL A N 1
ATOM 2404 C CA . VAL A 1 324 ? -23.878 50.601 -9.423 1.00 35.75 324 VAL A CA 1
ATOM 2405 C C . VAL A 1 324 ? -22.441 50.181 -9.092 1.00 35.75 324 VAL A C 1
ATOM 2407 O O . VAL A 1 324 ? -22.157 49.009 -8.856 1.00 35.75 324 VAL A O 1
ATOM 2410 N N . ALA A 1 325 ? -21.537 51.160 -9.088 1.00 36.12 325 ALA A N 1
ATOM 2411 C CA . ALA A 1 325 ? -20.111 51.021 -8.801 1.00 36.12 325 ALA A CA 1
ATOM 2412 C C . ALA A 1 325 ? -19.812 50.797 -7.303 1.00 36.12 325 ALA A C 1
ATOM 2414 O O . ALA A 1 325 ? -20.484 51.397 -6.462 1.00 36.12 325 ALA A O 1
ATOM 2415 N N . PRO A 1 326 ? -18.746 50.058 -6.939 1.00 37.16 326 PRO A N 1
ATOM 2416 C CA . PRO A 1 326 ? -18.117 50.200 -5.635 1.00 37.16 326 PRO A CA 1
ATOM 2417 C C . PRO A 1 326 ? -17.063 51.320 -5.652 1.00 37.16 326 PRO A C 1
ATOM 2419 O O . PRO A 1 326 ? -16.356 51.545 -6.636 1.00 37.16 326 PRO A O 1
ATOM 2422 N N . ALA A 1 327 ? -17.003 52.047 -4.541 1.00 33.59 327 ALA A N 1
ATOM 2423 C CA . ALA A 1 327 ? -16.228 53.261 -4.350 1.00 33.59 327 ALA A CA 1
ATOM 2424 C C . ALA A 1 327 ? -14.718 53.024 -4.130 1.00 33.59 327 ALA A C 1
ATOM 2426 O O . ALA A 1 327 ? -14.311 52.100 -3.435 1.00 33.59 327 ALA A O 1
ATOM 2427 N N . ALA A 1 328 ? -13.943 53.940 -4.722 1.00 33.75 328 ALA A N 1
ATOM 2428 C CA . ALA A 1 328 ? -12.665 54.531 -4.310 1.00 33.75 328 ALA A CA 1
ATOM 2429 C C . ALA A 1 328 ? -11.666 53.702 -3.471 1.00 33.75 328 ALA A C 1
ATOM 2431 O O . ALA A 1 328 ? -11.760 53.633 -2.249 1.00 33.75 328 ALA A O 1
ATOM 2432 N N . ALA A 1 329 ? -10.594 53.256 -4.134 1.00 33.41 329 ALA A N 1
ATOM 2433 C CA . ALA A 1 329 ? -9.263 53.152 -3.537 1.00 33.41 329 ALA A CA 1
ATOM 2434 C C . ALA A 1 329 ? -8.401 54.317 -4.058 1.00 33.41 329 ALA A C 1
ATOM 2436 O O . ALA A 1 329 ? -8.370 54.585 -5.263 1.00 33.41 329 ALA A O 1
ATOM 2437 N N . GLU A 1 330 ? -7.757 55.036 -3.141 1.00 32.62 330 GLU A N 1
ATOM 2438 C CA . GLU A 1 330 ? -6.903 56.190 -3.419 1.00 32.62 330 GLU A CA 1
ATOM 2439 C C . GLU A 1 330 ? -5.676 55.818 -4.265 1.00 32.62 330 GLU A C 1
ATOM 2441 O O . GLU A 1 330 ? -5.023 54.794 -4.064 1.00 32.62 330 GLU A O 1
ATOM 2446 N N . ARG A 1 331 ? -5.364 56.696 -5.224 1.00 31.19 331 ARG A N 1
ATOM 2447 C CA . ARG A 1 331 ? -4.140 56.685 -6.029 1.00 31.19 331 ARG A CA 1
ATOM 2448 C C . ARG A 1 331 ? -2.983 57.265 -5.219 1.00 31.19 331 ARG A C 1
ATOM 2450 O O . ARG A 1 331 ? -3.091 58.389 -4.739 1.00 31.19 331 ARG A O 1
ATOM 2457 N N . VAL A 1 332 ? -1.845 56.577 -5.227 1.00 34.34 332 VAL A N 1
ATOM 2458 C CA . VAL A 1 332 ? -0.526 57.213 -5.106 1.00 34.34 332 VAL A CA 1
ATOM 2459 C C . VAL A 1 332 ? 0.286 56.830 -6.342 1.00 34.34 332 VAL A C 1
ATOM 2461 O O . VAL A 1 332 ? 0.301 55.674 -6.762 1.00 34.34 332 VAL A O 1
ATOM 2464 N N . GLU A 1 333 ? 0.850 57.853 -6.977 1.00 30.31 333 GLU A N 1
ATOM 2465 C CA . GLU A 1 333 ? 1.489 57.850 -8.291 1.00 30.31 333 GLU A CA 1
ATOM 2466 C C . GLU A 1 333 ? 2.757 56.993 -8.362 1.00 30.31 333 GLU A C 1
ATOM 2468 O O . GLU A 1 333 ? 3.565 56.949 -7.436 1.00 30.31 333 GLU A O 1
ATOM 2473 N N . ALA A 1 334 ? 2.951 56.360 -9.520 1.00 31.64 334 ALA A N 1
ATOM 2474 C CA . ALA A 1 334 ? 4.177 55.677 -9.891 1.00 31.64 334 ALA A CA 1
ATOM 2475 C C . ALA A 1 334 ? 5.149 56.649 -10.577 1.00 31.64 334 ALA A C 1
ATOM 2477 O O . ALA A 1 334 ? 4.811 57.264 -11.590 1.00 31.64 334 ALA A O 1
ATOM 2478 N N . THR A 1 335 ? 6.383 56.710 -10.079 1.00 29.58 335 THR A N 1
ATOM 2479 C CA . THR A 1 335 ? 7.561 57.172 -10.826 1.00 29.58 335 THR A CA 1
ATOM 2480 C C . THR A 1 335 ? 8.448 55.972 -11.190 1.00 29.58 335 THR A C 1
ATOM 2482 O O . THR A 1 335 ? 8.557 55.029 -10.405 1.00 29.58 335 THR A O 1
ATOM 2485 N N . PRO A 1 336 ? 9.069 55.954 -12.387 1.00 45.75 336 PRO A N 1
ATOM 2486 C CA . PRO A 1 336 ? 9.802 54.795 -12.885 1.00 45.75 336 PRO A CA 1
ATOM 2487 C C . PRO A 1 336 ? 11.281 54.874 -12.494 1.00 45.75 336 PRO A C 1
ATOM 2489 O O . PRO A 1 336 ? 11.884 55.940 -12.581 1.00 45.75 336 PRO A O 1
ATOM 2492 N N . THR A 1 337 ? 11.909 53.753 -12.132 1.00 26.83 337 THR A N 1
ATOM 2493 C CA . THR A 1 337 ? 13.377 53.617 -12.155 1.00 26.83 337 THR A CA 1
ATOM 2494 C C . THR A 1 337 ? 13.781 52.150 -12.328 1.00 26.83 337 THR A C 1
ATOM 2496 O O . THR A 1 337 ? 13.597 51.321 -11.446 1.00 26.83 337 THR A O 1
ATOM 2499 N N . SER A 1 338 ? 14.283 51.889 -13.536 1.00 32.03 338 SER A N 1
ATOM 2500 C CA . SER A 1 338 ? 15.481 51.125 -13.908 1.00 32.03 338 SER A CA 1
ATOM 2501 C C . SER A 1 338 ? 15.754 49.745 -13.297 1.00 32.03 338 SER A C 1
ATOM 2503 O O . SER A 1 338 ? 16.020 49.592 -12.109 1.00 32.03 338 SER A O 1
ATOM 2505 N N . ALA A 1 339 ? 15.857 48.760 -14.194 1.00 41.38 339 ALA A N 1
ATOM 2506 C CA . ALA A 1 339 ? 16.552 47.494 -13.980 1.00 41.38 339 ALA A CA 1
ATOM 2507 C C . ALA A 1 339 ? 18.041 47.712 -13.635 1.00 41.38 339 ALA A C 1
ATOM 2509 O O . ALA A 1 339 ? 18.652 48.620 -14.210 1.00 41.38 339 ALA A O 1
ATOM 2510 N N . PRO A 1 340 ? 18.667 46.872 -12.788 1.00 35.94 340 PRO A N 1
ATOM 2511 C CA . PRO A 1 340 ? 20.110 46.869 -12.653 1.00 35.94 340 PRO A CA 1
ATOM 2512 C C . PRO A 1 340 ? 20.773 45.847 -13.584 1.00 35.94 340 PRO A C 1
ATOM 2514 O O . PRO A 1 340 ? 20.373 44.689 -13.713 1.00 35.94 340 PRO A O 1
ATOM 2517 N N . THR A 1 341 ? 21.817 46.364 -14.217 1.00 31.12 341 THR A N 1
ATOM 2518 C CA . THR A 1 341 ? 22.844 45.736 -15.041 1.00 31.12 341 THR A CA 1
ATOM 2519 C C . THR A 1 341 ? 23.749 44.802 -14.232 1.00 31.12 341 THR A C 1
ATOM 2521 O O . THR A 1 341 ? 23.992 44.996 -13.044 1.00 31.12 341 THR A O 1
ATOM 2524 N N . SER A 1 342 ? 24.285 43.809 -14.933 1.00 40.06 342 SER A N 1
ATOM 2525 C CA . SER A 1 342 ? 25.364 42.898 -14.556 1.00 40.06 342 SER A CA 1
ATOM 2526 C C . SER A 1 342 ? 26.660 43.581 -14.089 1.00 40.06 342 SER A C 1
ATOM 2528 O O . SER A 1 342 ? 27.137 44.507 -14.741 1.00 40.06 342 SER A O 1
ATOM 2530 N N . GLY A 1 343 ? 27.291 42.994 -13.064 1.00 42.22 343 GLY A N 1
ATOM 2531 C CA . GLY A 1 343 ? 28.733 43.077 -12.805 1.00 42.22 343 GLY A CA 1
ATOM 2532 C C . GLY A 1 343 ? 29.137 43.949 -11.619 1.00 42.22 343 GLY A C 1
ATOM 2533 O O . GLY A 1 343 ? 29.375 45.135 -11.809 1.00 42.22 343 GLY A O 1
ATOM 2534 N N . GLN A 1 344 ? 29.302 43.344 -10.436 1.00 33.44 344 GLN A N 1
ATOM 2535 C CA . GLN A 1 344 ? 30.221 43.830 -9.400 1.00 33.44 344 GLN A CA 1
ATOM 2536 C C . GLN A 1 344 ? 30.853 42.653 -8.644 1.00 33.44 344 GLN A C 1
ATOM 2538 O O . GLN A 1 344 ? 30.163 41.720 -8.231 1.00 33.44 344 GLN A O 1
ATOM 2543 N N . ASP A 1 345 ? 32.178 42.734 -8.531 1.00 40.19 345 ASP A N 1
ATOM 2544 C CA . ASP A 1 345 ? 33.080 41.906 -7.735 1.00 40.19 345 ASP A CA 1
ATOM 2545 C C . ASP A 1 345 ? 32.601 41.734 -6.291 1.00 40.19 345 ASP A C 1
ATOM 2547 O O . ASP A 1 345 ? 32.318 42.707 -5.594 1.00 40.19 345 ASP A O 1
ATOM 2551 N N . TYR A 1 346 ? 32.619 40.489 -5.821 1.00 38.84 346 TYR A N 1
ATOM 2552 C CA . TYR A 1 346 ? 32.615 40.150 -4.400 1.00 38.84 346 TYR A CA 1
ATOM 2553 C C . TYR A 1 346 ? 33.959 39.502 -4.045 1.00 38.84 346 TYR A C 1
ATOM 2555 O O . TYR A 1 346 ? 34.027 38.328 -3.691 1.00 38.84 346 TYR A O 1
ATOM 2563 N N . SER A 1 347 ? 35.043 40.265 -4.169 1.00 38.59 347 SER A N 1
ATOM 2564 C CA . SER A 1 347 ? 36.285 39.995 -3.442 1.00 38.59 347 SER A CA 1
ATOM 2565 C C . SER A 1 347 ? 36.283 40.811 -2.148 1.00 38.59 347 SER A C 1
ATOM 2567 O O . SER A 1 347 ? 35.921 41.985 -2.156 1.00 38.59 347 SER A O 1
ATOM 2569 N N . ASP A 1 348 ? 36.702 40.171 -1.061 1.00 42.00 348 ASP A N 1
ATOM 2570 C CA . ASP A 1 348 ? 36.920 40.721 0.282 1.00 42.00 348 ASP A CA 1
ATOM 2571 C C . ASP A 1 348 ? 35.681 40.992 1.147 1.00 42.00 348 ASP A C 1
ATOM 2573 O O . ASP A 1 348 ? 35.303 42.119 1.471 1.00 42.00 348 ASP A O 1
ATOM 2577 N N . ARG A 1 349 ? 35.130 39.894 1.676 1.00 34.25 349 ARG A N 1
ATOM 2578 C CA . ARG A 1 349 ? 34.695 39.860 3.077 1.00 34.25 349 ARG A CA 1
ATOM 2579 C C . ARG A 1 349 ? 35.360 38.680 3.776 1.00 34.25 349 ARG A C 1
ATOM 2581 O O . ARG A 1 349 ? 35.028 37.530 3.503 1.00 34.25 349 ARG A O 1
ATOM 2588 N N . GLU A 1 350 ? 36.300 38.979 4.669 1.00 37.88 350 GLU A N 1
ATOM 2589 C CA . GLU A 1 350 ? 36.860 38.012 5.614 1.00 37.88 350 GLU A CA 1
ATOM 2590 C C . GLU A 1 350 ? 35.734 37.402 6.460 1.00 37.88 350 GLU A C 1
ATOM 2592 O O . GLU A 1 350 ? 35.054 38.090 7.225 1.00 37.88 350 GLU A O 1
ATOM 2597 N N . PHE A 1 351 ? 35.538 36.092 6.323 1.00 37.91 351 PHE A N 1
ATOM 2598 C CA . PHE A 1 351 ? 34.728 35.299 7.238 1.00 37.91 351 PHE A CA 1
ATOM 2599 C C . PHE A 1 351 ? 35.609 34.859 8.408 1.00 37.91 351 PHE A C 1
ATOM 2601 O O . PHE A 1 351 ? 36.452 33.974 8.266 1.00 37.91 351 PHE A O 1
ATOM 2608 N N . VAL A 1 352 ? 35.401 35.454 9.581 1.00 36.62 352 VAL A N 1
ATOM 2609 C CA . VAL A 1 352 ? 35.968 34.942 10.833 1.00 36.62 352 VAL A CA 1
ATOM 2610 C C . VAL A 1 352 ? 35.133 33.737 11.267 1.00 36.62 352 VAL A C 1
ATOM 2612 O O . VAL A 1 352 ? 34.006 33.882 11.739 1.00 36.62 352 VAL A O 1
ATOM 2615 N N . PHE A 1 353 ? 35.680 32.535 11.083 1.00 35.31 353 PHE A N 1
ATOM 2616 C CA . PHE A 1 353 ? 35.126 31.305 11.646 1.00 35.31 353 PHE A CA 1
ATOM 2617 C C . PHE A 1 353 ? 35.308 31.310 13.167 1.00 35.31 353 PHE A C 1
ATOM 2619 O O . PHE A 1 353 ? 36.432 31.310 13.664 1.00 35.31 353 PHE A O 1
ATOM 2626 N N . SER A 1 354 ? 34.199 31.273 13.904 1.00 39.53 354 SER A N 1
ATOM 2627 C CA . SER A 1 354 ? 34.212 30.929 15.326 1.00 39.53 354 SER A CA 1
ATOM 2628 C C . SER A 1 354 ? 33.955 29.422 15.462 1.00 39.53 354 SER A C 1
ATOM 2630 O O . SER A 1 354 ? 32.958 28.944 14.911 1.00 39.53 354 SER A O 1
ATOM 2632 N N . PRO A 1 355 ? 34.829 28.640 16.124 1.00 40.44 355 PRO A N 1
ATOM 2633 C CA . PRO A 1 355 ? 34.632 27.202 16.261 1.00 40.44 355 PRO A CA 1
ATOM 2634 C C . PRO A 1 355 ? 33.469 26.891 17.215 1.00 40.44 355 PRO A C 1
ATOM 2636 O O . PRO A 1 355 ? 33.402 27.402 18.333 1.00 40.44 355 PRO A O 1
ATOM 2639 N N . LEU A 1 356 ? 32.555 26.028 16.766 1.00 42.00 356 LEU A N 1
ATOM 2640 C CA . LEU A 1 356 ? 31.513 25.421 17.597 1.00 42.00 356 LEU A CA 1
ATOM 2641 C C . LEU A 1 356 ? 32.142 24.468 18.636 1.00 42.00 356 LEU A C 1
ATOM 2643 O O . LEU A 1 356 ? 33.144 23.816 18.328 1.00 42.00 356 LEU A O 1
ATOM 2647 N N . PRO A 1 357 ? 31.570 24.343 19.848 1.00 36.38 357 PRO A N 1
ATOM 2648 C CA . PRO A 1 357 ? 32.089 23.443 20.871 1.00 36.38 357 PRO A CA 1
ATOM 2649 C C . PRO A 1 357 ? 31.898 21.970 20.479 1.00 36.38 357 PRO A C 1
ATOM 2651 O O . PRO A 1 357 ? 30.824 21.548 20.052 1.00 36.38 357 PRO A O 1
ATOM 2654 N N . VAL A 1 358 ? 32.964 21.190 20.659 1.00 39.12 358 VAL A N 1
ATOM 2655 C CA . VAL A 1 358 ? 33.000 19.734 20.476 1.00 39.12 358 VAL A CA 1
ATOM 2656 C C . VAL A 1 358 ? 32.233 19.065 21.620 1.00 39.12 358 VAL A C 1
ATOM 2658 O O . VAL A 1 358 ? 32.590 19.226 22.785 1.00 39.12 358 VAL A O 1
ATOM 2661 N N . VAL A 1 359 ? 31.191 18.299 21.292 1.00 38.34 359 VAL A N 1
ATOM 2662 C CA . VAL A 1 359 ? 30.472 17.430 22.238 1.00 38.34 359 VAL A CA 1
ATOM 2663 C C . VAL A 1 359 ? 31.148 16.056 22.244 1.00 38.34 359 VAL A C 1
ATOM 2665 O O . VAL A 1 359 ? 31.253 15.409 21.204 1.00 38.34 359 VAL A O 1
ATOM 2668 N N . ALA A 1 360 ? 31.632 15.626 23.411 1.00 37.97 360 ALA A N 1
ATOM 2669 C CA . ALA A 1 360 ? 32.213 14.302 23.639 1.00 37.97 360 ALA A CA 1
ATOM 2670 C C . ALA A 1 360 ? 31.120 13.208 23.732 1.00 37.97 360 ALA A C 1
ATOM 2672 O O . ALA A 1 360 ? 30.000 13.508 24.152 1.00 37.97 360 ALA A O 1
ATOM 2673 N N . PRO A 1 361 ? 31.418 11.945 23.365 1.00 36.22 361 PRO A N 1
ATOM 2674 C CA . PRO A 1 361 ? 30.442 10.854 23.362 1.00 36.22 361 PRO A CA 1
ATOM 2675 C C . PRO A 1 361 ? 30.031 10.429 24.781 1.00 36.22 361 PRO A C 1
ATOM 2677 O O . PRO A 1 361 ? 30.863 10.330 25.682 1.00 36.22 361 PRO A O 1
ATOM 2680 N N . ALA A 1 362 ? 28.738 10.152 24.967 1.00 35.94 362 ALA A N 1
ATOM 2681 C CA . ALA A 1 362 ? 28.181 9.616 26.205 1.00 35.94 362 ALA A CA 1
ATOM 2682 C C . ALA A 1 362 ? 28.565 8.136 26.391 1.00 35.94 362 ALA A C 1
ATOM 2684 O O . ALA A 1 362 ? 28.450 7.338 25.463 1.00 35.94 362 ALA A O 1
ATOM 2685 N N . ALA A 1 363 ? 29.011 7.786 27.597 1.00 35.97 363 ALA A N 1
ATOM 2686 C CA . ALA A 1 363 ? 29.340 6.425 28.008 1.00 35.97 363 ALA A CA 1
ATOM 2687 C C . ALA A 1 363 ? 28.076 5.597 28.312 1.00 35.97 363 ALA A C 1
ATOM 2689 O O . ALA A 1 363 ? 27.125 6.096 28.916 1.00 35.97 363 ALA A O 1
ATOM 2690 N N . GLU A 1 364 ? 28.093 4.323 27.915 1.00 39.38 364 GLU A N 1
ATOM 2691 C CA . GLU A 1 364 ? 27.075 3.317 28.237 1.00 39.38 364 GLU A CA 1
ATOM 2692 C C . GLU A 1 364 ? 27.018 2.997 29.748 1.00 39.38 364 GLU A C 1
ATOM 2694 O O . GLU A 1 364 ? 28.050 3.010 30.427 1.00 39.38 364 GLU A O 1
ATOM 2699 N N . PRO A 1 365 ? 25.836 2.655 30.300 1.00 39.06 365 PRO A N 1
ATOM 2700 C CA . PRO A 1 365 ? 25.702 2.218 31.686 1.00 39.06 365 PRO A CA 1
ATOM 2701 C C . PRO A 1 365 ? 26.098 0.741 31.883 1.00 39.06 365 PRO A C 1
ATOM 2703 O O . PRO A 1 365 ? 25.667 -0.149 31.152 1.00 39.06 365 PRO A O 1
ATOM 2706 N N . ALA A 1 366 ? 26.880 0.481 32.934 1.00 40.66 366 ALA A N 1
ATOM 2707 C CA . ALA A 1 366 ? 27.277 -0.849 33.400 1.00 40.66 366 ALA A CA 1
ATOM 2708 C C . ALA A 1 366 ? 26.107 -1.653 34.032 1.00 40.66 366 ALA A C 1
ATOM 2710 O O . ALA A 1 366 ? 25.157 -1.058 34.549 1.00 40.66 366 ALA A O 1
ATOM 2711 N N . PRO A 1 367 ? 26.172 -3.003 34.039 1.00 36.25 367 PRO A N 1
ATOM 2712 C CA . PRO A 1 367 ? 25.083 -3.880 34.480 1.00 36.25 367 PRO A CA 1
ATOM 2713 C C . PRO A 1 367 ? 24.926 -3.964 36.011 1.00 36.25 367 PRO A C 1
ATOM 2715 O O . PRO A 1 367 ? 25.899 -3.952 36.764 1.00 36.25 367 PRO A O 1
ATOM 2718 N N . ALA A 1 368 ? 23.679 -4.112 36.468 1.00 40.03 368 ALA A N 1
ATOM 2719 C CA . ALA A 1 368 ? 23.314 -4.320 37.871 1.00 40.03 368 ALA A CA 1
ATOM 2720 C C . ALA A 1 368 ? 23.618 -5.760 38.361 1.00 40.03 368 ALA A C 1
ATOM 2722 O O . ALA A 1 368 ? 23.557 -6.703 37.568 1.00 40.03 368 ALA A O 1
ATOM 2723 N N . PRO A 1 369 ? 23.910 -5.968 39.662 1.00 36.53 369 PRO A N 1
ATOM 2724 C CA . PRO A 1 369 ? 24.284 -7.275 40.201 1.00 36.53 369 PRO A CA 1
ATOM 2725 C C . PRO A 1 369 ? 23.092 -8.238 40.341 1.00 36.53 369 PRO A C 1
ATOM 2727 O O . PRO A 1 369 ? 22.002 -7.863 40.773 1.00 36.53 369 PRO A O 1
ATOM 2730 N N . ALA A 1 370 ? 23.338 -9.510 40.020 1.00 33.97 370 ALA A N 1
ATOM 2731 C CA . ALA A 1 370 ? 22.391 -10.613 40.141 1.00 33.97 370 ALA A CA 1
ATOM 2732 C C . ALA A 1 370 ? 22.067 -10.942 41.610 1.00 33.97 370 ALA A C 1
ATOM 2734 O O . ALA A 1 370 ? 22.959 -11.201 42.420 1.00 33.97 370 ALA A O 1
ATOM 2735 N N . ALA A 1 371 ? 20.774 -10.985 41.940 1.00 33.97 371 ALA A N 1
ATOM 2736 C CA . ALA A 1 371 ? 20.285 -11.473 43.222 1.00 33.97 371 ALA A CA 1
ATOM 2737 C C . ALA A 1 371 ? 20.175 -13.009 43.222 1.00 33.97 371 ALA A C 1
ATOM 2739 O O . ALA A 1 371 ? 19.577 -13.627 42.343 1.00 33.97 371 ALA A O 1
ATOM 2740 N N . SER A 1 372 ? 20.776 -13.588 44.258 1.00 32.62 372 SER A N 1
ATOM 2741 C CA . SER A 1 372 ? 20.856 -15.003 44.616 1.00 32.62 372 SER A CA 1
ATOM 2742 C C . SER A 1 372 ? 19.504 -15.732 44.601 1.00 32.62 372 SER A C 1
ATOM 2744 O O . SER A 1 372 ? 18.560 -15.335 45.283 1.00 32.62 372 SER A O 1
ATOM 2746 N N . THR A 1 373 ? 19.430 -16.840 43.858 1.00 30.45 373 THR A N 1
ATOM 2747 C CA . THR A 1 373 ? 18.317 -17.799 43.903 1.00 30.45 373 THR A CA 1
ATOM 2748 C C . THR A 1 373 ? 18.699 -18.955 44.827 1.00 30.45 373 THR A C 1
ATOM 2750 O O . THR A 1 373 ? 19.565 -19.760 44.493 1.00 30.45 373 THR A O 1
ATOM 2753 N N . ALA A 1 374 ? 18.056 -19.045 45.992 1.00 32.78 374 ALA A N 1
ATOM 2754 C CA . ALA A 1 374 ? 18.120 -20.212 46.868 1.00 32.78 374 ALA A CA 1
ATOM 2755 C C . ALA A 1 374 ? 16.826 -21.031 46.725 1.00 32.78 374 ALA A C 1
ATOM 2757 O O . ALA A 1 374 ? 15.724 -20.499 46.847 1.00 32.78 374 ALA A O 1
ATOM 2758 N N . ALA A 1 375 ? 16.981 -22.325 46.442 1.00 35.47 375 ALA A N 1
ATOM 2759 C CA . ALA A 1 375 ? 15.907 -23.311 46.338 1.00 35.47 375 ALA A CA 1
ATOM 2760 C C . ALA A 1 375 ? 15.217 -23.585 47.690 1.00 35.47 375 ALA A C 1
ATOM 2762 O O . ALA A 1 375 ? 15.827 -23.402 48.746 1.00 35.47 375 ALA A O 1
ATOM 2763 N N . PRO A 1 376 ? 13.994 -24.146 47.662 1.00 37.59 376 PRO A N 1
ATOM 2764 C CA . PRO A 1 376 ? 13.786 -25.354 48.463 1.00 37.59 376 PRO A CA 1
ATOM 2765 C C . PRO A 1 376 ? 12.960 -26.463 47.779 1.00 37.59 376 PRO A C 1
ATOM 2767 O O . PRO A 1 376 ? 12.085 -26.227 46.948 1.00 37.59 376 PRO A O 1
ATOM 2770 N N . THR A 1 377 ? 13.283 -27.692 48.187 1.00 30.95 377 THR A N 1
ATOM 2771 C CA . THR A 1 377 ? 12.708 -29.016 47.864 1.00 30.95 377 THR A CA 1
ATOM 2772 C C . THR A 1 377 ? 11.395 -29.303 48.664 1.00 30.95 377 THR A C 1
ATOM 2774 O O . THR A 1 377 ? 10.955 -28.413 49.392 1.00 30.95 377 THR A O 1
ATOM 2777 N N . PRO A 1 378 ? 10.697 -30.467 48.557 1.00 45.03 378 PRO A N 1
ATOM 2778 C CA . PRO A 1 378 ? 9.251 -30.501 48.282 1.00 45.03 378 PRO A CA 1
ATOM 2779 C C . PRO A 1 378 ? 8.351 -31.137 49.380 1.00 45.03 378 PRO A C 1
ATOM 2781 O O . PRO A 1 378 ? 8.833 -31.898 50.208 1.00 45.03 378 PRO A O 1
ATOM 2784 N N . GLU A 1 379 ? 7.033 -30.868 49.273 1.00 34.31 379 GLU A N 1
ATOM 2785 C CA . GLU A 1 379 ? 5.828 -31.659 49.672 1.00 34.31 379 GLU A CA 1
ATOM 2786 C C . GLU A 1 379 ? 5.647 -32.198 51.129 1.00 34.31 379 GLU A C 1
ATOM 2788 O O . GLU A 1 379 ? 6.634 -32.454 51.811 1.00 34.31 379 GLU A O 1
ATOM 2793 N N . PRO A 1 380 ? 4.401 -32.393 51.665 1.00 42.47 380 PRO A N 1
ATOM 2794 C CA . PRO A 1 380 ? 3.351 -33.221 51.042 1.00 42.47 380 PRO A CA 1
ATOM 2795 C C . PRO A 1 380 ? 1.868 -32.808 51.238 1.00 42.47 380 PRO A C 1
ATOM 2797 O O . PRO A 1 380 ? 1.499 -31.852 51.916 1.00 42.47 380 PRO A O 1
ATOM 2800 N N . ALA A 1 381 ? 1.016 -33.600 50.582 1.00 33.16 381 ALA A N 1
ATOM 2801 C CA . ALA A 1 381 ? -0.434 -33.513 50.418 1.00 33.16 381 ALA A CA 1
ATOM 2802 C C . ALA A 1 381 ? -1.315 -33.618 51.688 1.00 33.16 381 ALA A C 1
ATOM 2804 O O . ALA A 1 381 ? -1.023 -34.380 52.606 1.00 33.16 381 ALA A O 1
ATOM 2805 N N . GLY A 1 382 ? -2.525 -33.028 51.621 1.00 31.91 382 GLY A N 1
ATOM 2806 C CA . GLY A 1 382 ? -3.732 -33.658 52.187 1.00 31.91 382 GLY A CA 1
ATOM 2807 C C . GLY A 1 382 ? -4.850 -32.774 52.780 1.00 31.91 382 GLY A C 1
ATOM 2808 O O . GLY A 1 382 ? -4.722 -32.260 53.880 1.00 31.91 382 GLY A O 1
ATOM 2809 N N . ARG A 1 383 ? -6.026 -32.840 52.123 1.00 32.59 383 ARG A N 1
ATOM 2810 C CA . ARG A 1 383 ? -7.428 -32.794 52.640 1.00 32.59 383 ARG A CA 1
ATOM 2811 C C . ARG A 1 383 ? -8.206 -31.464 52.808 1.00 32.59 383 ARG A C 1
ATOM 2813 O O . ARG A 1 383 ? -8.113 -30.762 53.799 1.00 32.59 383 ARG A O 1
ATOM 2820 N N . ARG A 1 384 ? -9.174 -31.318 51.882 1.00 32.50 384 ARG A N 1
ATOM 2821 C CA . ARG A 1 384 ? -10.639 -31.073 52.025 1.00 32.50 384 ARG A CA 1
ATOM 2822 C C . ARG A 1 384 ? -11.168 -30.184 53.178 1.00 32.50 384 ARG A C 1
ATOM 2824 O O . ARG A 1 384 ? -11.247 -30.644 54.308 1.00 32.50 384 ARG A O 1
ATOM 2831 N N . GLY A 1 385 ? -11.904 -29.127 52.792 1.00 31.81 385 GLY A N 1
ATOM 2832 C CA . GLY A 1 385 ? -13.312 -28.961 53.206 1.00 31.81 385 GLY A CA 1
ATOM 2833 C C . GLY A 1 385 ? -13.805 -27.571 53.666 1.00 31.81 385 GLY A C 1
ATOM 2834 O O . GLY A 1 385 ? -13.364 -27.071 54.685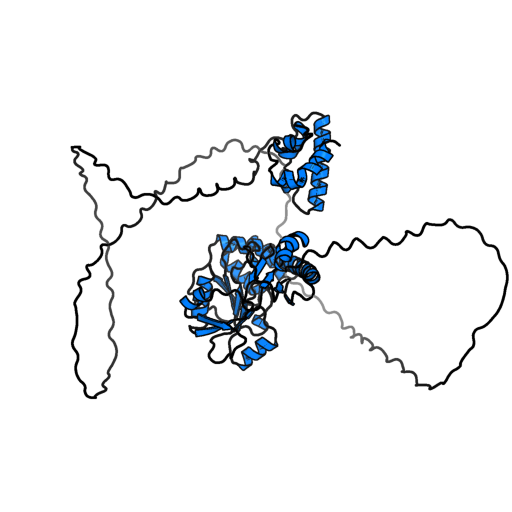 1.00 31.81 385 GLY A O 1
ATOM 2835 N N . ARG A 1 386 ? -14.885 -27.110 52.999 1.00 33.94 386 ARG A N 1
ATOM 2836 C CA . ARG A 1 386 ? -16.016 -26.249 53.458 1.00 33.94 386 ARG A CA 1
ATOM 2837 C C . ARG A 1 386 ? -15.963 -24.700 53.372 1.00 33.94 386 ARG A C 1
ATOM 2839 O O . ARG A 1 386 ? -15.364 -24.026 54.187 1.00 33.94 386 ARG A O 1
ATOM 2846 N N . ARG A 1 387 ? -16.792 -24.210 52.428 1.00 32.84 387 ARG A N 1
ATOM 2847 C CA . ARG A 1 387 ? -17.847 -23.152 52.435 1.00 32.84 387 ARG A CA 1
ATOM 2848 C C . ARG A 1 387 ? -17.817 -21.966 53.429 1.00 32.84 387 ARG A C 1
ATOM 2850 O O . ARG A 1 387 ? -17.849 -22.162 54.636 1.00 32.84 387 ARG A O 1
ATOM 2857 N N . GLY A 1 388 ? -18.134 -20.791 52.856 1.00 30.38 388 GLY A N 1
ATOM 2858 C CA . GLY A 1 388 ? -18.694 -19.576 53.489 1.00 30.38 388 GLY A CA 1
ATOM 2859 C C . GLY A 1 388 ? -17.658 -18.447 53.571 1.00 30.38 388 GLY A C 1
ATOM 2860 O O . GLY A 1 388 ? -16.517 -18.727 53.880 1.00 30.38 388 GLY A O 1
ATOM 2861 N N . ARG A 1 389 ? -17.918 -17.160 53.321 1.00 31.14 389 ARG A N 1
ATOM 2862 C CA . ARG A 1 389 ? -19.141 -16.358 53.165 1.00 31.14 389 ARG A CA 1
ATOM 2863 C C . ARG A 1 389 ? -18.716 -14.990 52.588 1.00 31.14 389 ARG A C 1
ATOM 2865 O O . ARG A 1 389 ? -17.614 -14.528 52.852 1.00 31.14 389 ARG A O 1
ATOM 2872 N N . VAL A 1 390 ? -19.610 -14.362 51.828 1.00 38.50 390 VAL A N 1
ATOM 2873 C CA . VAL A 1 390 ? -19.518 -13.002 51.261 1.00 38.50 390 VAL A CA 1
ATOM 2874 C C . VAL A 1 390 ? -19.485 -11.929 52.353 1.00 38.50 390 VAL A C 1
ATOM 2876 O O . VAL A 1 390 ? -20.374 -11.968 53.199 1.00 38.50 390 VAL A O 1
ATOM 2879 N N . VAL A 1 391 ? -18.574 -10.944 52.257 1.00 34.19 391 VAL A N 1
ATOM 2880 C CA . VAL A 1 391 ? -18.735 -9.554 52.752 1.00 34.19 391 VAL A CA 1
ATOM 2881 C C . VAL A 1 391 ? -17.848 -8.598 51.919 1.00 34.19 391 VAL A C 1
ATOM 2883 O O . VAL A 1 391 ? -16.644 -8.810 51.815 1.00 34.19 391 VAL A O 1
ATOM 2886 N N . ARG A 1 392 ? -18.454 -7.554 51.333 1.00 33.47 392 ARG A N 1
ATOM 2887 C CA . ARG A 1 392 ? -17.833 -6.268 50.920 1.00 33.47 392 ARG A CA 1
ATOM 2888 C C . ARG A 1 392 ? -17.957 -5.277 52.096 1.00 33.47 392 ARG A C 1
ATOM 2890 O O . ARG A 1 392 ? -18.925 -5.439 52.844 1.00 33.47 392 ARG A O 1
ATOM 2897 N N . PRO A 1 393 ? -17.073 -4.270 52.270 1.00 42.34 393 PRO A N 1
ATOM 2898 C CA . PRO A 1 393 ? -17.399 -2.931 51.730 1.00 42.34 393 PRO A CA 1
ATOM 2899 C C . PRO A 1 393 ? -16.212 -1.992 51.366 1.00 42.34 393 PRO A C 1
ATOM 2901 O O . PRO A 1 393 ? -15.098 -2.158 51.843 1.00 42.34 393 PRO A O 1
ATOM 2904 N N . ASP A 1 394 ? -16.560 -1.007 50.525 1.00 32.53 394 ASP A N 1
ATOM 2905 C CA . ASP A 1 394 ? -16.178 0.422 50.440 1.00 32.53 394 ASP A CA 1
ATOM 2906 C C . ASP A 1 394 ? -14.747 0.957 50.199 1.00 32.53 394 ASP A C 1
ATOM 2908 O O . ASP A 1 394 ? -13.725 0.365 50.523 1.00 32.53 394 ASP A O 1
ATOM 2912 N N . ALA A 1 395 ? -14.752 2.120 49.529 1.00 34.09 395 ALA A N 1
ATOM 2913 C CA . ALA A 1 395 ? -13.691 2.805 48.784 1.00 34.09 395 ALA A CA 1
ATOM 2914 C C . ALA A 1 395 ? -13.084 4.022 49.561 1.00 34.09 395 ALA A C 1
ATOM 2916 O O . ALA A 1 395 ? -13.208 4.054 50.782 1.00 34.09 395 ALA A O 1
ATOM 2917 N N . PRO A 1 396 ? -12.374 4.994 48.935 1.00 45.56 396 PRO A N 1
ATOM 2918 C CA . PRO A 1 396 ? -10.920 5.163 49.056 1.00 45.56 396 PRO A CA 1
ATOM 2919 C C . PRO A 1 396 ? -10.472 6.481 49.740 1.00 45.56 396 PRO A C 1
ATOM 2921 O O . PRO A 1 396 ? -11.250 7.422 49.879 1.00 45.56 396 PRO A O 1
ATOM 2924 N N . THR A 1 397 ? -9.180 6.589 50.080 1.00 29.41 397 THR A N 1
ATOM 2925 C CA . THR A 1 397 ? -8.541 7.805 50.645 1.00 29.41 397 THR A CA 1
ATOM 2926 C C . THR A 1 397 ? -7.224 8.103 49.893 1.00 29.41 397 THR A C 1
ATOM 2928 O O . THR A 1 397 ? -6.588 7.153 49.431 1.00 29.41 397 THR A O 1
ATOM 2931 N N . PRO A 1 398 ? -6.815 9.378 49.700 1.00 38.38 398 PRO A N 1
ATOM 2932 C CA . PRO A 1 398 ? -5.899 9.782 48.630 1.00 38.38 398 PRO A CA 1
ATOM 2933 C C . PRO A 1 398 ? -4.420 9.759 49.046 1.00 38.38 398 PRO A C 1
ATOM 2935 O O . PRO A 1 398 ? -4.086 9.946 50.215 1.00 38.38 398 PRO A O 1
ATOM 2938 N N . VAL A 1 399 ? -3.531 9.579 48.064 1.00 33.72 399 VAL A N 1
ATOM 2939 C CA . VAL A 1 399 ? -2.070 9.614 48.238 1.00 33.72 399 VAL A CA 1
ATOM 2940 C C . VAL A 1 399 ? -1.524 10.972 47.790 1.00 33.72 399 VAL A C 1
ATOM 2942 O O . VAL A 1 399 ? -1.744 11.405 46.661 1.00 33.72 399 VAL A O 1
ATOM 2945 N N . VAL A 1 400 ? -0.816 11.622 48.712 1.00 30.20 400 VAL A N 1
ATOM 2946 C CA . VAL A 1 400 ? -0.063 12.876 48.570 1.00 30.20 400 VAL A CA 1
ATOM 2947 C C . VAL A 1 400 ? 1.339 12.563 48.028 1.00 30.20 400 VAL A C 1
ATOM 2949 O O . VAL A 1 400 ? 1.980 11.628 48.505 1.00 30.20 400 VAL A O 1
ATOM 2952 N N . GLN A 1 401 ? 1.821 13.334 47.049 1.00 32.06 401 GLN A N 1
ATOM 2953 C CA . GLN A 1 401 ? 3.211 13.296 46.565 1.00 32.06 401 GLN A CA 1
ATOM 2954 C C . GLN A 1 401 ? 4.077 14.297 47.352 1.00 32.06 401 GLN A C 1
ATOM 2956 O O . GLN A 1 401 ? 3.572 15.381 47.650 1.00 32.06 401 GLN A O 1
ATOM 2961 N N . PRO A 1 402 ? 5.363 14.014 47.635 1.00 35.03 402 PRO A N 1
ATOM 2962 C CA . PRO A 1 402 ? 6.302 15.046 48.058 1.00 35.03 402 PRO A CA 1
ATOM 2963 C C . PRO A 1 402 ? 7.257 15.478 46.930 1.00 35.03 402 PRO A C 1
ATOM 2965 O O . PRO A 1 402 ? 7.872 14.651 46.257 1.00 35.03 402 PRO A O 1
ATOM 2968 N N . GLU A 1 403 ? 7.383 16.800 46.778 1.00 27.81 403 GLU A N 1
ATOM 2969 C CA . GLU A 1 403 ? 8.434 17.518 46.045 1.00 27.81 403 GLU A CA 1
ATOM 2970 C C . GLU A 1 403 ? 9.819 17.281 46.671 1.00 27.81 403 GLU A C 1
ATOM 2972 O O . GLU A 1 403 ? 9.951 17.204 47.895 1.00 27.81 403 GLU A O 1
ATOM 2977 N N . ILE A 1 404 ? 10.867 17.232 45.840 1.00 34.28 404 ILE A N 1
ATOM 2978 C CA . ILE A 1 404 ? 12.267 17.230 46.287 1.00 34.28 404 ILE A CA 1
ATOM 2979 C C . ILE A 1 404 ? 12.950 18.516 45.816 1.00 34.28 404 ILE A C 1
ATOM 2981 O O . ILE A 1 404 ? 12.967 18.844 44.632 1.00 34.28 404 ILE A O 1
ATOM 2985 N N . VAL A 1 405 ? 13.508 19.217 46.800 1.00 28.36 405 VAL A N 1
ATOM 2986 C CA . VAL A 1 405 ? 14.266 20.469 46.728 1.00 28.36 405 VAL A CA 1
ATOM 2987 C C . VAL A 1 405 ? 15.725 20.178 46.358 1.00 28.36 405 VAL A C 1
ATOM 2989 O O . VAL A 1 405 ? 16.338 19.270 46.916 1.00 28.36 405 VAL A O 1
ATOM 2992 N N . ILE A 1 406 ? 16.284 20.971 45.442 1.00 29.31 406 ILE A N 1
ATOM 2993 C CA . ILE A 1 406 ? 17.704 20.959 45.053 1.00 29.31 406 ILE A CA 1
ATOM 2994 C C . ILE A 1 406 ? 18.486 21.890 45.991 1.00 29.31 406 ILE A C 1
ATOM 2996 O O . ILE A 1 406 ? 18.036 23.003 46.262 1.00 29.31 406 ILE A O 1
ATOM 3000 N N . SER A 1 407 ? 19.669 21.463 46.444 1.00 27.19 407 SER A N 1
ATOM 3001 C CA . SER A 1 407 ? 20.663 22.337 47.079 1.00 27.19 407 SER A CA 1
ATOM 3002 C C . SER A 1 407 ? 22.062 22.055 46.531 1.00 27.19 407 SER A C 1
ATOM 3004 O O . SER A 1 407 ? 22.522 20.914 46.547 1.00 27.19 407 SER A O 1
ATOM 3006 N N . ASP A 1 408 ? 22.715 23.130 46.091 1.00 27.94 408 ASP A N 1
ATOM 3007 C CA . ASP A 1 408 ? 24.120 23.245 45.688 1.00 27.94 408 ASP A CA 1
ATOM 3008 C C . ASP A 1 408 ? 25.101 22.945 46.831 1.00 27.94 408 ASP A C 1
ATOM 3010 O O . ASP A 1 408 ? 24.794 23.237 47.991 1.00 27.94 408 ASP A O 1
ATOM 3014 N N . SER A 1 409 ? 26.314 22.475 46.493 1.00 31.69 409 SER A N 1
ATOM 3015 C CA . SER A 1 409 ? 27.606 23.132 46.818 1.00 31.69 409 SER A CA 1
ATOM 3016 C C . SER A 1 409 ? 28.826 22.238 46.497 1.00 31.69 409 SER A C 1
ATOM 3018 O O . SER A 1 409 ? 28.954 21.122 46.992 1.00 31.69 409 SER A O 1
ATOM 3020 N N . GLN A 1 410 ? 29.731 22.781 45.676 1.00 28.69 410 GLN A N 1
ATOM 3021 C CA . GLN A 1 410 ? 31.134 22.398 45.396 1.00 28.69 410 GLN A CA 1
ATOM 3022 C C . GLN A 1 410 ? 32.072 22.631 46.620 1.00 28.69 410 GLN A C 1
ATOM 3024 O O . GLN A 1 410 ? 31.604 23.170 47.623 1.00 28.69 410 GLN A O 1
ATOM 3029 N N . PRO A 1 411 ? 33.421 22.521 46.513 1.00 43.84 411 PRO A N 1
ATOM 3030 C CA . PRO A 1 411 ? 34.302 21.499 45.908 1.00 43.84 411 PRO A CA 1
ATOM 3031 C C . PRO A 1 411 ? 35.487 21.140 46.858 1.00 43.84 411 PRO A C 1
ATOM 3033 O O . PRO A 1 411 ? 35.674 21.800 47.876 1.00 43.84 411 PRO A O 1
ATOM 3036 N N . ALA A 1 412 ? 36.355 20.180 46.508 1.00 27.31 412 ALA A N 1
ATOM 3037 C CA . ALA A 1 412 ? 37.780 20.243 46.884 1.00 27.31 412 ALA A CA 1
ATOM 3038 C C . ALA A 1 412 ? 38.642 19.226 46.122 1.00 27.31 412 ALA A C 1
ATOM 3040 O O . ALA A 1 412 ? 38.383 18.024 46.142 1.00 27.31 412 ALA A O 1
ATOM 3041 N N . ASP A 1 413 ? 39.697 19.763 45.515 1.00 26.80 413 ASP A N 1
ATOM 3042 C CA . ASP A 1 413 ? 40.878 19.090 44.990 1.00 26.80 413 ASP A CA 1
ATOM 3043 C C . ASP A 1 413 ? 41.571 18.189 46.018 1.00 26.80 413 ASP A C 1
ATOM 3045 O O . ASP A 1 413 ? 41.774 18.600 47.165 1.00 26.80 413 ASP A O 1
ATOM 3049 N N . GLN A 1 414 ? 42.027 17.017 45.561 1.00 25.61 414 GLN A N 1
ATOM 3050 C CA . GLN A 1 414 ? 43.327 16.416 45.900 1.00 25.61 414 GLN A CA 1
ATOM 3051 C C . GLN A 1 414 ? 43.473 15.050 45.211 1.00 25.61 414 GLN A C 1
ATOM 3053 O O . GLN A 1 414 ? 42.767 14.099 45.538 1.00 25.61 414 GLN A O 1
ATOM 3058 N N . TRP A 1 415 ? 44.441 14.929 44.304 1.00 26.92 415 TRP A N 1
ATOM 3059 C CA . TRP A 1 415 ? 45.014 13.637 43.928 1.00 26.92 415 TRP A CA 1
ATOM 3060 C C . TRP A 1 415 ? 46.457 13.578 44.427 1.00 26.92 415 TRP A C 1
ATOM 3062 O O . TRP A 1 415 ? 47.236 14.469 44.086 1.00 26.92 415 TRP A O 1
ATOM 3072 N N . PRO A 1 416 ? 46.837 12.554 45.205 1.00 30.59 416 PRO A N 1
ATOM 3073 C CA . PRO A 1 416 ? 48.229 12.189 45.372 1.00 30.59 416 PRO A CA 1
ATOM 3074 C C . PRO A 1 416 ? 48.652 11.195 44.283 1.00 30.59 416 PRO A C 1
ATOM 3076 O O . PRO A 1 416 ? 47.972 10.202 44.015 1.00 30.59 416 PRO A O 1
ATOM 3079 N N . GLU A 1 417 ? 49.809 11.466 43.687 1.00 27.94 417 GLU A N 1
ATOM 3080 C CA . GLU A 1 417 ? 50.652 10.469 43.033 1.00 27.94 417 GLU A CA 1
ATOM 3081 C C . GLU A 1 417 ? 51.154 9.460 44.080 1.00 27.94 417 GLU A C 1
ATOM 3083 O O . GLU A 1 417 ? 51.475 9.856 45.198 1.00 27.94 417 GLU A O 1
ATOM 3088 N N . GLU A 1 418 ? 51.246 8.171 43.733 1.00 29.45 418 GLU A N 1
ATOM 3089 C CA . GLU A 1 418 ? 52.537 7.475 43.617 1.00 29.45 418 GLU A CA 1
ATOM 3090 C C . GLU A 1 418 ? 52.421 5.942 43.473 1.00 29.45 418 GLU A C 1
ATOM 3092 O O . GLU A 1 418 ? 51.744 5.256 44.232 1.00 29.45 418 GLU A O 1
ATOM 3097 N N . GLN A 1 419 ? 53.242 5.450 42.538 1.00 28.45 419 GLN A N 1
ATOM 3098 C CA . GLN A 1 419 ? 54.069 4.238 42.605 1.00 28.45 419 GLN A CA 1
ATOM 3099 C C . GLN A 1 419 ? 53.480 2.831 42.377 1.00 28.45 419 GLN A C 1
ATOM 3101 O O . GLN A 1 419 ? 52.680 2.300 43.138 1.00 28.45 419 GLN A O 1
ATOM 3106 N N . GLY A 1 420 ? 54.135 2.141 41.431 1.00 26.64 420 GLY A N 1
ATOM 3107 C CA . GLY A 1 420 ? 54.708 0.820 41.713 1.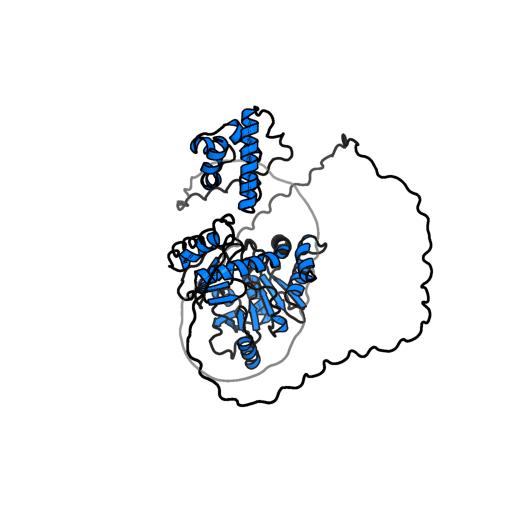00 26.64 420 GLY A CA 1
ATOM 3108 C C . GLY A 1 420 ? 54.191 -0.322 40.847 1.00 26.64 420 GLY A C 1
ATOM 3109 O O . GLY A 1 420 ? 53.139 -0.888 41.107 1.00 26.64 420 GLY A O 1
ATOM 3110 N N . GLY A 1 421 ? 54.971 -0.675 39.825 1.00 27.22 421 GLY A N 1
ATOM 3111 C CA . GLY A 1 421 ? 54.685 -1.761 38.892 1.00 27.22 421 GLY A CA 1
ATOM 3112 C C . GLY A 1 421 ? 54.773 -3.172 39.479 1.00 27.22 421 GLY A C 1
ATOM 3113 O O . GLY A 1 421 ? 55.442 -3.399 40.480 1.00 27.22 421 GLY A O 1
ATOM 3114 N N . ALA A 1 422 ? 54.156 -4.127 38.781 1.00 27.11 422 ALA A N 1
ATOM 3115 C CA . ALA A 1 422 ? 54.789 -5.350 38.275 1.00 27.11 422 ALA A CA 1
ATOM 3116 C C . ALA A 1 422 ? 53.740 -6.324 37.705 1.00 27.11 422 ALA A C 1
ATOM 3118 O O . ALA A 1 422 ? 52.680 -6.524 38.285 1.00 27.11 422 ALA A O 1
ATOM 3119 N N . ALA A 1 423 ? 54.149 -6.990 36.621 1.00 29.05 423 ALA A N 1
ATOM 3120 C CA . ALA A 1 423 ? 53.734 -8.321 36.175 1.00 29.05 423 ALA A CA 1
ATOM 3121 C C . ALA A 1 423 ? 52.304 -8.510 35.628 1.00 29.05 423 ALA A C 1
ATOM 3123 O O . ALA A 1 423 ? 51.359 -8.852 36.332 1.00 29.05 423 ALA A O 1
ATOM 3124 N N . THR A 1 424 ? 52.217 -8.432 34.301 1.00 31.91 424 THR A N 1
ATOM 3125 C CA . THR A 1 424 ? 51.208 -9.083 33.461 1.00 31.91 424 THR A CA 1
ATOM 3126 C C . THR A 1 424 ? 51.264 -10.608 33.625 1.00 31.91 424 THR A C 1
ATOM 3128 O O . THR A 1 424 ? 52.348 -11.181 33.485 1.00 31.91 424 THR A O 1
ATOM 3131 N N . PRO A 1 425 ? 50.121 -11.295 33.788 1.00 34.44 425 PRO A N 1
ATOM 3132 C CA . PRO A 1 425 ? 49.952 -12.631 33.256 1.00 34.44 425 PRO A CA 1
ATOM 3133 C C . PRO A 1 425 ? 48.963 -12.598 32.088 1.00 34.44 425 PRO A C 1
ATOM 3135 O O . PRO A 1 425 ? 47.833 -12.122 32.180 1.00 34.44 425 PRO A O 1
ATOM 3138 N N . GLU A 1 426 ? 49.461 -13.104 30.972 1.00 36.56 426 GLU A N 1
ATOM 3139 C CA . GLU A 1 426 ? 48.775 -13.406 29.727 1.00 36.56 426 GLU A CA 1
ATOM 3140 C C . GLU A 1 426 ? 47.634 -14.406 29.995 1.00 36.56 426 GLU A C 1
ATOM 3142 O O . GLU A 1 426 ? 47.869 -15.523 30.457 1.00 36.56 426 GLU A O 1
ATOM 3147 N N . LEU A 1 427 ? 46.391 -13.995 29.736 1.00 35.78 427 LEU A N 1
ATOM 3148 C CA . LEU A 1 427 ? 45.214 -14.861 29.757 1.00 35.78 427 LEU A CA 1
ATOM 3149 C C . LEU A 1 427 ? 44.638 -14.897 28.343 1.00 35.78 427 LEU A C 1
ATOM 3151 O O . LEU A 1 427 ? 44.050 -13.940 27.846 1.00 35.78 427 LEU A O 1
ATOM 3155 N N . THR A 1 428 ? 44.896 -16.025 27.698 1.00 35.53 428 THR A N 1
ATOM 3156 C CA . THR A 1 428 ? 44.417 -16.454 26.390 1.00 35.53 428 THR A CA 1
ATOM 3157 C C . THR A 1 428 ? 42.889 -16.416 26.329 1.00 35.53 428 THR A C 1
ATOM 3159 O O . THR A 1 428 ? 42.202 -17.093 27.093 1.00 35.53 428 THR A O 1
ATOM 3162 N N . GLY A 1 429 ? 42.353 -15.612 25.408 1.00 38.12 429 GLY A N 1
ATOM 3163 C CA . GLY A 1 429 ? 40.927 -15.595 25.084 1.00 38.12 429 GLY A CA 1
ATOM 3164 C C . GLY A 1 429 ? 40.481 -16.874 24.353 1.00 38.12 429 GLY A C 1
ATOM 3165 O O . GLY A 1 429 ? 41.307 -17.538 23.719 1.00 38.12 429 GLY A O 1
ATOM 3166 N N . PRO A 1 430 ? 39.189 -17.245 24.430 1.00 38.41 430 PRO A N 1
ATOM 3167 C CA . PRO A 1 430 ? 38.637 -18.360 23.662 1.00 38.41 430 PRO A CA 1
ATOM 3168 C C . PRO A 1 430 ? 38.600 -18.037 22.152 1.00 38.41 430 PRO A C 1
ATOM 3170 O O . PRO A 1 430 ? 38.580 -16.862 21.780 1.00 38.41 430 PRO A O 1
ATOM 3173 N N . PRO A 1 431 ? 38.594 -19.057 21.271 1.00 36.78 431 PRO A N 1
ATOM 3174 C CA . PRO A 1 431 ? 38.705 -18.864 19.827 1.00 36.78 431 PRO A CA 1
ATOM 3175 C C . PRO A 1 431 ? 37.463 -18.180 19.242 1.00 36.78 431 PRO A C 1
ATOM 3177 O O . PRO A 1 431 ? 36.328 -18.552 19.541 1.00 36.78 431 PRO A O 1
ATOM 3180 N N . THR A 1 432 ? 37.694 -17.200 18.372 1.00 35.31 432 THR A N 1
ATOM 3181 C CA . THR A 1 432 ? 36.692 -16.580 17.500 1.00 35.31 432 THR A CA 1
ATOM 3182 C C . THR A 1 432 ? 36.138 -17.608 16.505 1.00 35.31 432 THR A C 1
ATOM 3184 O O . THR A 1 432 ? 36.922 -18.356 15.917 1.00 35.31 432 THR A O 1
ATOM 3187 N N . PRO A 1 433 ? 34.813 -17.664 16.269 1.00 41.75 433 PRO A N 1
ATOM 3188 C CA . PRO A 1 433 ? 34.278 -18.358 15.109 1.00 41.75 433 PRO A CA 1
ATOM 3189 C C . PRO A 1 433 ? 34.626 -17.570 13.840 1.00 41.75 433 PRO A C 1
ATOM 3191 O O . PRO A 1 433 ? 34.576 -16.341 13.819 1.00 41.75 433 PRO A O 1
ATOM 3194 N N . ASP A 1 434 ? 34.999 -18.310 12.803 1.00 39.88 434 ASP A N 1
ATOM 3195 C CA . ASP A 1 434 ? 35.376 -17.831 11.475 1.00 39.88 434 ASP A CA 1
ATOM 3196 C C . ASP A 1 434 ? 34.173 -17.127 10.812 1.00 39.88 434 ASP A C 1
ATOM 3198 O O . ASP A 1 434 ? 33.209 -17.771 10.391 1.00 39.88 434 ASP A O 1
ATOM 3202 N N . VAL A 1 435 ? 34.191 -15.792 10.798 1.00 40.25 435 VAL A N 1
ATOM 3203 C CA . VAL A 1 435 ? 33.227 -14.947 10.082 1.00 40.25 435 VAL A CA 1
ATOM 3204 C C . VAL A 1 435 ? 33.867 -14.575 8.751 1.00 40.25 435 VAL A C 1
ATOM 3206 O O . VAL A 1 435 ? 34.915 -13.933 8.714 1.00 40.25 435 VAL A O 1
ATOM 3209 N N . ALA A 1 436 ? 33.236 -15.004 7.657 1.00 45.69 436 ALA A N 1
ATOM 3210 C CA . ALA A 1 436 ? 33.594 -14.594 6.305 1.00 45.69 436 ALA A CA 1
ATOM 3211 C C . ALA A 1 436 ? 33.637 -13.054 6.198 1.00 45.69 436 ALA A C 1
ATOM 3213 O O . ALA A 1 436 ? 32.799 -12.392 6.811 1.00 45.69 436 ALA A O 1
ATOM 3214 N N . PRO A 1 437 ? 34.581 -12.469 5.437 1.00 41.66 437 PRO A N 1
ATOM 3215 C CA . PRO A 1 437 ? 34.717 -11.020 5.352 1.00 41.66 437 PRO A CA 1
ATOM 3216 C C . PRO A 1 437 ? 33.453 -10.387 4.755 1.00 41.66 437 PRO A C 1
ATOM 3218 O O . PRO A 1 437 ? 32.947 -10.850 3.730 1.00 41.66 437 PRO A O 1
ATOM 3221 N N . ASP A 1 438 ? 32.969 -9.326 5.404 1.00 38.97 438 ASP A N 1
ATOM 3222 C CA . ASP A 1 438 ? 31.913 -8.454 4.888 1.00 38.97 438 ASP A CA 1
ATOM 3223 C C . ASP A 1 438 ? 32.252 -7.986 3.459 1.00 38.97 438 ASP A C 1
ATOM 3225 O O . ASP A 1 438 ? 33.408 -7.640 3.185 1.00 38.97 438 ASP A O 1
ATOM 3229 N N . PRO A 1 439 ? 31.277 -7.939 2.531 1.00 41.75 439 PRO A N 1
ATOM 3230 C CA . PRO A 1 439 ? 31.501 -7.320 1.235 1.00 41.75 439 PRO A CA 1
ATOM 3231 C C . PRO A 1 439 ? 31.769 -5.823 1.437 1.00 41.75 439 PRO A C 1
ATOM 3233 O O . PRO A 1 439 ? 30.958 -5.114 2.034 1.00 41.75 439 PRO A O 1
ATOM 3236 N N . GLU A 1 440 ? 32.910 -5.345 0.937 1.00 43.00 440 GLU A N 1
ATOM 3237 C CA . GLU A 1 440 ? 33.289 -3.932 0.999 1.00 43.00 440 GLU A CA 1
ATOM 3238 C C . GLU A 1 440 ? 32.157 -3.021 0.475 1.00 43.00 440 GLU A C 1
ATOM 3240 O O . GLU A 1 440 ? 31.516 -3.340 -0.535 1.00 43.00 440 GLU A O 1
ATOM 3245 N N . PRO A 1 441 ? 31.905 -1.869 1.125 1.00 41.16 441 PRO A N 1
ATOM 3246 C CA . PRO A 1 441 ? 30.893 -0.928 0.669 1.00 41.16 441 PRO A CA 1
ATOM 3247 C C . PRO A 1 441 ? 31.257 -0.403 -0.725 1.00 41.16 441 PRO A C 1
ATOM 3249 O O . PRO A 1 441 ? 32.377 0.053 -0.962 1.00 41.16 441 PRO A O 1
ATOM 3252 N N . MET A 1 442 ? 30.299 -0.451 -1.657 1.00 43.34 442 MET A N 1
ATOM 3253 C CA . MET A 1 442 ? 30.477 0.114 -2.997 1.00 43.34 442 MET A CA 1
ATOM 3254 C C . MET A 1 442 ? 30.881 1.596 -2.914 1.00 43.34 442 MET A C 1
ATOM 3256 O O . MET A 1 442 ? 30.294 2.340 -2.122 1.00 43.34 442 MET A O 1
ATOM 3260 N N . PRO A 1 443 ? 31.825 2.061 -3.753 1.00 38.38 443 PRO A N 1
ATOM 3261 C CA . PRO A 1 443 ? 32.202 3.465 -3.775 1.00 38.38 443 PRO A CA 1
ATOM 3262 C C . PRO A 1 443 ? 31.016 4.334 -4.241 1.00 38.38 443 PRO A C 1
ATOM 3264 O O . PRO A 1 443 ? 30.198 3.879 -5.051 1.00 38.38 443 PRO A O 1
ATOM 3267 N N . PRO A 1 444 ? 30.900 5.580 -3.745 1.00 41.59 444 PRO A N 1
ATOM 3268 C CA . PRO A 1 444 ? 29.822 6.491 -4.123 1.00 41.59 444 PRO A CA 1
ATOM 3269 C C . PRO A 1 444 ? 29.841 6.779 -5.636 1.00 41.59 444 PRO A C 1
ATOM 3271 O O . PRO A 1 444 ? 30.909 6.754 -6.252 1.00 41.59 444 PRO A O 1
ATOM 3274 N N . PRO A 1 445 ? 28.684 7.067 -6.265 1.00 46.66 445 PRO A N 1
ATOM 3275 C CA . PRO A 1 445 ? 28.652 7.442 -7.672 1.00 46.66 445 PRO A CA 1
ATOM 3276 C C . PRO A 1 445 ? 29.411 8.759 -7.865 1.00 46.66 445 PRO A C 1
ATOM 3278 O O . PRO A 1 445 ? 29.095 9.747 -7.206 1.00 46.66 445 PRO A O 1
ATOM 3281 N N . ASP A 1 446 ? 30.392 8.752 -8.774 1.00 52.72 446 ASP A N 1
ATOM 3282 C CA . ASP A 1 446 ? 31.206 9.904 -9.187 1.00 52.72 446 ASP A CA 1
ATOM 3283 C C . ASP A 1 446 ? 30.330 11.129 -9.531 1.00 52.72 446 ASP A C 1
ATOM 3285 O O . ASP A 1 446 ? 29.908 11.323 -10.678 1.00 52.72 446 ASP A O 1
ATOM 3289 N N . LEU A 1 447 ? 30.060 11.978 -8.541 1.00 45.25 447 LEU A N 1
ATOM 3290 C CA . LEU A 1 447 ? 29.657 13.361 -8.761 1.00 45.25 447 LEU A CA 1
ATOM 3291 C C . LEU A 1 447 ? 30.929 14.171 -9.044 1.00 45.25 447 LEU A C 1
ATOM 3293 O O . LEU A 1 447 ? 31.936 13.985 -8.357 1.00 45.25 447 LEU A O 1
ATOM 3297 N N . PRO A 1 448 ? 30.929 15.051 -10.058 1.00 40.19 448 PRO A N 1
ATOM 3298 C CA . PRO A 1 448 ? 32.091 15.879 -10.327 1.00 40.19 448 PRO A CA 1
ATOM 3299 C C . PRO A 1 448 ? 32.320 16.844 -9.152 1.00 40.19 448 PRO A C 1
ATOM 3301 O O . PRO A 1 448 ? 31.342 17.345 -8.591 1.00 40.19 448 PRO A O 1
ATOM 3304 N N . PRO A 1 449 ? 33.578 17.155 -8.794 1.00 39.47 449 PRO A N 1
ATOM 3305 C CA . PRO A 1 449 ? 33.845 18.302 -7.939 1.00 39.47 449 PRO A CA 1
ATOM 3306 C C . PRO A 1 449 ? 33.314 19.559 -8.641 1.00 39.47 449 PRO A C 1
ATOM 3308 O O . PRO A 1 449 ? 33.471 19.711 -9.859 1.00 39.47 449 PRO A O 1
ATOM 3311 N N . GLU A 1 450 ? 32.657 20.445 -7.895 1.00 34.50 450 GLU A N 1
ATOM 3312 C CA . GLU A 1 450 ? 32.248 21.748 -8.416 1.00 34.50 450 GLU A CA 1
ATOM 3313 C C . GLU A 1 450 ? 33.492 22.479 -8.950 1.00 34.50 450 GLU A C 1
ATOM 3315 O O . GLU A 1 450 ? 34.417 22.780 -8.199 1.00 34.50 450 GLU A O 1
ATOM 3320 N N . GLY A 1 451 ? 33.537 22.698 -10.272 1.00 50.44 451 GLY A N 1
ATOM 3321 C CA . GLY A 1 451 ? 34.616 23.429 -10.948 1.00 50.44 451 GLY A CA 1
ATOM 3322 C C . GLY A 1 451 ? 35.586 22.620 -11.826 1.00 50.44 451 GLY A C 1
ATOM 3323 O O . GLY A 1 451 ? 36.747 23.007 -11.929 1.00 50.44 451 GLY A O 1
ATOM 3324 N N . SER A 1 452 ? 35.182 21.525 -12.488 1.00 44.03 452 SER A N 1
ATOM 3325 C CA . SER A 1 452 ? 36.092 20.843 -13.431 1.00 44.03 452 SER A CA 1
ATOM 3326 C C . SER A 1 452 ? 36.258 21.616 -14.748 1.00 44.03 452 SER A C 1
ATOM 3328 O O . SER A 1 452 ? 35.265 21.921 -15.411 1.00 44.03 452 SER A O 1
ATOM 3330 N N . ALA A 1 453 ? 37.510 21.858 -15.148 1.00 60.44 453 ALA A N 1
ATOM 3331 C CA . ALA A 1 453 ? 37.911 22.401 -16.448 1.00 60.44 453 ALA A CA 1
ATOM 3332 C C . ALA A 1 453 ? 37.216 21.710 -17.642 1.00 60.44 453 ALA A C 1
ATOM 3334 O O . ALA A 1 453 ? 36.807 20.551 -17.545 1.00 60.44 453 ALA A O 1
ATOM 3335 N N . ASP A 1 454 ? 37.096 22.428 -18.766 1.00 63.19 454 ASP A N 1
ATOM 3336 C CA . ASP A 1 454 ? 36.456 21.928 -19.986 1.00 63.19 454 ASP A CA 1
ATOM 3337 C C . ASP A 1 454 ? 37.093 20.592 -20.431 1.00 63.19 454 ASP A C 1
ATOM 3339 O O . ASP A 1 454 ? 38.264 20.575 -20.814 1.00 63.19 454 ASP A O 1
ATOM 3343 N N . PRO A 1 455 ? 36.363 19.457 -20.392 1.00 65.06 455 PRO A N 1
ATOM 3344 C CA . PRO A 1 455 ? 36.927 18.132 -20.664 1.00 65.06 455 PRO A CA 1
ATOM 3345 C C . PRO A 1 455 ? 37.385 17.942 -22.118 1.00 65.06 455 PRO A C 1
ATOM 3347 O O . PRO A 1 455 ? 37.994 16.918 -22.431 1.00 65.06 455 PRO A O 1
ATOM 3350 N N . THR A 1 456 ? 37.082 18.898 -23.002 1.00 66.81 456 THR A N 1
ATOM 3351 C CA . THR A 1 456 ? 37.551 18.937 -24.392 1.00 66.81 456 THR A CA 1
ATOM 3352 C C . THR A 1 456 ? 38.836 19.737 -24.610 1.00 66.81 456 THR A C 1
ATOM 3354 O O . THR A 1 456 ? 39.345 19.732 -25.733 1.00 66.81 456 THR A O 1
ATOM 3357 N N . ALA A 1 457 ? 39.389 20.376 -23.573 1.00 60.81 457 ALA A N 1
ATOM 3358 C CA . ALA A 1 457 ? 40.721 20.963 -23.655 1.00 60.81 457 ALA A CA 1
ATOM 3359 C C . ALA A 1 457 ? 41.746 19.860 -24.001 1.00 60.81 457 ALA A C 1
ATOM 3361 O O . ALA A 1 457 ? 41.698 18.756 -23.454 1.00 60.81 457 ALA A O 1
ATOM 3362 N N . ASP A 1 458 ? 42.629 20.142 -24.961 1.00 73.62 458 ASP A N 1
ATOM 3363 C CA . ASP A 1 458 ? 43.718 19.266 -25.431 1.00 73.62 458 ASP A CA 1
ATOM 3364 C C . ASP A 1 458 ? 43.349 18.077 -26.351 1.00 73.62 458 ASP A C 1
ATOM 3366 O O . ASP A 1 458 ? 44.139 17.143 -26.499 1.00 73.62 458 ASP A O 1
ATOM 3370 N N . LEU A 1 459 ? 42.189 18.085 -27.023 1.00 82.62 459 LEU A N 1
ATOM 3371 C CA . LEU A 1 459 ? 41.880 17.102 -28.080 1.00 82.62 459 LEU A CA 1
ATOM 3372 C C . LEU A 1 459 ? 42.366 17.574 -29.462 1.00 82.62 459 LEU A C 1
ATOM 3374 O O . LEU A 1 459 ? 42.056 18.689 -29.884 1.00 82.62 459 LEU A O 1
ATOM 3378 N N . THR A 1 460 ? 43.053 16.702 -30.206 1.00 86.44 460 THR A N 1
ATOM 3379 C CA . THR A 1 460 ? 43.400 16.931 -31.626 1.00 86.44 460 THR A CA 1
ATOM 3380 C C . THR A 1 460 ? 42.146 16.943 -32.513 1.00 86.44 460 THR A C 1
ATOM 3382 O O . THR A 1 460 ? 41.113 16.392 -32.130 1.00 86.44 460 THR A O 1
ATOM 3385 N N . GLU A 1 461 ? 42.212 17.510 -33.724 1.00 79.69 461 GLU A N 1
ATOM 3386 C CA . GLU A 1 461 ? 41.059 17.583 -34.648 1.00 79.69 461 GLU A CA 1
ATOM 3387 C C . GLU A 1 461 ? 40.410 16.210 -34.915 1.00 79.69 461 GLU A C 1
ATOM 3389 O O . GLU A 1 461 ? 39.185 16.075 -34.918 1.00 79.69 461 GLU A O 1
ATOM 3394 N N . GLN A 1 462 ? 41.223 15.157 -35.053 1.00 81.19 462 GLN A N 1
ATOM 3395 C CA . GLN A 1 462 ? 40.731 13.790 -35.240 1.00 81.19 462 GLN A CA 1
ATOM 3396 C C . GLN A 1 462 ? 39.992 13.261 -33.998 1.00 81.19 462 GLN A C 1
ATOM 3398 O O . GLN A 1 462 ? 38.947 12.618 -34.115 1.00 81.19 462 GLN A O 1
ATOM 3403 N N . GLN A 1 463 ? 40.496 13.555 -32.798 1.00 88.69 463 GLN A N 1
ATOM 3404 C CA . GLN A 1 463 ? 39.861 13.144 -31.542 1.00 88.69 463 GLN A CA 1
ATOM 3405 C C . GLN A 1 463 ? 38.577 13.944 -31.275 1.00 88.69 463 GLN A C 1
ATOM 3407 O O . GLN A 1 463 ? 37.599 13.388 -30.777 1.00 88.69 463 GLN A O 1
ATOM 3412 N N . GLN A 1 464 ? 38.520 15.215 -31.681 1.00 87.44 464 GLN A N 1
ATOM 3413 C CA . GLN A 1 464 ? 37.296 16.021 -31.623 1.00 87.44 464 GLN A CA 1
ATOM 3414 C C . GLN A 1 464 ? 36.192 15.446 -32.523 1.00 87.44 464 GLN A C 1
ATOM 3416 O O . GLN A 1 464 ? 35.034 15.375 -32.103 1.00 87.44 464 GLN A O 1
ATOM 3421 N N . ALA A 1 465 ? 36.537 14.956 -33.719 1.00 86.75 465 ALA A N 1
ATOM 3422 C CA . ALA A 1 465 ? 35.584 14.286 -34.607 1.00 86.75 465 ALA A CA 1
ATOM 3423 C C . ALA A 1 465 ? 35.047 12.969 -34.010 1.00 86.75 465 ALA A C 1
ATOM 3425 O O . ALA A 1 465 ? 33.852 12.679 -34.099 1.00 86.75 465 ALA A O 1
ATOM 3426 N N . ILE A 1 466 ? 35.902 12.179 -33.347 1.00 88.88 466 ILE A N 1
ATOM 3427 C CA . ILE A 1 466 ? 35.480 10.974 -32.611 1.00 88.88 466 ILE A CA 1
ATOM 3428 C C . ILE A 1 466 ? 34.563 11.352 -31.439 1.00 88.88 466 ILE A C 1
ATOM 3430 O O . ILE A 1 466 ? 33.495 10.762 -31.279 1.00 88.88 466 ILE A O 1
ATOM 3434 N N . PHE A 1 467 ? 34.920 12.376 -30.663 1.00 90.88 467 PHE A N 1
ATOM 3435 C CA . PHE A 1 467 ? 34.103 12.866 -29.554 1.00 90.88 467 PHE A CA 1
ATOM 3436 C C . PHE A 1 467 ? 32.715 13.341 -30.009 1.00 90.88 467 PHE A C 1
ATOM 3438 O O . PHE A 1 467 ? 31.715 13.042 -29.353 1.00 90.88 467 PHE A O 1
ATOM 3445 N N . ALA A 1 468 ? 32.628 14.039 -31.145 1.00 90.38 468 ALA A N 1
ATOM 3446 C CA . ALA A 1 468 ? 31.359 14.475 -31.720 1.00 90.38 468 ALA A CA 1
ATOM 3447 C C . ALA A 1 468 ? 30.453 13.282 -32.073 1.00 90.38 468 ALA A C 1
ATOM 3449 O O . ALA A 1 468 ? 29.295 13.257 -31.647 1.00 90.38 468 ALA A O 1
ATOM 3450 N N . ARG A 1 469 ? 31.002 12.257 -32.745 1.00 91.88 469 ARG A N 1
ATOM 3451 C CA . ARG A 1 469 ? 30.277 11.016 -33.077 1.00 91.88 469 ARG A CA 1
ATOM 3452 C C . ARG A 1 469 ? 29.821 10.262 -31.829 1.00 91.88 469 ARG A C 1
ATOM 3454 O O . ARG A 1 469 ? 28.663 9.865 -31.733 1.00 91.88 469 ARG A O 1
ATOM 3461 N N . LEU A 1 470 ? 30.689 10.143 -30.824 1.00 93.44 470 LEU A N 1
ATOM 3462 C CA . LEU A 1 470 ? 30.358 9.523 -29.536 1.00 93.44 470 LEU A CA 1
ATOM 3463 C C . LEU A 1 470 ? 29.260 10.282 -28.783 1.00 93.44 470 LEU A C 1
ATOM 3465 O O . LEU A 1 470 ? 28.379 9.676 -28.169 1.00 93.44 470 LEU A O 1
ATOM 3469 N N . ARG A 1 471 ? 29.284 11.616 -28.831 1.00 92.88 471 ARG A N 1
ATOM 3470 C CA . ARG A 1 471 ? 28.267 12.464 -28.204 1.00 92.88 471 ARG A CA 1
ATOM 3471 C C . ARG A 1 471 ? 26.919 12.328 -28.904 1.00 92.88 471 ARG A C 1
ATOM 3473 O O . ARG A 1 471 ? 25.898 12.270 -28.216 1.00 92.88 471 ARG A O 1
ATOM 3480 N N . GLU A 1 472 ? 26.911 12.289 -30.231 1.00 92.81 472 GLU A N 1
ATOM 3481 C CA . GLU A 1 472 ? 25.705 12.085 -31.031 1.00 92.81 472 GLU A CA 1
ATOM 3482 C C . GLU A 1 472 ? 25.108 10.699 -30.784 1.00 92.81 472 GLU A C 1
ATOM 3484 O O . GLU A 1 472 ? 23.933 10.604 -30.420 1.00 92.81 472 GLU A O 1
ATOM 3489 N N . TRP A 1 473 ? 25.940 9.654 -30.836 1.00 95.38 473 TRP A N 1
ATOM 3490 C CA . TRP A 1 473 ? 25.544 8.294 -30.481 1.00 95.38 473 TRP A CA 1
ATOM 3491 C C . TRP A 1 473 ? 24.948 8.235 -29.074 1.00 95.38 473 TRP A C 1
ATOM 3493 O O . TRP A 1 473 ? 23.833 7.752 -28.899 1.00 95.38 473 TRP A O 1
ATOM 3503 N N . ARG A 1 474 ? 25.623 8.813 -28.070 1.00 95.25 474 ARG A N 1
ATOM 3504 C CA . ARG A 1 474 ? 25.123 8.830 -26.688 1.00 95.25 474 ARG A CA 1
ATOM 3505 C C . ARG A 1 474 ? 23.781 9.546 -26.583 1.00 95.25 474 ARG A C 1
ATOM 3507 O O . ARG A 1 474 ? 22.931 9.118 -25.813 1.00 95.25 474 ARG A O 1
ATOM 3514 N N . ASN A 1 475 ? 23.580 10.645 -27.307 1.00 87.19 475 ASN A N 1
ATOM 3515 C CA . ASN A 1 475 ? 22.311 11.371 -27.279 1.00 87.19 475 ASN A CA 1
ATOM 3516 C C . ASN A 1 475 ? 21.185 10.559 -27.935 1.00 87.19 475 ASN A C 1
ATOM 3518 O O . ASN A 1 475 ? 20.077 10.523 -27.399 1.00 87.19 475 ASN A O 1
ATOM 3522 N N . ALA A 1 476 ? 21.467 9.893 -29.056 1.00 90.62 476 ALA A N 1
ATOM 3523 C CA . ALA A 1 476 ? 20.522 8.997 -29.716 1.00 90.62 476 ALA A CA 1
ATOM 3524 C C . ALA A 1 476 ? 20.181 7.795 -28.824 1.00 90.62 476 ALA A C 1
ATOM 3526 O O . ALA A 1 476 ? 19.011 7.455 -28.662 1.00 90.62 476 ALA A O 1
ATOM 3527 N N . GLU A 1 477 ? 21.186 7.213 -28.173 1.00 89.56 477 GLU A N 1
ATOM 3528 C CA . GLU A 1 477 ? 21.041 6.082 -27.263 1.00 89.56 477 GLU A CA 1
ATOM 3529 C C . GLU A 1 477 ? 20.288 6.469 -25.980 1.00 89.56 477 GLU A C 1
ATOM 3531 O O . GLU A 1 477 ? 19.369 5.766 -25.568 1.00 89.56 477 GLU A O 1
ATOM 3536 N N . ALA A 1 478 ? 20.600 7.630 -25.396 1.00 88.75 478 ALA A N 1
ATOM 3537 C CA . ALA A 1 478 ? 19.902 8.189 -24.235 1.00 88.75 478 ALA A CA 1
ATOM 3538 C C . ALA A 1 478 ? 18.429 8.441 -24.546 1.00 88.75 478 ALA A C 1
ATOM 3540 O O . ALA A 1 478 ? 17.553 8.099 -23.754 1.00 88.75 478 ALA A O 1
ATOM 3541 N N . LYS A 1 479 ? 18.149 8.988 -25.734 1.00 87.88 479 LYS A N 1
ATOM 3542 C CA . LYS A 1 479 ? 16.786 9.202 -26.218 1.00 87.88 479 LYS A CA 1
ATOM 3543 C C . LYS A 1 479 ? 16.064 7.878 -26.471 1.00 87.88 479 LYS A C 1
ATOM 3545 O O . LYS A 1 479 ? 14.901 7.762 -26.099 1.00 87.88 479 LYS A O 1
ATOM 3550 N N . ARG A 1 480 ? 16.742 6.884 -27.056 1.00 86.50 480 ARG A N 1
ATOM 3551 C CA . ARG A 1 480 ? 16.189 5.544 -27.314 1.00 86.50 480 ARG A CA 1
ATOM 3552 C C . ARG A 1 480 ? 15.817 4.825 -26.020 1.00 86.50 480 ARG A C 1
ATOM 3554 O O . ARG A 1 480 ? 14.758 4.216 -25.953 1.00 86.50 480 ARG A O 1
ATOM 3561 N N . GLN A 1 481 ? 16.671 4.916 -25.007 1.00 85.06 481 GLN A N 1
ATOM 3562 C CA . GLN A 1 481 ? 16.457 4.276 -23.709 1.00 85.06 481 GLN A CA 1
ATOM 3563 C C . GLN A 1 481 ? 15.658 5.139 -22.722 1.00 85.06 481 GLN A C 1
ATOM 3565 O O . GLN A 1 481 ? 15.366 4.685 -21.621 1.00 85.06 481 GLN A O 1
ATOM 3570 N N . ALA A 1 482 ? 15.317 6.380 -23.089 1.00 82.94 482 ALA A N 1
ATOM 3571 C CA . ALA A 1 482 ? 14.696 7.371 -22.208 1.00 82.94 482 ALA A CA 1
ATOM 3572 C C . ALA A 1 482 ? 15.441 7.566 -20.865 1.00 82.94 482 ALA A C 1
ATOM 3574 O O . ALA A 1 482 ? 14.828 7.840 -19.834 1.00 82.94 482 ALA A O 1
ATOM 3575 N N . VAL A 1 483 ? 16.773 7.445 -20.883 1.00 81.38 483 VAL A N 1
ATOM 3576 C CA . VAL A 1 483 ? 17.657 7.652 -19.723 1.00 81.38 483 VAL A CA 1
ATOM 3577 C C . VAL A 1 483 ? 18.474 8.930 -19.891 1.00 81.38 483 VAL A C 1
ATOM 3579 O O . VAL A 1 483 ? 18.704 9.404 -21.003 1.00 81.38 483 VAL A O 1
ATOM 3582 N N . SER A 1 484 ? 18.962 9.504 -18.789 1.00 87.12 484 SER A N 1
ATOM 3583 C CA . SER A 1 484 ? 19.887 10.640 -18.869 1.00 87.12 484 SER A CA 1
ATOM 3584 C C . SER A 1 484 ? 21.172 10.243 -19.599 1.00 87.12 484 SER A C 1
ATOM 3586 O O . SER A 1 484 ? 21.759 9.198 -19.323 1.00 87.12 484 SER A O 1
ATOM 3588 N N . ARG A 1 485 ? 21.680 11.126 -20.467 1.00 88.12 485 ARG A N 1
ATOM 3589 C CA . ARG A 1 485 ? 22.971 10.950 -21.157 1.00 88.12 485 ARG A CA 1
ATOM 3590 C C . ARG A 1 485 ? 24.121 10.614 -20.197 1.00 88.12 485 ARG A C 1
ATOM 3592 O O . ARG A 1 485 ? 25.010 9.852 -20.556 1.00 88.12 485 ARG A O 1
ATOM 3599 N N . PHE A 1 486 ? 24.077 11.142 -18.971 1.00 85.19 486 PHE A N 1
ATOM 3600 C CA . PHE A 1 486 ? 25.095 10.903 -17.945 1.00 85.19 486 PHE A CA 1
ATOM 3601 C C . PHE A 1 486 ? 25.141 9.438 -17.475 1.00 85.19 486 PHE A C 1
ATOM 3603 O O . PHE A 1 486 ? 26.208 8.947 -17.120 1.00 85.19 486 PHE A O 1
ATOM 3610 N N . ILE A 1 487 ? 24.009 8.726 -17.528 1.00 83.88 487 ILE A N 1
ATOM 3611 C CA . ILE A 1 487 ? 23.910 7.310 -17.141 1.00 83.88 487 ILE A CA 1
ATOM 3612 C C . ILE A 1 487 ? 24.655 6.420 -18.145 1.00 83.88 487 ILE A C 1
ATOM 3614 O O . ILE A 1 487 ? 25.313 5.460 -17.740 1.00 83.88 487 ILE A O 1
ATOM 3618 N N . ILE A 1 488 ? 24.596 6.768 -19.435 1.00 86.44 488 ILE A N 1
ATOM 3619 C CA . ILE A 1 488 ? 25.300 6.047 -20.504 1.00 86.44 488 ILE A CA 1
ATOM 3620 C C . ILE A 1 488 ? 26.803 6.312 -20.418 1.00 86.44 488 ILE A C 1
ATOM 3622 O O . ILE A 1 488 ? 27.583 5.377 -20.268 1.00 86.44 488 ILE A O 1
ATOM 3626 N N . ALA A 1 489 ? 27.206 7.584 -20.483 1.00 88.88 489 ALA A N 1
ATOM 3627 C CA . ALA A 1 489 ? 28.593 7.998 -20.308 1.00 88.88 489 ALA A CA 1
ATOM 3628 C C . ALA A 1 489 ? 28.682 9.497 -19.987 1.00 88.88 489 ALA A C 1
ATOM 3630 O O . ALA A 1 489 ? 28.038 10.338 -20.633 1.00 88.88 489 ALA A O 1
ATOM 3631 N N . SER A 1 490 ? 29.530 9.856 -19.022 1.00 89.88 490 SER A N 1
ATOM 3632 C CA . SER A 1 490 ? 29.835 11.258 -18.724 1.00 89.88 490 SER A CA 1
ATOM 3633 C C . SER A 1 490 ? 30.600 11.914 -19.888 1.00 89.88 490 SER A C 1
ATOM 3635 O O . SER A 1 490 ? 31.213 11.229 -20.707 1.00 89.88 490 SER A O 1
ATOM 3637 N N . ASN A 1 491 ? 30.584 13.250 -19.985 1.00 88.50 491 ASN A N 1
ATOM 3638 C CA . ASN A 1 491 ? 31.396 13.947 -20.994 1.00 88.50 491 ASN A CA 1
ATOM 3639 C C . ASN A 1 491 ? 32.900 13.697 -20.787 1.00 88.50 491 ASN A C 1
ATOM 3641 O O . ASN A 1 491 ? 33.616 13.576 -21.773 1.00 88.50 491 ASN A O 1
ATOM 3645 N N . ALA A 1 492 ? 33.354 13.568 -19.535 1.00 87.44 492 ALA A N 1
ATOM 3646 C CA . ALA A 1 492 ? 34.742 13.242 -19.216 1.00 87.44 492 ALA A CA 1
ATOM 3647 C C . ALA A 1 492 ? 35.121 11.843 -19.726 1.00 87.44 492 ALA A C 1
ATOM 3649 O O . ALA A 1 492 ? 36.159 11.675 -20.355 1.00 87.44 492 ALA A O 1
ATOM 3650 N N . THR A 1 493 ? 34.236 10.858 -19.547 1.00 89.69 493 THR A N 1
ATOM 3651 C CA . THR A 1 493 ? 34.433 9.497 -20.067 1.00 89.69 493 THR A CA 1
ATOM 3652 C C . THR A 1 493 ? 34.458 9.483 -21.595 1.00 89.69 493 THR A C 1
ATOM 3654 O O . THR A 1 493 ? 35.328 8.852 -22.177 1.00 89.69 493 THR A O 1
ATOM 3657 N N . LEU A 1 494 ? 33.560 10.214 -22.270 1.00 92.62 494 LEU A N 1
ATOM 3658 C CA . LEU A 1 494 ? 33.585 10.307 -23.737 1.00 92.62 494 LEU A CA 1
ATOM 3659 C C . LEU A 1 494 ? 34.846 11.002 -24.269 1.00 92.62 494 LEU A C 1
ATOM 3661 O O . LEU A 1 494 ? 35.368 10.593 -25.303 1.00 92.62 494 LEU A O 1
ATOM 3665 N N . ALA A 1 495 ? 35.330 12.038 -23.581 1.00 88.50 495 ALA A N 1
ATOM 3666 C CA . ALA A 1 495 ? 36.572 12.717 -23.939 1.00 88.50 495 ALA A CA 1
ATOM 3667 C C . ALA A 1 495 ? 37.783 11.792 -23.758 1.00 88.50 495 ALA A C 1
ATOM 3669 O O . ALA A 1 495 ? 38.678 11.786 -24.596 1.00 88.50 495 ALA A O 1
ATOM 3670 N N . GLU A 1 496 ? 37.775 10.955 -22.720 1.00 89.19 496 GLU A N 1
ATOM 3671 C CA . GLU A 1 496 ? 38.823 9.962 -22.493 1.00 89.19 496 GLU A CA 1
ATOM 3672 C C . GLU A 1 496 ? 38.805 8.841 -23.544 1.00 89.19 496 GLU A C 1
ATOM 3674 O O . GLU A 1 496 ? 39.855 8.492 -24.077 1.00 89.19 496 GLU A O 1
ATOM 3679 N N . ILE A 1 497 ? 37.623 8.345 -23.935 1.00 91.81 497 ILE A N 1
ATOM 3680 C CA . ILE A 1 497 ? 37.483 7.391 -25.053 1.00 91.81 497 ILE A CA 1
ATOM 3681 C C . ILE A 1 497 ? 38.014 8.016 -26.350 1.00 91.81 497 ILE A C 1
ATOM 3683 O O . ILE A 1 497 ? 38.762 7.379 -27.090 1.00 91.81 497 ILE A O 1
ATOM 3687 N N . ALA A 1 498 ? 37.663 9.275 -26.622 1.00 91.06 498 ALA A N 1
ATOM 3688 C CA . ALA A 1 498 ? 38.144 9.986 -27.800 1.00 91.06 498 ALA A CA 1
ATOM 3689 C C . ALA A 1 498 ? 39.665 10.209 -27.774 1.00 91.06 498 ALA A C 1
ATOM 3691 O O . ALA A 1 498 ? 40.295 10.179 -28.827 1.00 91.06 498 ALA A O 1
ATOM 3692 N N . ARG A 1 499 ? 40.261 10.397 -26.590 1.00 89.44 499 ARG A N 1
ATOM 3693 C CA . ARG A 1 499 ? 41.707 10.575 -26.408 1.00 89.44 499 ARG A CA 1
ATOM 3694 C C . ARG A 1 499 ? 42.478 9.272 -26.625 1.00 89.44 499 ARG A C 1
ATOM 3696 O O . ARG A 1 499 ? 43.497 9.291 -27.311 1.00 89.44 499 ARG A O 1
ATOM 3703 N N . GLN A 1 500 ? 41.984 8.163 -26.072 1.00 87.44 500 GLN A N 1
ATOM 3704 C CA . GLN A 1 500 ? 42.650 6.857 -26.134 1.00 87.44 500 GLN A CA 1
ATOM 3705 C C . GLN A 1 500 ? 42.402 6.097 -27.446 1.00 87.44 500 GLN A C 1
ATOM 3707 O O . GLN A 1 500 ? 43.203 5.237 -27.792 1.00 87.44 500 GLN A O 1
ATOM 3712 N N . VAL A 1 501 ? 41.330 6.422 -28.182 1.00 87.88 501 VAL A N 1
ATOM 3713 C CA . VAL A 1 501 ? 40.934 5.772 -29.450 1.00 87.88 501 VAL A CA 1
ATOM 3714 C C . VAL A 1 501 ? 40.999 4.233 -29.344 1.00 87.88 501 VAL A C 1
ATOM 3716 O O . VAL A 1 501 ? 41.795 3.594 -30.030 1.00 87.88 501 VAL A O 1
ATOM 3719 N N . PRO A 1 502 ? 40.207 3.617 -28.446 1.00 89.56 502 PRO A N 1
ATOM 3720 C CA . PRO A 1 502 ? 40.275 2.182 -28.191 1.00 89.56 502 PRO A CA 1
ATOM 3721 C C . PRO A 1 502 ? 39.808 1.371 -29.406 1.00 89.56 502 PRO A C 1
ATOM 3723 O O . PRO A 1 502 ? 38.790 1.691 -30.024 1.00 89.56 502 PRO A O 1
ATOM 3726 N N . TYR A 1 503 ? 40.520 0.282 -29.710 1.00 83.50 503 TYR A N 1
ATOM 3727 C CA . TYR A 1 503 ? 40.176 -0.626 -30.812 1.00 83.50 503 TYR A CA 1
ATOM 3728 C C . TYR A 1 503 ? 39.681 -1.989 -30.327 1.00 83.50 503 TYR A C 1
ATOM 3730 O O . TYR A 1 503 ? 39.088 -2.727 -31.119 1.00 83.50 503 TYR A O 1
ATOM 3738 N N . THR A 1 504 ? 39.870 -2.319 -29.049 1.00 86.38 504 THR A N 1
ATOM 3739 C CA . THR A 1 504 ? 39.405 -3.567 -28.432 1.00 86.38 504 THR A CA 1
ATOM 3740 C C . THR A 1 504 ? 38.605 -3.306 -27.153 1.00 86.38 504 THR A C 1
ATOM 3742 O O . THR A 1 504 ? 38.695 -2.241 -26.542 1.00 86.38 504 THR A O 1
ATOM 3745 N N . GLU A 1 505 ? 37.814 -4.289 -26.713 1.00 82.75 505 GLU A N 1
ATOM 3746 C CA . GLU A 1 505 ? 37.083 -4.191 -25.439 1.00 82.75 505 GLU A CA 1
ATOM 3747 C C . GLU A 1 505 ? 38.023 -4.074 -24.232 1.00 82.75 505 GLU A C 1
ATOM 3749 O O . GLU A 1 505 ? 37.683 -3.426 -23.242 1.00 82.75 505 GLU A O 1
ATOM 3754 N N . ALA A 1 506 ? 39.220 -4.666 -24.323 1.00 83.31 506 ALA A N 1
ATOM 3755 C CA . ALA A 1 506 ? 40.251 -4.546 -23.299 1.00 83.31 506 ALA A CA 1
ATOM 3756 C C . ALA A 1 506 ? 40.740 -3.094 -23.164 1.00 83.31 506 ALA A C 1
ATOM 3758 O O . ALA A 1 506 ? 40.881 -2.607 -22.042 1.00 83.31 506 ALA A O 1
ATOM 3759 N N . ASP A 1 507 ? 40.903 -2.386 -24.285 1.00 84.19 507 ASP A N 1
ATOM 3760 C CA . ASP A 1 507 ? 41.279 -0.968 -24.293 1.00 84.19 507 ASP A CA 1
ATOM 3761 C C . ASP A 1 507 ? 40.164 -0.100 -23.693 1.00 84.19 507 ASP A C 1
ATOM 3763 O O . ASP A 1 507 ? 40.424 0.785 -22.883 1.00 84.19 507 ASP A O 1
ATOM 3767 N N . LEU A 1 508 ? 38.897 -0.395 -24.010 1.00 86.88 508 LEU A N 1
ATOM 3768 C CA . LEU A 1 508 ? 37.746 0.301 -23.419 1.00 86.88 508 LEU A CA 1
ATOM 3769 C C . LEU A 1 508 ? 37.625 0.081 -21.914 1.00 86.88 508 LEU A C 1
ATOM 3771 O O . LEU A 1 508 ? 37.229 0.998 -21.199 1.00 86.88 508 LEU A O 1
ATOM 3775 N N . LYS A 1 509 ? 37.980 -1.108 -21.420 1.00 87.81 509 LYS A N 1
ATOM 3776 C CA . LYS A 1 509 ? 38.012 -1.402 -19.982 1.00 87.81 509 LYS A CA 1
ATOM 3777 C C . LYS A 1 509 ? 39.068 -0.571 -19.243 1.00 87.81 509 LYS A C 1
ATOM 3779 O O . LYS A 1 509 ? 38.890 -0.294 -18.059 1.00 87.81 509 LYS A O 1
ATOM 3784 N N . ALA A 1 510 ? 40.147 -0.176 -19.920 1.00 84.94 510 ALA A N 1
ATOM 3785 C CA . ALA A 1 510 ? 41.193 0.674 -19.353 1.00 84.94 510 ALA A CA 1
ATOM 3786 C C . ALA A 1 510 ? 40.784 2.159 -19.262 1.00 84.94 510 ALA A C 1
ATOM 3788 O O . ALA A 1 510 ? 41.445 2.940 -18.574 1.00 84.94 510 ALA A O 1
ATOM 3789 N N . VAL A 1 511 ? 39.678 2.559 -19.904 1.00 88.69 511 VAL A N 1
ATOM 3790 C CA . VAL A 1 511 ? 39.183 3.939 -19.874 1.00 88.69 511 VAL A CA 1
ATOM 3791 C C . VAL A 1 511 ? 38.523 4.263 -18.530 1.00 88.69 511 VAL A C 1
ATOM 3793 O O . VAL A 1 511 ? 37.575 3.609 -18.085 1.00 88.69 511 VAL A O 1
ATOM 3796 N N . LYS A 1 512 ? 38.976 5.347 -17.892 1.00 79.50 512 LYS A N 1
ATOM 3797 C CA . LYS A 1 512 ? 38.436 5.818 -16.609 1.00 79.50 512 LYS A CA 1
ATOM 3798 C C . LYS A 1 512 ? 36.941 6.164 -16.725 1.00 79.50 512 LYS A C 1
ATOM 3800 O O . LYS A 1 512 ? 36.532 7.005 -17.525 1.00 79.50 512 LYS A O 1
ATOM 3805 N N . GLY A 1 513 ? 36.118 5.523 -15.891 1.00 81.19 513 GLY A N 1
ATOM 3806 C CA . GLY A 1 513 ? 34.654 5.662 -15.897 1.00 81.19 513 GLY A CA 1
ATOM 3807 C C . GLY A 1 513 ? 33.909 4.603 -16.725 1.00 81.19 513 GLY A C 1
ATOM 3808 O O . GLY A 1 513 ? 32.670 4.617 -16.751 1.00 81.19 513 GLY A O 1
ATOM 3809 N N . MET A 1 514 ? 34.636 3.666 -17.350 1.00 87.44 514 MET A N 1
ATOM 3810 C CA . MET A 1 514 ? 34.081 2.519 -18.071 1.00 87.44 514 MET A CA 1
ATOM 3811 C C . MET A 1 514 ? 34.050 1.259 -17.191 1.00 87.44 514 MET A C 1
ATOM 3813 O O . MET A 1 514 ? 34.861 0.346 -17.317 1.00 87.44 514 MET A O 1
ATOM 3817 N N . GLY A 1 515 ? 33.095 1.221 -16.257 1.00 83.38 515 GLY A N 1
ATOM 3818 C CA . GLY A 1 515 ? 32.886 0.064 -15.382 1.00 83.38 515 GLY A CA 1
ATOM 3819 C C . GLY A 1 515 ? 32.391 -1.189 -16.128 1.00 83.38 515 GLY A C 1
ATOM 3820 O O . GLY A 1 515 ? 31.854 -1.075 -17.234 1.00 83.38 515 GLY A O 1
ATOM 3821 N N . PRO A 1 516 ? 32.502 -2.384 -15.514 1.00 76.50 516 PRO A N 1
ATOM 3822 C CA . PRO A 1 516 ? 32.174 -3.667 -16.150 1.00 76.50 516 PRO A CA 1
ATOM 3823 C C . PRO A 1 516 ? 30.738 -3.733 -16.689 1.00 76.50 516 PRO A C 1
ATOM 3825 O O . PRO A 1 516 ? 30.511 -4.269 -17.770 1.00 76.50 516 PRO A O 1
ATOM 3828 N N . GLU A 1 517 ? 29.779 -3.112 -15.999 1.00 80.62 517 GLU A N 1
ATOM 3829 C CA . GLU A 1 517 ? 28.379 -3.078 -16.437 1.00 80.62 517 GLU A CA 1
ATOM 3830 C C . GLU A 1 517 ? 28.167 -2.195 -17.680 1.00 80.62 517 GLU A C 1
ATOM 3832 O O . GLU A 1 517 ? 27.457 -2.573 -18.613 1.00 80.62 517 GLU A O 1
ATOM 3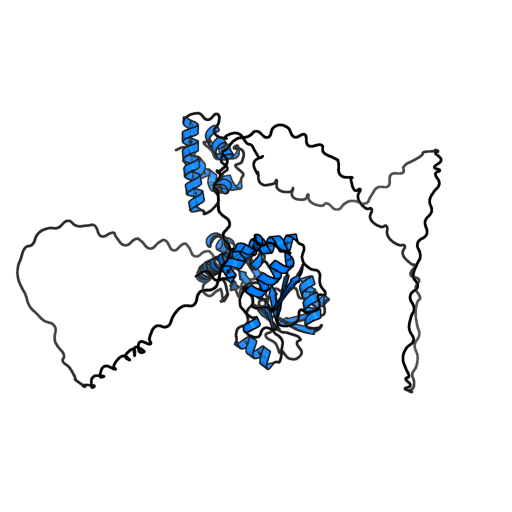837 N N . ARG A 1 518 ? 28.837 -1.033 -17.744 1.00 85.00 518 ARG A N 1
ATOM 3838 C CA . ARG A 1 518 ? 28.798 -0.159 -18.928 1.00 85.00 518 ARG A CA 1
ATOM 3839 C C . ARG A 1 518 ? 29.505 -0.811 -20.110 1.00 85.00 518 ARG A C 1
ATOM 3841 O O . ARG A 1 518 ? 29.024 -0.687 -21.232 1.00 85.00 518 ARG A O 1
ATOM 3848 N N . LEU A 1 519 ? 30.611 -1.515 -19.863 1.00 87.62 519 LEU A N 1
ATOM 3849 C CA . LEU A 1 519 ? 31.355 -2.244 -20.892 1.00 87.62 519 LEU A CA 1
ATOM 3850 C C . LEU A 1 519 ? 30.500 -3.346 -21.504 1.00 87.62 519 LEU A C 1
ATOM 3852 O O . LEU A 1 519 ? 30.359 -3.391 -22.721 1.00 87.62 519 LEU A O 1
ATOM 3856 N N . ARG A 1 520 ? 29.835 -4.148 -20.669 1.00 85.06 520 ARG A N 1
ATOM 3857 C CA . ARG A 1 520 ? 28.925 -5.200 -21.131 1.00 85.06 520 ARG A CA 1
ATOM 3858 C C . ARG A 1 520 ? 27.776 -4.650 -21.978 1.00 85.06 520 ARG A C 1
ATOM 3860 O O . ARG A 1 520 ? 27.378 -5.272 -22.954 1.00 85.06 520 ARG A O 1
ATOM 3867 N N . ARG A 1 521 ? 27.221 -3.495 -21.599 1.00 82.44 521 ARG A N 1
ATOM 3868 C CA . ARG A 1 521 ? 26.017 -2.941 -22.240 1.00 82.44 521 ARG A CA 1
ATOM 3869 C C . ARG A 1 521 ? 26.315 -2.085 -23.478 1.00 82.44 521 ARG A C 1
ATOM 3871 O O . ARG A 1 521 ? 25.480 -2.013 -24.381 1.00 82.44 521 ARG A O 1
ATOM 3878 N N . TYR A 1 522 ? 27.469 -1.417 -23.515 1.00 90.62 522 TYR A N 1
ATOM 3879 C CA . TYR A 1 522 ? 27.791 -0.391 -24.517 1.00 90.62 522 TYR A CA 1
ATOM 3880 C C . TYR A 1 522 ? 29.129 -0.581 -25.232 1.00 90.62 522 TYR A C 1
ATOM 3882 O O . TYR A 1 522 ? 29.381 0.149 -26.187 1.00 90.62 522 TYR A O 1
ATOM 3890 N N . GLY A 1 523 ? 29.978 -1.516 -24.800 1.00 87.06 523 GLY A N 1
ATOM 3891 C CA . GLY A 1 523 ? 31.346 -1.677 -25.301 1.00 87.06 523 GLY A CA 1
ATOM 3892 C C . GLY A 1 523 ? 31.420 -1.851 -26.815 1.00 87.06 523 GLY A C 1
ATOM 3893 O O . GLY A 1 523 ? 32.106 -1.079 -27.479 1.00 87.06 523 GLY A O 1
ATOM 3894 N N . GLU A 1 524 ? 30.647 -2.786 -27.366 1.00 89.88 524 GLU A N 1
ATOM 3895 C CA . GLU A 1 524 ? 30.617 -3.058 -28.809 1.00 89.88 524 GLU A CA 1
ATOM 3896 C C . GLU A 1 524 ? 30.169 -1.830 -29.622 1.00 89.88 524 GLU A C 1
ATOM 3898 O O . GLU A 1 524 ? 30.861 -1.394 -30.538 1.00 89.88 524 GLU A O 1
ATOM 3903 N N . LYS A 1 525 ? 29.074 -1.181 -29.210 1.00 90.06 525 LYS A N 1
ATOM 3904 C CA . LYS A 1 525 ? 28.538 0.017 -29.882 1.00 90.06 525 LYS A CA 1
ATOM 3905 C C . LYS A 1 525 ? 29.491 1.212 -29.802 1.00 90.06 525 LYS A C 1
ATOM 3907 O O . LYS A 1 525 ? 29.584 1.995 -30.741 1.00 90.06 525 LYS A O 1
ATOM 3912 N N . LEU A 1 526 ? 30.205 1.372 -28.687 1.00 90.06 526 LEU A N 1
ATOM 3913 C CA . LEU A 1 526 ? 31.217 2.420 -28.543 1.00 90.06 526 LEU A CA 1
ATOM 3914 C C . LEU A 1 526 ? 32.419 2.161 -29.460 1.00 90.06 526 LEU A C 1
ATOM 3916 O O . LEU A 1 526 ? 32.907 3.105 -30.077 1.00 90.06 526 LEU A O 1
ATOM 3920 N N . LEU A 1 527 ? 32.858 0.904 -29.602 1.00 91.62 527 LEU A N 1
ATOM 3921 C CA . LEU A 1 527 ? 33.916 0.528 -30.549 1.00 91.62 527 LEU A CA 1
ATOM 3922 C C . LEU A 1 527 ? 33.519 0.807 -31.996 1.00 91.62 527 LEU A C 1
ATOM 3924 O O . LEU A 1 527 ? 34.340 1.315 -32.758 1.00 91.62 527 LEU A O 1
ATOM 3928 N N . GLU A 1 528 ? 32.278 0.508 -32.377 1.00 90.06 528 GLU A N 1
ATOM 3929 C CA . GLU A 1 528 ? 31.758 0.825 -33.712 1.00 90.06 528 GLU A CA 1
ATOM 3930 C C . GLU A 1 528 ? 31.835 2.328 -33.999 1.00 90.06 528 GLU A C 1
ATOM 3932 O O . GLU A 1 528 ? 32.360 2.734 -35.032 1.00 90.06 528 GLU A O 1
ATOM 3937 N N . VAL A 1 529 ? 31.408 3.164 -33.050 1.00 90.50 529 VAL A N 1
ATOM 3938 C CA . VAL A 1 529 ? 31.414 4.628 -33.210 1.00 90.50 529 VAL A CA 1
ATOM 3939 C C . VAL A 1 529 ? 32.834 5.207 -33.264 1.00 90.50 529 VAL A C 1
ATOM 3941 O O . VAL A 1 529 ? 33.072 6.195 -33.962 1.00 90.50 529 VAL A O 1
ATOM 3944 N N . VAL A 1 530 ? 33.791 4.609 -32.544 1.00 89.25 530 VAL A N 1
ATOM 3945 C CA . VAL A 1 530 ? 35.210 5.008 -32.602 1.00 89.25 530 VAL A CA 1
ATOM 3946 C C . VAL A 1 530 ? 35.836 4.625 -33.947 1.00 89.25 530 VAL A C 1
ATOM 3948 O O . VAL A 1 530 ? 36.576 5.430 -34.518 1.00 89.25 530 VAL A O 1
ATOM 3951 N N . ARG A 1 531 ? 35.515 3.434 -34.471 1.00 86.75 531 ARG A N 1
ATOM 3952 C CA . ARG A 1 531 ? 36.008 2.928 -35.767 1.00 86.75 531 ARG A CA 1
ATOM 3953 C C . ARG A 1 531 ? 35.429 3.702 -36.952 1.00 86.75 531 ARG A C 1
ATOM 3955 O O . ARG A 1 531 ? 36.166 3.950 -37.906 1.00 86.75 531 ARG A O 1
ATOM 3962 N N . GLY A 1 532 ? 34.194 4.184 -36.814 1.00 74.81 532 GLY A N 1
ATOM 3963 C CA . GLY A 1 532 ? 33.639 5.263 -37.620 1.00 74.81 532 GLY A CA 1
ATOM 3964 C C . GLY A 1 532 ? 32.586 4.887 -38.631 1.00 74.81 532 GLY A C 1
ATOM 3965 O O . GLY A 1 532 ? 32.813 3.920 -39.386 1.00 74.81 532 GLY A O 1
#

InterPro domains:
  IPR002121 HRDC domain [PF00570] (463-530)
  IPR002121 HRDC domain [PS50967] (460-532)
  IPR002121 HRDC domain [SM00341] (460-531)
  IPR010997 HRDC-like superfamily [SSF47819] (458-532)
  IPR015424 Pyridoxal phosphate-dependent transferase [SSF53383] (17-205)
  IPR044876 HRDC domain superfamily [G3DSA:1.10.150.80] (463-532)

Secondary structure (DSSP, 8-state):
---HHHHHHHTGGGS-S-HHHHHHHHHHHHHT-SEEEEESSHHHHHHHHHHHH-SEEEEE-TT----HHHHHHTTEEEEETTS--TTEEEEEEES--HHHHHHHHHTT--EEEE-TTSTT--TTTTT-SEEEESTTHHHHSS--S--EEEEESSSPPPP-SPPPPHHHHHHHHHHHTTHHHHHHHHHHHHHHHHHHHGGGEEE-STTEEEESS-----SSPTTSSS-EEEEETTEEEEE--SS-HHHHHHHHGGGGT-PPPP--PPPPPPPP---PPP----------------------PPPPPPPPPPP-PPPPP----PPPPPP-PPP-------PPPS----------PPPPPPPPPPPPPPPPPPPP-------------------------PPPPPP------------------------PPPPPP-PPPPPPPPPPP-PPPTT---TTTT--HHHHHHHHHHHHHHHHHHHHHT--HHHH--HHHHHHHHHH---SHHHHHTSTT--HHHHHHHHHHHHHHHH-

Foldseek 3Di:
DDDPLLVCLLCLLVDDDDLVVSLFVSLCVLQVFPTKAKAQAVLQVLLVVCLVQPADEEAEDQQDPDPQVSNVVSNYHYDHNVDDPPRHSAYEYEPDDLVSVVVCVVNVHAYEYECQQPTSPNVQVSPHQKYKHFCSQLLLQQSPGRMIMITHYDDDDDRPHDHHDPVNSSSSSVSSSCNVVFLVLQQVLLVVVCVQCPPQWDDDDSSKIFGQPFDDWDPGDANHQDWTWDQGSRHIIIGHHNDDSVNNCVVVVVRSVDDRDPPPPPDPDDDDPDDDDDDDDDDDDDDDDDDDDDDDDDDDDDDDDDDDDDDDDDDDDDDDDDDDDDDDDDDDDDDDDDDDDDDDDPDDDDDDDDDDDDDDDDDDDDDDDDDDDDDDDYDDDDDDDDDDDDDDDDDDDDDDDDDDDDDDDDDDDDDDDDDDDDDDDDDDDDDDDDDDDDDDDDDDPDDDDPDDDDLQPPADPQLVQLLVLVLVVLVVVCVVNVHDSVVLPDSNQSSQCSVQLDQDLVSNCVGPPCDPVSSVVCVVVSNVSSVD

Radius of gyration: 38.51 Å; chains: 1; bounding box: 101×92×131 Å

Sequence (532 aa):
MTNPLETRLAQAHAQAGEPHARLEELLCALEGASWAMLLDSEEALAAQLSALTGPGLIRTDPRLPLPRDLYAQFGLALSSSEGQWHGARAAWLLEPDERVLNRARRADLPVIVDATLAPGGHWLDQGAEAVVYRDAVTLTGFGDVSLSVLLGLGPVPRRVAAPPADLAVALALRDLSTLALRMNRRSRNGERILERFGRAALPVSGGVMLLEHVSASTVTRLGGNLSAARVVSAGTLVTVGIESVDDAWAVLGDLGGMAPLPDEAPAPAAPSQERARPQPERESASAAAPAPVREAREERRPDPQPTPLPQRETPPMAEAEPVVAPAAAERVEATPTSAPTSGQDYSDREFVFSPLPVVAPAAEPAPAPAASTAAPTPEPAGRRGRRGRVVRPDAPTPVVQPEIVISDSQPADQWPEEQGGAATPELTGPPTPDVAPDPEPMPPPDLPPEGSADPTADLTEQQQAIFARLREWRNAEAKRQAVSRFIIASNATLAEIARQVPYTEADLKAVKGMGPERLRRYGEKLLEVVRG

pLDDT: mean 70.62, std 26.74, range [25.61, 98.44]